Protein AF-0000000068858380 (afdb_homodimer)

Solvent-accessible surface area (backbone atoms only — not comparable to full-atom values): 33864 Å² total; per-residue (Å²): 136,86,78,78,85,78,83,82,79,79,85,83,67,90,80,84,84,84,76,83,76,83,80,75,80,74,82,80,79,76,88,89,84,76,78,79,79,77,82,75,82,77,78,80,70,79,79,72,81,75,64,81,69,71,73,68,74,80,71,73,64,60,72,44,52,69,68,44,71,54,75,64,57,54,38,37,39,35,33,54,60,44,47,64,78,51,38,50,42,53,50,51,31,33,62,63,69,51,78,69,47,75,48,61,31,64,63,49,68,88,54,28,77,82,71,54,55,63,68,31,70,67,45,50,50,38,41,72,72,47,77,20,36,69,35,62,54,35,76,47,38,35,33,42,60,82,70,47,73,41,21,42,59,68,26,44,36,52,42,52,22,48,51,64,49,18,36,53,73,44,71,67,45,27,28,52,30,41,20,48,45,50,51,51,50,53,52,51,50,55,48,49,55,22,67,63,37,60,76,76,50,18,58,52,34,41,51,45,35,62,71,42,52,49,36,55,49,44,55,37,52,37,70,54,36,50,86,69,43,18,50,54,94,63,41,79,28,49,33,26,48,46,53,34,43,44,68,71,66,64,59,93,51,49,66,55,56,51,58,44,40,68,82,23,64,50,53,44,36,14,32,46,52,51,64,66,31,67,47,39,44,53,44,63,73,66,50,82,87,53,97,66,137,86,78,80,87,80,83,85,79,82,86,85,70,94,75,84,86,92,77,87,73,85,86,79,87,72,91,78,86,83,89,79,82,74,80,78,80,76,80,74,80,76,78,79,71,77,79,71,79,78,62,82,73,69,71,69,73,78,73,72,67,58,74,43,51,69,66,46,68,59,73,63,56,53,38,37,38,37,35,53,60,44,46,64,77,51,39,54,41,54,50,52,32,34,62,63,69,50,76,70,47,74,48,62,31,64,62,49,68,89,56,26,72,89,73,54,55,58,69,30,70,67,46,49,50,37,41,72,70,47,76,20,35,67,35,63,54,35,74,46,38,34,33,41,61,82,68,48,74,43,21,41,58,69,25,45,35,51,42,52,20,50,51,64,48,17,35,54,74,46,69,67,45,27,29,51,30,41,20,49,46,52,52,51,49,53,51,51,50,54,50,48,55,21,65,64,36,61,77,75,50,18,58,53,35,41,49,46,34,60,72,42,52,50,35,56,49,42,55,35,51,37,70,53,35,50,86,68,43,18,50,53,93,62,40,78,28,48,33,27,46,46,52,34,44,44,67,72,66,64,59,94,50,51,67,56,55,51,57,43,40,69,85,25,64,49,52,46,36,14,33,46,52,51,63,65,31,66,46,38,44,54,45,64,72,66,49,83,87,51,95,65

Structure (mmCIF, N/CA/C/O backbone):
data_AF-0000000068858380-model_v1
#
loop_
_entity.id
_entity.type
_entity.pdbx_description
1 polymer 'Glutathione S-transferase'
#
loop_
_atom_site.group_PDB
_atom_site.id
_atom_site.type_symbol
_atom_site.label_atom_id
_atom_site.label_alt_id
_atom_site.label_comp_id
_atom_site.label_asym_id
_atom_site.label_entity_id
_atom_site.label_seq_id
_atom_site.pdbx_PDB_ins_code
_atom_site.Cartn_x
_atom_site.Cartn_y
_atom_site.Cartn_z
_atom_site.occupancy
_atom_site.B_iso_or_equiv
_atom_site.auth_seq_id
_atom_site.auth_comp_id
_atom_site.auth_asym_id
_atom_site.auth_atom_id
_atom_site.pdbx_PDB_model_num
ATOM 1 N N . MET A 1 1 ? 25.938 0.514 59.188 1 20.22 1 MET A N 1
ATOM 2 C CA . MET A 1 1 ? 26.281 1.926 59.312 1 20.22 1 MET A CA 1
ATOM 3 C C . MET A 1 1 ? 25.625 2.754 58.219 1 20.22 1 MET A C 1
ATOM 5 O O . MET A 1 1 ? 25.953 2.598 57.031 1 20.22 1 MET A O 1
ATOM 9 N N . ARG A 1 2 ? 24.266 3.008 58.312 1 25.47 2 ARG A N 1
ATOM 10 C CA . ARG A 1 2 ? 23.094 3.369 57.531 1 25.47 2 ARG A CA 1
ATOM 11 C C . ARG A 1 2 ? 23.203 4.805 57 1 25.47 2 ARG A C 1
ATOM 13 O O . ARG A 1 2 ? 22.781 5.738 57.719 1 25.47 2 ARG A O 1
ATOM 20 N N . SER A 1 3 ? 24.453 5.137 56.406 1 20.8 3 SER A N 1
ATOM 21 C CA . SER A 1 3 ? 24.859 6.516 56.156 1 20.8 3 SER A CA 1
ATOM 22 C C . SER A 1 3 ? 23.828 7.258 55.312 1 20.8 3 SER A C 1
ATOM 24 O O . SER A 1 3 ? 23.094 6.641 54.531 1 20.8 3 SER A O 1
ATOM 26 N N . GLY A 1 4 ? 23.297 8.484 55.688 1 22.5 4 GLY A N 1
ATOM 27 C CA . GLY A 1 4 ? 22.422 9.648 55.594 1 22.5 4 GLY A CA 1
ATOM 28 C C . GLY A 1 4 ? 22.562 10.391 54.281 1 22.5 4 GLY A C 1
ATOM 29 O O . GLY A 1 4 ? 23.578 11.047 54.031 1 22.5 4 GLY A O 1
ATOM 30 N N . LEU A 1 5 ? 22.359 9.703 53.062 1 23.19 5 LEU A N 1
ATOM 31 C CA . LEU A 1 5 ? 22.672 10.328 51.781 1 23.19 5 LEU A CA 1
ATOM 32 C C . LEU A 1 5 ? 21.969 11.672 51.656 1 23.19 5 LEU A C 1
ATOM 34 O O . LEU A 1 5 ? 20.75 11.758 51.781 1 23.19 5 LEU A O 1
ATOM 38 N N . ARG A 1 6 ? 22.75 12.781 51.781 1 21.5 6 ARG A N 1
ATOM 39 C CA . ARG A 1 6 ? 22.594 14.234 51.781 1 21.5 6 ARG A CA 1
ATOM 40 C C . ARG A 1 6 ? 21.844 14.703 50.531 1 21.5 6 ARG A C 1
ATOM 42 O O . ARG A 1 6 ? 21.906 14.055 49.5 1 21.5 6 ARG A O 1
ATOM 49 N N . ARG A 1 7 ? 20.906 15.789 50.594 1 22.69 7 ARG A N 1
ATOM 50 C CA . ARG A 1 7 ? 19.859 16.625 50.031 1 22.69 7 ARG A CA 1
ATOM 51 C C . ARG A 1 7 ? 20.406 17.484 48.875 1 22.69 7 ARG A C 1
ATOM 53 O O . ARG A 1 7 ? 21.156 18.438 49.125 1 22.69 7 ARG A O 1
ATOM 60 N N . LEU A 1 8 ? 21.016 16.938 47.781 1 21.95 8 LEU A N 1
ATOM 61 C CA . LEU A 1 8 ? 21.719 17.828 46.875 1 21.95 8 LEU A CA 1
ATOM 62 C C . LEU A 1 8 ? 20.766 18.891 46.312 1 21.95 8 LEU A C 1
ATOM 64 O O . LEU A 1 8 ? 19.734 18.562 45.719 1 21.95 8 LEU A O 1
ATOM 68 N N . ALA A 1 9 ? 20.75 20.219 46.812 1 20.62 9 ALA A N 1
ATOM 69 C CA . ALA A 1 9 ? 20.062 21.484 46.594 1 20.62 9 ALA A CA 1
ATOM 70 C C . ALA A 1 9 ? 20.266 22 45.188 1 20.62 9 ALA A C 1
ATOM 72 O O . ALA A 1 9 ? 21.391 22.219 44.75 1 20.62 9 ALA A O 1
ATOM 73 N N . VAL A 1 10 ? 19.5 21.484 44.125 1 23.64 10 VAL A N 1
ATOM 74 C CA . VAL A 1 10 ? 19.609 21.906 42.75 1 23.64 10 VAL A CA 1
ATOM 75 C C . VAL A 1 10 ? 19.359 23.406 42.625 1 23.64 10 VAL A C 1
ATOM 77 O O . VAL A 1 10 ? 18.297 23.891 43.031 1 23.64 10 VAL A O 1
ATOM 80 N N . PRO A 1 11 ? 20.406 24.312 42.5 1 20.08 11 PRO A N 1
ATOM 81 C CA . PRO A 1 11 ? 20.297 25.781 42.531 1 20.08 11 PRO A CA 1
ATOM 82 C C . PRO A 1 11 ? 19.484 26.328 41.344 1 20.08 11 PRO A C 1
ATOM 84 O O . PRO A 1 11 ? 19.453 25.719 40.281 1 20.08 11 PRO A O 1
ATOM 87 N N . ALA A 1 12 ? 18.328 27.25 41.469 1 21.62 12 ALA A N 1
ATOM 88 C CA . ALA A 1 12 ? 17.203 27.922 40.844 1 21.62 12 ALA A CA 1
ATOM 89 C C . ALA A 1 12 ? 17.688 28.969 39.844 1 21.62 12 ALA A C 1
ATOM 91 O O . ALA A 1 12 ? 16.891 29.531 39.094 1 21.62 12 ALA A O 1
ATOM 92 N N . ALA A 1 13 ? 19.031 29.312 39.594 1 19.47 13 ALA A N 1
ATOM 93 C CA . ALA A 1 13 ? 19.203 30.75 39.406 1 19.47 13 ALA A CA 1
ATOM 94 C C . ALA A 1 13 ? 18.766 31.172 38 1 19.47 13 ALA A C 1
ATOM 96 O O . ALA A 1 13 ? 18.422 32.344 37.781 1 19.47 13 ALA A O 1
ATOM 97 N N . LEU A 1 14 ? 18.828 30.469 36.875 1 21.44 14 LEU A N 1
ATOM 98 C CA . LEU A 1 14 ? 19.328 31.281 35.781 1 21.44 14 LEU A CA 1
ATOM 99 C C . LEU A 1 14 ? 18.266 32.25 35.312 1 21.44 14 LEU A C 1
ATOM 101 O O . LEU A 1 14 ? 17.219 31.844 34.812 1 21.44 14 LEU A O 1
ATOM 105 N N . THR A 1 15 ? 18.312 33.625 35.75 1 18.47 15 THR A N 1
ATOM 106 C CA . THR A 1 15 ? 17.562 34.875 35.656 1 18.47 15 THR A CA 1
ATOM 107 C C . THR A 1 15 ? 17.281 35.219 34.188 1 18.47 15 THR A C 1
ATOM 109 O O . THR A 1 15 ? 17.906 34.656 33.281 1 18.47 15 THR A O 1
ATOM 112 N N . ALA A 1 16 ? 16.812 36.562 33.875 1 20.7 16 ALA A N 1
ATOM 113 C CA . ALA A 1 16 ? 15.891 37.5 33.25 1 20.7 16 ALA A CA 1
ATOM 114 C C . ALA A 1 16 ? 16.453 38.031 31.953 1 20.7 16 ALA A C 1
ATOM 116 O O . ALA A 1 16 ? 17.422 38.812 31.953 1 20.7 16 ALA A O 1
ATOM 117 N N . ALA A 1 17 ? 16.688 37.094 30.938 1 19.77 17 ALA A N 1
ATOM 118 C CA . ALA A 1 17 ? 17.328 37.656 29.75 1 19.77 17 ALA A CA 1
ATOM 119 C C . ALA A 1 17 ? 16.594 38.906 29.266 1 19.77 17 ALA A C 1
ATOM 121 O O . ALA A 1 17 ? 15.398 39.062 29.516 1 19.77 17 ALA A O 1
ATOM 122 N N . ALA A 1 18 ? 17.375 39.75 28.359 1 18.59 18 ALA A N 1
ATOM 123 C CA . ALA A 1 18 ? 17.719 41.062 27.812 1 18.59 18 ALA A CA 1
ATOM 124 C C . ALA A 1 18 ? 16.688 41.5 26.781 1 18.59 18 ALA A C 1
ATOM 126 O O . ALA A 1 18 ? 16.391 40.781 25.828 1 18.59 18 ALA A O 1
ATOM 127 N N . THR A 1 19 ? 15.852 42.594 27.094 1 19.88 19 THR A N 1
ATOM 128 C CA . THR A 1 19 ? 14.766 43.438 26.578 1 19.88 19 THR A CA 1
ATOM 129 C C . THR A 1 19 ? 15.211 44.188 25.328 1 19.88 19 THR A C 1
ATOM 131 O O . THR A 1 19 ? 14.438 44.938 24.734 1 19.88 19 THR A O 1
ATOM 134 N N . THR A 1 20 ? 16.312 43.781 24.562 1 18.23 20 THR A N 1
ATOM 135 C CA . THR A 1 20 ? 16.797 44.969 23.859 1 18.23 20 THR A CA 1
ATOM 136 C C . THR A 1 20 ? 15.734 45.5 22.906 1 18.23 20 THR A C 1
ATOM 138 O O . THR A 1 20 ? 15.062 44.719 22.219 1 18.23 20 THR A O 1
ATOM 141 N N . ALA A 1 21 ? 15.328 46.844 23 1 19.67 21 ALA A N 1
ATOM 142 C CA . ALA A 1 21 ? 14.461 47.938 22.578 1 19.67 21 ALA A CA 1
ATOM 143 C C . ALA A 1 21 ? 14.75 48.344 21.125 1 19.67 21 ALA A C 1
ATOM 145 O O . ALA A 1 21 ? 15.352 49.375 20.875 1 19.67 21 ALA A O 1
ATOM 146 N N . LEU A 1 22 ? 15.141 47.344 20.234 1 18.77 22 LEU A N 1
ATOM 147 C CA . LEU A 1 22 ? 15.703 48.031 19.062 1 18.77 22 LEU A CA 1
ATOM 148 C C . LEU A 1 22 ? 14.703 49.031 18.484 1 18.77 22 LEU A C 1
ATOM 150 O O . LEU A 1 22 ? 13.492 48.781 18.531 1 18.77 22 LEU A O 1
ATOM 154 N N . GLY A 1 23 ? 15.219 50.219 17.984 1 16.98 23 GLY A N 1
ATOM 155 C CA . GLY A 1 23 ? 15.016 51.594 17.562 1 16.98 23 GLY A CA 1
ATOM 156 C C . GLY A 1 23 ? 14.102 51.719 16.359 1 16.98 23 GLY A C 1
ATOM 157 O O . GLY A 1 23 ? 14.086 50.844 15.484 1 16.98 23 GLY A O 1
ATOM 158 N N . ALA A 1 24 ? 12.977 52.531 16.422 1 19.12 24 ALA A N 1
ATOM 159 C CA . ALA A 1 24 ? 11.773 53.062 15.797 1 19.12 24 ALA A CA 1
ATOM 160 C C . ALA A 1 24 ? 12.109 53.812 14.5 1 19.12 24 ALA A C 1
ATOM 162 O O . ALA A 1 24 ? 11.258 54.5 13.93 1 19.12 24 ALA A O 1
ATOM 163 N N . GLY A 1 25 ? 13.281 53.5 13.789 1 18.03 25 GLY A N 1
ATOM 164 C CA . GLY A 1 25 ? 13.562 54.688 13 1 18.03 25 GLY A CA 1
ATOM 165 C C . GLY A 1 25 ? 12.445 55.031 12.023 1 18.03 25 GLY A C 1
ATOM 166 O O . GLY A 1 25 ? 11.883 54.156 11.383 1 18.03 25 GLY A O 1
ATOM 167 N N . ARG A 1 26 ? 11.812 56.25 12.117 1 18.5 26 ARG A N 1
ATOM 168 C CA . ARG A 1 26 ? 10.703 57.031 11.586 1 18.5 26 ARG A CA 1
ATOM 169 C C . ARG A 1 26 ? 10.953 57.406 10.125 1 18.5 26 ARG A C 1
ATOM 171 O O . ARG A 1 26 ? 11.648 58.375 9.844 1 18.5 26 ARG A O 1
ATOM 178 N N . LEU A 1 27 ? 11.57 56.5 9.273 1 18.91 27 LEU A N 1
ATOM 179 C CA . LEU A 1 27 ? 12.008 57.281 8.102 1 18.91 27 LEU A CA 1
ATOM 180 C C . LEU A 1 27 ? 10.828 58 7.465 1 18.91 27 LEU A C 1
ATOM 182 O O . LEU A 1 27 ? 9.734 57.438 7.352 1 18.91 27 LEU A O 1
ATOM 186 N N . VAL A 1 28 ? 11.062 59.25 7.211 1 18.5 28 VAL A N 1
ATOM 187 C CA . VAL A 1 28 ? 10.398 60.5 6.828 1 18.5 28 VAL A CA 1
ATOM 188 C C . VAL A 1 28 ? 9.758 60.344 5.453 1 18.5 28 VAL A C 1
ATOM 190 O O . VAL A 1 28 ? 10.258 59.594 4.609 1 18.5 28 VAL A O 1
ATOM 193 N N . ALA A 1 29 ? 8.547 61 5.117 1 18.98 29 ALA A N 1
ATOM 194 C CA . ALA A 1 29 ? 7.281 61.156 4.402 1 18.98 29 ALA A CA 1
ATOM 195 C C . ALA A 1 29 ? 7.488 61.781 3.023 1 18.98 29 ALA A C 1
ATOM 197 O O . ALA A 1 29 ? 6.531 61.969 2.277 1 18.98 29 ALA A O 1
ATOM 198 N N . SER A 1 30 ? 8.773 61.969 2.555 1 16.83 30 SER A N 1
ATOM 199 C CA . SER A 1 30 ? 8.586 63.25 1.881 1 16.83 30 SER A CA 1
ATOM 200 C C . SER A 1 30 ? 7.621 63.125 0.706 1 16.83 30 SER A C 1
ATOM 202 O O . SER A 1 30 ? 6.496 63.625 0.759 1 16.83 30 SER A O 1
ATOM 204 N N . GLN A 1 31 ? 8.039 63.594 -0.59 1 17.02 31 GLN A N 1
ATOM 205 C CA . GLN A 1 31 ? 7.551 64.75 -1.325 1 17.02 31 GLN A CA 1
ATOM 206 C C . GLN A 1 31 ? 6.508 64.375 -2.361 1 17.02 31 GLN A C 1
ATOM 208 O O . GLN A 1 31 ? 5.352 64.812 -2.281 1 17.02 31 GLN A O 1
ATOM 213 N N . SER A 1 32 ? 6.832 64.438 -3.795 1 19.14 32 SER A N 1
ATOM 214 C CA . SER A 1 32 ? 6.344 65.375 -4.777 1 19.14 32 SER A CA 1
ATOM 215 C C . SER A 1 32 ? 5.215 64.812 -5.617 1 19.14 32 SER A C 1
ATOM 217 O O . SER A 1 32 ? 5.094 63.594 -5.734 1 19.14 32 SER A O 1
ATOM 219 N N . GLY A 1 33 ? 4.406 65.688 -6.477 1 17.8 33 GLY A N 1
ATOM 220 C CA . GLY A 1 33 ? 3.082 66.062 -6.934 1 17.8 33 GLY A CA 1
ATOM 221 C C . GLY A 1 33 ? 2.562 65.188 -8.062 1 17.8 33 GLY A C 1
ATOM 222 O O . GLY A 1 33 ? 1.443 64.688 -8 1 17.8 33 GLY A O 1
ATOM 223 N N . HIS A 1 34 ? 2.953 65.438 -9.359 1 22.06 34 HIS A N 1
ATOM 224 C CA . HIS A 1 34 ? 2.012 65.875 -10.375 1 22.06 34 HIS A CA 1
ATOM 225 C C . HIS A 1 34 ? 1.505 64.688 -11.219 1 22.06 34 HIS A C 1
ATOM 227 O O . HIS A 1 34 ? 0.795 64.938 -12.211 1 22.06 34 HIS A O 1
ATOM 233 N N . VAL A 1 35 ? 1.062 63.656 -10.75 1 20.53 35 VAL A N 1
ATOM 234 C CA . VAL A 1 35 ? 0.897 62.531 -11.68 1 20.53 35 VAL A CA 1
ATOM 235 C C . VAL A 1 35 ? -0.225 62.844 -12.664 1 20.53 35 VAL A C 1
ATOM 237 O O . VAL A 1 35 ? -1.354 63.125 -12.266 1 20.53 35 VAL A O 1
ATOM 240 N N . ALA A 1 36 ? 0.196 63.156 -13.938 1 23.09 36 ALA A N 1
ATOM 241 C CA . ALA A 1 36 ? -0.684 63.5 -15.062 1 23.09 36 ALA A CA 1
ATOM 242 C C . ALA A 1 36 ? -1.684 62.375 -15.32 1 23.09 36 ALA A C 1
ATOM 244 O O . ALA A 1 36 ? -1.345 61.188 -15.211 1 23.09 36 ALA A O 1
ATOM 245 N N . ALA A 1 37 ? -3.012 62.656 -15.523 1 22.06 37 ALA A N 1
ATOM 246 C CA . ALA A 1 37 ? -4.348 62.062 -15.625 1 22.06 37 ALA A CA 1
ATOM 247 C C . ALA A 1 37 ? -4.484 61.219 -16.875 1 22.06 37 ALA A C 1
ATOM 249 O O . ALA A 1 37 ? -4.875 61.719 -17.938 1 22.06 37 ALA A O 1
ATOM 250 N N . ALA A 1 38 ? -3.443 60.438 -17.359 1 22.27 38 ALA A N 1
ATOM 251 C CA . ALA A 1 38 ? -3.77 60.062 -18.719 1 22.27 38 ALA A CA 1
ATOM 252 C C . ALA A 1 38 ? -5.059 59.25 -18.766 1 22.27 38 ALA A C 1
ATOM 254 O O . ALA A 1 38 ? -5.297 58.406 -17.891 1 22.27 38 ALA A O 1
ATOM 255 N N . SER A 1 39 ? -6.117 59.5 -19.641 1 22.38 39 SER A N 1
ATOM 256 C CA . SER A 1 39 ? -7.512 59.25 -20 1 22.38 39 SER A CA 1
ATOM 257 C C . SER A 1 39 ? -7.699 57.812 -20.484 1 22.38 39 SER A C 1
ATOM 259 O O . SER A 1 39 ? -7.301 57.469 -21.594 1 22.38 39 SER A O 1
ATOM 261 N N . ALA A 1 40 ? -7.414 56.781 -19.734 1 21.34 40 ALA A N 1
ATOM 262 C CA . ALA A 1 40 ? -7.484 55.438 -20.281 1 21.34 40 ALA A CA 1
ATOM 263 C C . ALA A 1 40 ? -8.914 55.062 -20.688 1 21.34 40 ALA A C 1
ATOM 265 O O . ALA A 1 40 ? -9.836 55.156 -19.891 1 21.34 40 ALA A O 1
ATOM 266 N N . GLU A 1 41 ? -9.281 55.188 -21.969 1 24.92 41 GLU A N 1
ATOM 267 C CA . GLU A 1 41 ? -10.547 54.812 -22.594 1 24.92 41 GLU A CA 1
ATOM 268 C C . GLU A 1 41 ? -10.883 53.344 -22.344 1 24.92 41 GLU A C 1
ATOM 270 O O . GLU A 1 41 ? -10.094 52.469 -22.688 1 24.92 41 GLU A O 1
ATOM 275 N N . ALA A 1 42 ? -11.648 52.938 -21.25 1 23.28 42 ALA A N 1
ATOM 276 C CA . ALA A 1 42 ? -12.094 51.625 -20.766 1 23.28 42 ALA A CA 1
ATOM 277 C C . ALA A 1 42 ? -12.953 50.938 -21.812 1 23.28 42 ALA A C 1
ATOM 279 O O . ALA A 1 42 ? -14.023 51.406 -22.172 1 23.28 42 ALA A O 1
ATOM 280 N N . ASP A 1 43 ? -12.32 50.25 -22.797 1 24.23 43 ASP A N 1
ATOM 281 C CA . ASP A 1 43 ? -13.102 49.469 -23.766 1 24.23 43 ASP A CA 1
ATOM 282 C C . ASP A 1 43 ? -14.016 48.469 -23.062 1 24.23 43 ASP A C 1
ATOM 284 O O . ASP A 1 43 ? -13.57 47.688 -22.219 1 24.23 43 ASP A O 1
ATOM 288 N N . ALA A 1 44 ? -15.344 48.688 -22.953 1 23.84 44 ALA A N 1
ATOM 289 C CA . ALA A 1 44 ? -16.5 48 -22.359 1 23.84 44 ALA A CA 1
ATOM 290 C C . ALA A 1 44 ? -16.656 46.594 -22.938 1 23.84 44 ALA A C 1
ATOM 292 O O . ALA A 1 44 ? -17.062 46.438 -24.094 1 23.84 44 ALA A O 1
ATOM 293 N N . SER A 1 45 ? -15.695 45.656 -22.719 1 25.02 45 SER A N 1
ATOM 294 C CA . SER A 1 45 ? -15.977 44.344 -23.297 1 25.02 45 SER A CA 1
ATOM 295 C C . SER A 1 45 ? -17.312 43.781 -22.797 1 25.02 45 SER A C 1
ATOM 297 O O . SER A 1 45 ? -17.688 44.031 -21.656 1 25.02 45 SER A O 1
ATOM 299 N N . PRO A 1 46 ? -18.172 43.312 -23.75 1 25.72 46 PRO A N 1
ATOM 300 C CA . PRO A 1 46 ? -19.531 42.844 -23.422 1 25.72 46 PRO A CA 1
ATOM 301 C C . PRO A 1 46 ? -19.547 41.75 -22.359 1 25.72 46 PRO A C 1
ATOM 303 O O . PRO A 1 46 ? -18.578 41 -22.234 1 25.72 46 PRO A O 1
ATOM 306 N N . ALA A 1 47 ? -20.25 41.969 -21.25 1 23.11 47 ALA A N 1
ATOM 307 C CA . ALA A 1 47 ? -20.5 41.062 -20.125 1 23.11 47 ALA A CA 1
ATOM 308 C C . ALA A 1 47 ? -21.047 39.719 -20.609 1 23.11 47 ALA A C 1
ATOM 310 O O . ALA A 1 47 ? -22.109 39.688 -21.234 1 23.11 47 ALA A O 1
ATOM 311 N N . ILE A 1 48 ? -20.188 38.844 -21.062 1 27.25 48 ILE A N 1
ATOM 312 C CA . ILE A 1 48 ? -20.656 37.469 -21.25 1 27.25 48 ILE A CA 1
ATOM 313 C C . ILE A 1 48 ? -21.484 37.031 -20.031 1 27.25 48 ILE A C 1
ATOM 315 O O . ILE A 1 48 ? -21.094 37.281 -18.891 1 27.25 48 ILE A O 1
ATOM 319 N N . ASP A 1 49 ? -22.703 36.906 -20.188 1 24.23 49 ASP A N 1
ATOM 320 C CA . ASP A 1 49 ? -23.672 36.438 -19.188 1 24.23 49 ASP A CA 1
ATOM 321 C C . ASP A 1 49 ? -23.156 35.188 -18.469 1 24.23 49 ASP A C 1
ATOM 323 O O . ASP A 1 49 ? -22.969 34.156 -19.094 1 24.23 49 ASP A O 1
ATOM 327 N N . ALA A 1 50 ? -22.375 35.281 -17.469 1 26.52 50 ALA A N 1
ATOM 328 C CA . ALA A 1 50 ? -21.844 34.25 -16.562 1 26.52 50 ALA A CA 1
ATOM 329 C C . ALA A 1 50 ? -22.969 33.469 -15.914 1 26.52 50 ALA A C 1
ATOM 331 O O . ALA A 1 50 ? -22.797 32.875 -14.844 1 26.52 50 ALA A O 1
ATOM 332 N N . ASP A 1 51 ? -24.219 33.781 -16.359 1 24.42 51 ASP A N 1
ATOM 333 C CA . ASP A 1 51 ? -25.203 33.312 -15.375 1 24.42 51 ASP A CA 1
ATOM 334 C C . ASP A 1 51 ? -24.984 31.828 -15.062 1 24.42 51 ASP A C 1
ATOM 336 O O . ASP A 1 51 ? -24.938 31.438 -13.891 1 24.42 51 ASP A O 1
ATOM 340 N N . SER A 1 52 ? -25.531 30.891 -15.969 1 26.72 52 SER A N 1
ATOM 341 C CA . SER A 1 52 ? -26.219 29.797 -15.305 1 26.72 52 SER A CA 1
ATOM 342 C C . SER A 1 52 ? -25.234 28.719 -14.836 1 26.72 52 SER A C 1
ATOM 344 O O . SER A 1 52 ? -24.891 27.812 -15.594 1 26.72 52 SER A O 1
ATOM 346 N N . ALA A 1 53 ? -24.156 29.031 -14.375 1 28.44 53 ALA A N 1
ATOM 347 C CA . ALA A 1 53 ? -23.453 27.906 -13.766 1 28.44 53 ALA A CA 1
ATOM 348 C C . ALA A 1 53 ? -24.391 27.109 -12.852 1 28.44 53 ALA A C 1
ATOM 350 O O . ALA A 1 53 ? -24.641 27.516 -11.719 1 28.44 53 ALA A O 1
ATOM 351 N N . ALA A 1 54 ? -25.344 26.391 -13.375 1 27.28 54 ALA A N 1
ATOM 352 C CA . ALA A 1 54 ? -26.125 25.453 -12.57 1 27.28 54 ALA A CA 1
ATOM 353 C C . ALA A 1 54 ? -25.219 24.656 -11.641 1 27.28 54 ALA A C 1
ATOM 355 O O . ALA A 1 54 ? -24.234 24.062 -12.078 1 27.28 54 ALA A O 1
ATOM 356 N N . ALA A 1 55 ? -25.234 24.969 -10.328 1 31.16 55 ALA A N 1
ATOM 357 C CA . ALA A 1 55 ? -24.688 24.234 -9.195 1 31.16 55 ALA A CA 1
ATOM 358 C C . ALA A 1 55 ? -24.812 22.719 -9.414 1 31.16 55 ALA A C 1
ATOM 360 O O . ALA A 1 55 ? -25.906 22.234 -9.734 1 31.16 55 ALA A O 1
ATOM 361 N N . SER A 1 56 ? -23.797 22.125 -9.914 1 30.25 56 SER A N 1
ATOM 362 C CA . SER A 1 56 ? -23.797 20.672 -9.992 1 30.25 56 SER A CA 1
ATOM 363 C C . SER A 1 56 ? -24.547 20.062 -8.812 1 30.25 56 SER A C 1
ATOM 365 O O . SER A 1 56 ? -24.5 20.594 -7.695 1 30.25 56 SER A O 1
ATOM 367 N N . PRO A 1 57 ? -25.641 19.297 -8.977 1 29.83 57 PRO A N 1
ATOM 368 C CA . PRO A 1 57 ? -26.344 18.719 -7.832 1 29.83 57 PRO A CA 1
ATOM 369 C C . PRO A 1 57 ? -25.406 18.312 -6.707 1 29.83 57 PRO A C 1
ATOM 371 O O . PRO A 1 57 ? -24.219 18.047 -6.953 1 29.83 57 PRO A O 1
ATOM 374 N N . SER A 1 58 ? -25.547 18.859 -5.539 1 31.56 58 SER A N 1
ATOM 375 C CA . SER A 1 58 ? -24.922 18.438 -4.289 1 31.56 58 SER A CA 1
ATOM 376 C C . SER A 1 58 ? -24.609 16.953 -4.301 1 31.56 58 SER A C 1
ATOM 378 O O . SER A 1 58 ? -25.516 16.109 -4.348 1 31.56 58 SER A O 1
ATOM 380 N N . GLY A 1 59 ? -23.703 16.547 -5.074 1 33.22 59 GLY A N 1
ATOM 381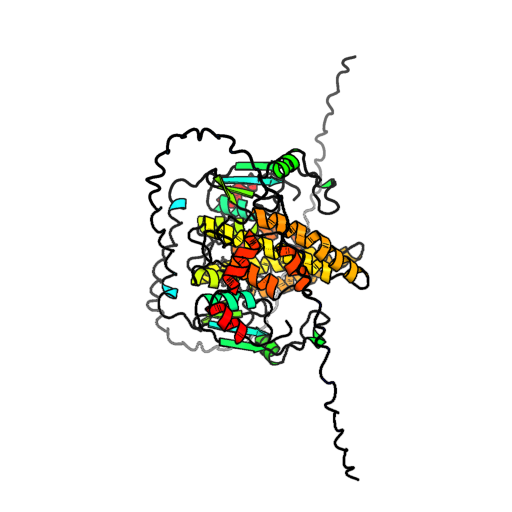 C CA . GLY A 1 59 ? -23.297 15.148 -5.066 1 33.22 59 GLY A CA 1
ATOM 382 C C . GLY A 1 59 ? -23.422 14.5 -3.703 1 33.22 59 GLY A C 1
ATOM 383 O O . GLY A 1 59 ? -22.797 14.945 -2.736 1 33.22 59 GLY A O 1
ATOM 384 N N . GLU A 1 60 ? -24.531 13.969 -3.32 1 34.53 60 GLU A N 1
ATOM 385 C CA . GLU A 1 60 ? -24.797 13.211 -2.096 1 34.53 60 GLU A CA 1
ATOM 386 C C . GLU A 1 60 ? -23.609 12.336 -1.722 1 34.53 60 GLU A C 1
ATOM 388 O O . GLU A 1 60 ? -23.094 11.578 -2.551 1 34.53 60 GLU A O 1
ATOM 393 N N . ARG A 1 61 ? -22.781 12.797 -0.829 1 42.91 61 ARG A N 1
ATOM 394 C CA . ARG A 1 61 ? -21.766 11.945 -0.233 1 42.91 61 ARG A CA 1
ATOM 395 C C . ARG A 1 61 ? -22.25 10.508 -0.104 1 42.91 61 ARG A C 1
ATOM 397 O O . ARG A 1 61 ? -23.422 10.273 0.222 1 42.91 61 ARG A O 1
ATOM 404 N N . ARG A 1 62 ? -21.594 9.594 -0.718 1 45.62 62 ARG A N 1
ATOM 405 C CA . ARG A 1 62 ? -21.969 8.203 -0.481 1 45.62 62 ARG A CA 1
ATOM 406 C C . ARG A 1 62 ? -22.234 7.945 1.001 1 45.62 62 ARG A C 1
ATOM 408 O O . ARG A 1 62 ? -21.422 8.336 1.85 1 45.62 62 ARG A O 1
ATOM 415 N N . PRO A 1 63 ? -23.453 7.582 1.302 1 48.09 63 PRO A N 1
ATOM 416 C CA . PRO A 1 63 ? -23.688 7.273 2.715 1 48.09 63 PRO A CA 1
ATOM 417 C C . PRO A 1 63 ? -22.703 6.238 3.26 1 48.09 63 PRO A C 1
ATOM 419 O O . PRO A 1 63 ? -22.219 5.395 2.508 1 48.09 63 PRO A O 1
ATOM 422 N N . PRO A 1 64 ? -22.141 6.461 4.438 1 49.28 64 PRO A N 1
ATOM 423 C CA . PRO A 1 64 ? -21.359 5.383 5.047 1 49.28 64 PRO A CA 1
ATOM 424 C C . PRO A 1 64 ? -22.062 4.027 4.977 1 49.28 64 PRO A C 1
ATOM 426 O O . PRO A 1 64 ? -23.297 3.973 4.895 1 49.28 64 PRO A O 1
ATOM 429 N N . PRO A 1 65 ? -21.266 3.059 4.699 1 46.59 65 PRO A N 1
ATOM 430 C CA . PRO A 1 65 ? -21.922 1.754 4.719 1 46.59 65 PRO A CA 1
ATOM 431 C C . PRO A 1 65 ? -22.844 1.579 5.926 1 46.59 65 PRO A C 1
ATOM 433 O O . PRO A 1 65 ? -22.609 2.174 6.98 1 46.59 65 PRO A O 1
ATOM 436 N N . ALA A 1 66 ? -23.922 1.013 5.637 1 47.31 66 ALA A N 1
ATOM 437 C CA . ALA A 1 66 ? -25 0.859 6.609 1 47.31 66 ALA A CA 1
ATOM 438 C C . ALA A 1 66 ? -24.453 0.47 7.98 1 47.31 66 ALA A C 1
ATOM 440 O O . ALA A 1 66 ? -25 0.868 9.016 1 47.31 66 ALA A O 1
ATOM 441 N N . TRP A 1 67 ? -23.562 -0.269 7.957 1 42.62 67 TRP A N 1
ATOM 442 C CA . TRP A 1 67 ? -23.047 -0.73 9.242 1 42.62 67 TRP A CA 1
ATOM 443 C C . TRP A 1 67 ? -22.438 0.423 10.031 1 42.62 67 TRP A C 1
ATOM 445 O O . TRP A 1 67 ? -22.25 0.323 11.25 1 42.62 67 TRP A O 1
ATOM 455 N N . VAL A 1 68 ? -21.922 1.443 9.266 1 46.69 68 VAL A N 1
ATOM 456 C CA . VAL A 1 68 ? -21.359 2.604 9.945 1 46.69 68 VAL A CA 1
ATOM 457 C C . VAL A 1 68 ? -22.484 3.48 10.5 1 46.69 68 VAL A C 1
ATOM 459 O O . VAL A 1 68 ? -22.312 4.137 11.531 1 46.69 68 VAL A O 1
ATOM 462 N N . ALA A 1 69 ? -23.484 3.658 9.695 1 45.88 69 ALA A N 1
ATOM 463 C CA . ALA A 1 69 ? -24.547 4.586 10.086 1 45.88 69 ALA A CA 1
ATOM 464 C C . ALA A 1 69 ? -25.141 4.203 11.438 1 45.88 69 ALA A C 1
ATOM 466 O O . ALA A 1 69 ? -25.688 5.051 12.141 1 45.88 69 ALA A O 1
ATOM 467 N N . HIS A 1 70 ? -25.344 2.967 11.781 1 49.31 70 HIS A N 1
ATOM 468 C CA . HIS A 1 70 ? -25.891 2.734 13.117 1 49.31 70 HIS A CA 1
ATOM 469 C C . HIS A 1 70 ? -24.797 2.846 14.172 1 49.31 70 HIS A C 1
ATOM 471 O O . HIS A 1 70 ? -23.828 3.592 14 1 49.31 70 HIS A O 1
ATOM 477 N N . ARG A 1 71 ? -24.688 1.938 15.109 1 57.16 71 ARG A N 1
ATOM 478 C CA . ARG A 1 71 ? -23.766 1.872 16.234 1 57.16 71 ARG A CA 1
ATOM 479 C C . ARG A 1 71 ? -22.375 1.407 15.797 1 57.16 71 ARG A C 1
ATOM 481 O O . ARG A 1 71 ? -22.234 0.315 15.242 1 57.16 71 ARG A O 1
ATOM 488 N N . HIS A 1 72 ? -21.484 2.512 15.586 1 69.12 72 HIS A N 1
ATOM 489 C CA . HIS A 1 72 ? -20.141 2.084 15.242 1 69.12 72 HIS A CA 1
ATOM 490 C C . HIS A 1 72 ? -19.703 0.902 16.094 1 69.12 72 HIS A C 1
ATOM 492 O O . HIS A 1 72 ? -19.922 0.897 17.312 1 69.12 72 HIS A O 1
ATOM 498 N N . PRO A 1 73 ? -19.234 -0.078 15.367 1 80.88 73 PRO A N 1
ATOM 499 C CA . PRO A 1 73 ? -18.719 -1.204 16.156 1 80.88 73 PRO A CA 1
ATOM 500 C C . PRO A 1 73 ? -17.594 -0.796 17.094 1 80.88 73 PRO A C 1
ATOM 502 O O . PRO A 1 73 ? -17 0.274 16.938 1 80.88 73 PRO A O 1
ATOM 505 N N . SER A 1 74 ? -17.516 -1.488 18.141 1 93.38 74 SER A N 1
ATOM 506 C CA . SER A 1 74 ? -16.375 -1.258 19.016 1 93.38 74 SER A CA 1
ATOM 507 C C . SER A 1 74 ? -15.062 -1.436 18.266 1 93.38 74 SER A C 1
ATOM 509 O O . SER A 1 74 ? -14.93 -2.33 17.422 1 93.38 74 SER A O 1
ATOM 511 N N . ILE A 1 75 ? -14.141 -0.527 18.484 1 97.12 75 ILE A N 1
ATOM 512 C CA . ILE A 1 75 ? -12.82 -0.565 17.859 1 97.12 75 ILE A CA 1
ATOM 513 C C . ILE A 1 75 ? -11.742 -0.688 18.938 1 97.12 75 ILE A C 1
ATOM 515 O O . ILE A 1 75 ? -11.641 0.167 19.812 1 97.12 75 ILE A O 1
ATOM 519 N N . LEU A 1 76 ? -10.969 -1.752 18.891 1 98.06 76 LEU A N 1
ATOM 520 C CA . LEU A 1 76 ? -9.828 -1.958 19.766 1 98.06 76 LEU A CA 1
ATOM 521 C C . LEU A 1 76 ? -8.531 -2.027 18.969 1 98.06 76 LEU A C 1
ATOM 523 O O . LEU A 1 76 ? -8.359 -2.912 18.125 1 98.06 76 LEU A O 1
ATOM 527 N N . ILE A 1 77 ? -7.656 -1.122 19.203 1 98.19 77 ILE A N 1
ATOM 528 C CA . ILE A 1 77 ? -6.348 -1.101 18.562 1 98.19 77 ILE A CA 1
ATOM 529 C C . ILE A 1 77 ? -5.312 -1.762 19.469 1 98.19 77 ILE A C 1
ATOM 531 O O . ILE A 1 77 ? -5.195 -1.409 20.641 1 98.19 77 ILE A O 1
ATOM 535 N N . LYS A 1 78 ? -4.625 -2.719 18.953 1 97.25 78 LYS A N 1
ATOM 536 C CA . LYS A 1 78 ? -3.49 -3.32 19.656 1 97.25 78 LYS A CA 1
ATOM 537 C C . LYS A 1 78 ? -2.176 -2.988 18.953 1 97.25 78 LYS A C 1
ATOM 539 O O . LYS A 1 78 ? -1.961 -3.385 17.812 1 97.25 78 LYS A O 1
ATOM 544 N N . TYR A 1 79 ? -1.354 -2.303 19.641 1 95.5 79 TYR A N 1
ATOM 545 C CA . TYR A 1 79 ? -0.089 -1.825 19.094 1 95.5 79 TYR A CA 1
ATOM 546 C C . TYR A 1 79 ? 0.893 -1.486 20.203 1 95.5 79 TYR A C 1
ATOM 548 O O . TYR A 1 79 ? 0.581 -1.651 21.391 1 95.5 79 TYR A O 1
ATOM 556 N N . PHE A 1 80 ? 2.109 -1.103 19.828 1 92.88 80 PHE A N 1
ATOM 557 C CA . PHE A 1 80 ? 3.113 -0.667 20.797 1 92.88 80 PHE A CA 1
ATOM 558 C C . PHE A 1 80 ? 2.779 0.717 21.344 1 92.88 80 PHE A C 1
ATOM 560 O O . PHE A 1 80 ? 1.973 1.441 20.75 1 92.88 80 PHE A O 1
ATOM 567 N N . ASP A 1 81 ? 3.408 0.961 22.406 1 91.31 81 ASP A N 1
ATOM 568 C CA . ASP A 1 81 ? 3.236 2.285 23 1 91.31 81 ASP A CA 1
ATOM 569 C C . ASP A 1 81 ? 3.994 3.346 22.203 1 91.31 81 ASP A C 1
ATOM 571 O O . ASP A 1 81 ? 4.965 3.922 22.703 1 91.31 81 ASP A O 1
ATOM 575 N N . ALA A 1 82 ? 3.49 3.627 21.094 1 91.69 82 ALA A N 1
ATOM 576 C CA . ALA A 1 82 ? 4.07 4.562 20.125 1 91.69 82 ALA A CA 1
ATOM 577 C C . ALA A 1 82 ? 3.016 5.07 19.156 1 91.69 82 ALA A C 1
ATOM 579 O O . ALA A 1 82 ? 1.976 4.434 18.953 1 91.69 82 ALA A O 1
ATOM 580 N N . ARG A 1 83 ? 3.141 6.23 18.594 1 93.31 83 ARG A N 1
ATOM 581 C CA . ARG A 1 83 ? 2.309 6.676 17.469 1 93.31 83 ARG A CA 1
ATOM 582 C C . ARG A 1 83 ? 2.445 5.734 16.281 1 93.31 83 ARG A C 1
ATOM 584 O O . ARG A 1 83 ? 1.484 5.062 15.898 1 93.31 83 ARG A O 1
ATOM 591 N N . GLY A 1 84 ? 3.742 5.648 15.781 1 92.5 84 GLY A N 1
ATOM 592 C CA . GLY A 1 84 ? 4.102 4.664 14.781 1 92.5 84 GLY A CA 1
ATOM 593 C C . GLY A 1 84 ? 3.154 4.645 13.594 1 92.5 84 GLY A C 1
ATOM 594 O O . GLY A 1 84 ? 2.613 5.684 13.211 1 92.5 84 GLY A O 1
ATOM 595 N N . VAL A 1 85 ? 2.934 3.521 13.094 1 95.38 85 VAL A N 1
ATOM 596 C CA . VAL A 1 85 ? 2.203 3.363 11.836 1 95.38 85 VAL A CA 1
ATOM 597 C C . VAL A 1 85 ? 0.704 3.492 12.094 1 95.38 85 VAL A C 1
ATOM 599 O O . VAL A 1 85 ? -0.083 3.619 11.148 1 95.38 85 VAL A O 1
ATOM 602 N N . MET A 1 86 ? 0.239 3.564 13.312 1 97.06 86 MET A N 1
ATOM 603 C CA . MET A 1 86 ? -1.189 3.615 13.609 1 97.06 86 MET A CA 1
ATOM 604 C C . MET A 1 86 ? -1.678 5.059 13.695 1 97.06 86 MET A C 1
ATOM 606 O O . MET A 1 86 ? -2.881 5.305 13.773 1 97.06 86 MET A O 1
ATOM 610 N N . GLU A 1 87 ? -0.767 5.98 13.594 1 97.75 87 GLU A N 1
ATOM 611 C CA . GLU A 1 87 ? -1.149 7.363 13.852 1 97.75 87 GLU A CA 1
ATOM 612 C C . GLU A 1 87 ? -2.096 7.883 12.773 1 97.75 87 GLU A C 1
ATOM 614 O O . GLU A 1 87 ? -2.992 8.68 13.055 1 97.75 87 GLU A O 1
ATOM 619 N N . VAL A 1 88 ? -1.916 7.52 11.547 1 98.62 88 VAL A N 1
ATOM 620 C CA . VAL A 1 88 ? -2.844 7.922 10.5 1 98.62 88 VAL A CA 1
ATOM 621 C C . VAL A 1 88 ? -4.246 7.422 10.828 1 98.62 88 VAL A C 1
ATOM 623 O O . VAL A 1 88 ? -5.223 8.164 10.703 1 98.62 88 VAL A O 1
ATOM 626 N N . SER A 1 89 ? -4.332 6.172 11.266 1 98.62 89 SER A N 1
ATOM 627 C CA . SER A 1 89 ? -5.621 5.582 11.617 1 98.62 89 SER A CA 1
ATOM 628 C C . SER A 1 89 ? -6.25 6.301 12.805 1 98.62 89 SER A C 1
ATOM 630 O O . SER A 1 89 ? -7.449 6.594 12.797 1 98.62 89 SER A O 1
ATOM 632 N N . ARG A 1 90 ? -5.457 6.594 13.82 1 98.06 90 ARG A N 1
ATOM 633 C CA . ARG A 1 90 ? -5.953 7.32 14.984 1 98.06 90 ARG A CA 1
ATOM 634 C C . ARG A 1 90 ? -6.477 8.695 14.594 1 98.06 90 ARG A C 1
ATOM 636 O O . ARG A 1 90 ? -7.535 9.125 15.055 1 98.06 90 ARG A O 1
ATOM 643 N N . LEU A 1 91 ? -5.754 9.359 13.758 1 98.44 91 LEU A N 1
ATOM 644 C CA . LEU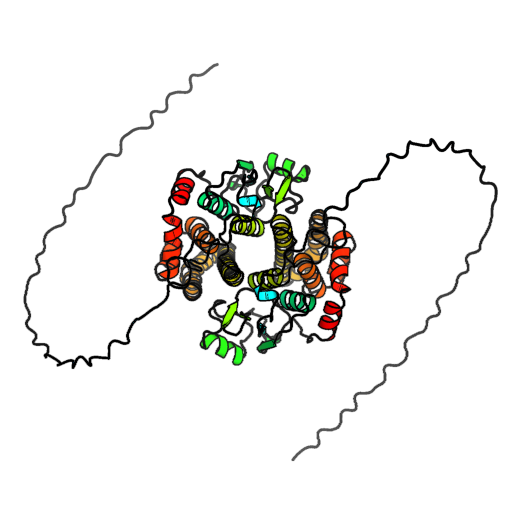 A 1 91 ? -6.16 10.672 13.281 1 98.44 91 LEU A CA 1
ATOM 645 C C . LEU A 1 91 ? -7.449 10.586 12.469 1 98.44 91 LEU A C 1
ATOM 647 O O . LEU A 1 91 ? -8.32 11.445 12.586 1 98.44 91 LEU A O 1
ATOM 651 N N . ALA A 1 92 ? -7.57 9.57 11.586 1 98.31 92 ALA A N 1
ATOM 652 C CA . ALA A 1 92 ? -8.805 9.375 10.82 1 98.31 92 ALA A CA 1
ATOM 653 C C . ALA A 1 92 ? -9.992 9.156 11.75 1 98.31 92 ALA A C 1
ATOM 655 O O . ALA A 1 92 ? -11.062 9.75 11.547 1 98.31 92 ALA A O 1
ATOM 656 N N . LEU A 1 93 ? -9.836 8.328 12.781 1 97.38 93 LEU A N 1
ATOM 657 C CA . LEU A 1 93 ? -10.906 8.07 13.734 1 97.38 93 LEU A CA 1
ATOM 658 C C . LEU A 1 93 ? -11.281 9.344 14.484 1 97.38 93 LEU A C 1
ATOM 660 O O . LEU A 1 93 ? -12.469 9.617 14.695 1 97.38 93 LEU A O 1
ATOM 664 N N . ALA A 1 94 ? -10.289 10.125 14.852 1 96.69 94 ALA A N 1
ATOM 665 C CA . ALA A 1 94 ? -10.547 11.398 15.508 1 96.69 94 ALA A CA 1
ATOM 666 C C . ALA A 1 94 ? -11.344 12.336 14.609 1 96.69 94 ALA A C 1
ATOM 668 O O . ALA A 1 94 ? -12.328 12.938 15.039 1 96.69 94 ALA A O 1
ATOM 669 N N . LEU A 1 95 ? -10.898 12.406 13.398 1 96.69 95 LEU A N 1
ATOM 670 C CA . LEU A 1 95 ? -11.586 13.234 12.414 1 96.69 95 LEU A CA 1
ATOM 671 C C . LEU A 1 95 ? -13.047 12.828 12.281 1 96.69 95 LEU A C 1
ATOM 673 O O . LEU A 1 95 ? -13.93 13.688 12.164 1 96.69 95 LEU A O 1
ATOM 677 N N . GLY A 1 96 ? -13.297 11.539 12.32 1 94.19 96 GLY A N 1
ATOM 678 C CA . GLY A 1 96 ? -14.648 11.008 12.188 1 94.19 96 GLY A CA 1
ATOM 679 C C . GLY A 1 96 ? -15.43 11.039 13.484 1 94.19 96 GLY A C 1
ATOM 680 O O . GLY A 1 96 ? -16.625 10.727 13.508 1 94.19 96 GLY A O 1
ATOM 681 N N . GLY A 1 97 ? -14.781 11.375 14.578 1 94.5 97 GLY A N 1
ATOM 682 C CA . GLY A 1 97 ? -15.43 11.391 15.87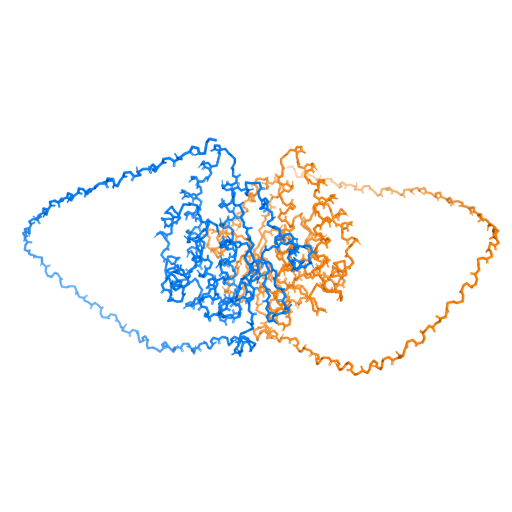5 1 94.5 97 GLY A CA 1
ATOM 683 C C . GLY A 1 97 ? -15.75 10.008 16.406 1 94.5 97 GLY A C 1
ATOM 684 O O . GLY A 1 97 ? -16.781 9.805 17.062 1 94.5 97 GLY A O 1
ATOM 685 N N . VAL A 1 98 ? -14.969 9.062 16.047 1 95.38 98 VAL A N 1
ATOM 686 C CA . VAL A 1 98 ? -15.203 7.68 16.438 1 95.38 98 VAL A CA 1
ATOM 687 C C . VAL A 1 98 ? -14.289 7.309 17.609 1 95.38 98 VAL A C 1
ATOM 689 O O . VAL A 1 98 ? -13.062 7.457 17.5 1 95.38 98 VAL A O 1
ATOM 692 N N . ALA A 1 99 ? -14.883 6.84 18.641 1 94.44 99 ALA A N 1
ATOM 693 C CA . ALA A 1 99 ? -14.133 6.406 19.812 1 94.44 99 ALA A CA 1
ATOM 694 C C . ALA A 1 99 ? -13.477 5.051 19.578 1 94.44 99 ALA A C 1
ATOM 696 O O . ALA A 1 99 ? -13.984 4.234 18.812 1 94.44 99 ALA A O 1
ATOM 697 N N . PHE A 1 100 ? -12.359 4.867 20.25 1 96.38 100 PHE A N 1
ATOM 698 C CA . PHE A 1 100 ? -11.664 3.582 20.203 1 96.38 100 PHE A CA 1
ATOM 699 C C . PHE A 1 100 ? -10.906 3.34 21.5 1 96.38 100 PHE A C 1
ATOM 701 O O . PHE A 1 100 ? -10.633 4.277 22.25 1 96.38 100 PHE A O 1
ATOM 708 N N . THR A 1 101 ? -10.641 2.096 21.766 1 97 101 THR A N 1
ATOM 709 C CA . THR A 1 101 ? -9.789 1.697 22.875 1 97 101 THR A CA 1
ATOM 710 C C . THR A 1 101 ? -8.484 1.089 22.359 1 97 101 THR A C 1
ATOM 712 O O . THR A 1 101 ? -8.367 0.745 21.188 1 97 101 THR A O 1
ATOM 715 N N . GLU A 1 102 ? -7.465 0.998 23.344 1 96.62 102 GLU A N 1
ATOM 716 C CA . GLU A 1 102 ? -6.164 0.528 22.875 1 96.62 102 GLU A CA 1
ATOM 717 C C . GLU A 1 102 ? -5.496 -0.373 23.906 1 96.62 102 GLU A C 1
ATOM 719 O O . GLU A 1 102 ? -5.609 -0.136 25.109 1 96.62 102 GLU A O 1
ATOM 724 N N . THR A 1 103 ? -4.93 -1.361 23.391 1 95.56 103 THR A N 1
ATOM 725 C CA . THR A 1 103 ? -3.855 -2.066 24.094 1 95.56 103 THR A CA 1
ATOM 726 C C . THR A 1 103 ? -2.492 -1.605 23.578 1 95.56 103 THR A C 1
ATOM 728 O O . THR A 1 103 ? -2.197 -1.718 22.391 1 95.56 103 THR A O 1
ATOM 731 N N . ARG A 1 104 ? -1.682 -1.089 24.469 1 94.06 104 ARG A N 1
ATOM 732 C CA . ARG A 1 104 ? -0.356 -0.591 24.109 1 94.06 104 ARG A CA 1
ATOM 733 C C . ARG A 1 104 ? 0.736 -1.423 24.781 1 94.06 104 ARG A C 1
ATOM 735 O O . ARG A 1 104 ? 0.892 -1.389 26 1 94.06 104 ARG A O 1
ATOM 742 N N . TRP A 1 105 ? 1.429 -2.125 23.953 1 92.69 105 TRP A N 1
ATOM 743 C CA . TRP A 1 105 ? 2.543 -2.896 24.5 1 92.69 105 TRP A CA 1
ATOM 744 C C . TRP A 1 105 ? 3.746 -1.999 24.766 1 92.69 105 TRP A C 1
ATOM 746 O O . TRP A 1 105 ? 4.082 -1.137 23.953 1 92.69 105 TRP A O 1
ATOM 756 N N . PRO A 1 106 ? 4.391 -2.207 25.875 1 88.06 106 PRO A N 1
ATOM 757 C CA . PRO A 1 106 ? 5.574 -1.394 26.156 1 88.06 106 PRO A CA 1
ATOM 758 C C . PRO A 1 106 ? 6.664 -1.548 25.094 1 88.06 106 PRO A C 1
ATOM 760 O O . PRO A 1 106 ? 6.863 -2.645 24.562 1 88.06 106 PRO A O 1
ATOM 763 N N . LEU A 1 107 ? 7.195 -0.48 24.719 1 82.69 107 LEU A N 1
ATOM 764 C CA . LEU A 1 107 ? 8.289 -0.43 23.75 1 82.69 107 LEU A CA 1
ATOM 765 C C . LEU A 1 107 ? 9.523 0.225 24.375 1 82.69 107 LEU A C 1
ATOM 767 O O . LEU A 1 107 ? 9.438 1.317 24.938 1 82.69 107 LEU A O 1
ATOM 771 N N . ASP A 1 108 ? 10.578 -0.536 24.422 1 73.75 108 ASP A N 1
ATOM 772 C CA . ASP A 1 108 ? 11.836 0.055 24.875 1 73.75 108 ASP A CA 1
ATOM 773 C C . ASP A 1 108 ? 12.672 0.542 23.688 1 73.75 108 ASP A C 1
ATOM 775 O O . ASP A 1 108 ? 13.391 -0.243 23.062 1 73.75 108 ASP A O 1
ATOM 779 N N . VAL A 1 109 ? 12.57 1.729 23.359 1 66.38 109 VAL A N 1
ATOM 780 C CA . VAL A 1 109 ? 13.18 2.33 22.172 1 66.38 109 VAL A CA 1
ATOM 781 C C . VAL A 1 109 ? 14.703 2.287 22.297 1 66.38 109 VAL A C 1
ATOM 783 O O . VAL A 1 109 ? 15.414 2.307 21.297 1 66.38 109 VAL A O 1
ATOM 786 N N . SER A 1 110 ? 15.195 2.42 23.453 1 63.94 110 SER A N 1
ATOM 787 C CA . SER A 1 110 ? 16.641 2.363 23.641 1 63.94 110 SER A CA 1
ATOM 788 C C . SER A 1 110 ? 17.203 1.021 23.203 1 63.94 110 SER A C 1
ATOM 790 O O . SER A 1 110 ? 18.406 0.907 22.922 1 63.94 110 SER A O 1
ATOM 792 N N . LYS A 1 111 ? 16.375 0.184 23.156 1 59.06 111 LYS A N 1
ATOM 793 C CA . LYS A 1 111 ? 16.828 -1.148 22.75 1 59.06 111 LYS A CA 1
ATOM 794 C C . LYS A 1 111 ? 16.5 -1.429 21.297 1 59.06 111 LYS A C 1
ATOM 796 O O . LYS A 1 111 ? 16.781 -2.518 20.781 1 59.06 111 LYS A O 1
ATOM 801 N N . MET A 1 112 ? 15.805 -0.552 20.594 1 57.69 112 MET A N 1
ATOM 802 C CA . MET A 1 112 ? 15.375 -0.707 19.203 1 57.69 112 MET A CA 1
ATOM 803 C C . MET A 1 112 ? 16.578 -0.681 18.266 1 57.69 112 MET A C 1
ATOM 805 O O . MET A 1 112 ? 16.422 -0.85 17.062 1 57.69 112 MET A O 1
ATOM 809 N N . GLU A 1 113 ? 17.672 -0.427 18.812 1 45.06 113 GLU A N 1
ATOM 810 C CA . GLU A 1 113 ? 18.719 -0.291 17.812 1 45.06 113 GLU A CA 1
ATOM 811 C C . GLU A 1 113 ? 18.531 -1.297 16.688 1 45.06 113 GLU A C 1
ATOM 813 O O . GLU A 1 113 ? 18.828 -0.993 15.523 1 45.06 113 GLU A O 1
ATOM 818 N N . ASP A 1 114 ? 18.547 -2.586 16.953 1 42.12 114 ASP A N 1
ATOM 819 C CA . ASP A 1 114 ? 18.656 -3.504 15.82 1 42.12 114 ASP A CA 1
ATOM 820 C C . ASP A 1 114 ? 17.281 -3.809 15.227 1 42.12 114 ASP A C 1
ATOM 822 O O . ASP A 1 114 ? 17.125 -4.777 14.477 1 42.12 114 ASP A O 1
ATOM 826 N N . GLY A 1 115 ? 16.297 -3.018 15.211 1 44.34 115 GLY A N 1
ATOM 827 C CA . GLY A 1 115 ? 15.016 -3.197 14.547 1 44.34 115 GLY A CA 1
ATOM 828 C C . GLY A 1 115 ? 14 -3.926 15.406 1 44.34 115 GLY A C 1
ATOM 829 O O . GLY A 1 115 ? 12.82 -4 15.055 1 44.34 115 GLY A O 1
ATOM 830 N N . LEU A 1 116 ? 14.594 -4.988 16.125 1 46.94 116 LEU A N 1
ATOM 831 C CA . LEU A 1 116 ? 13.672 -5.84 16.875 1 46.94 116 LEU A CA 1
ATOM 832 C C . LEU A 1 116 ? 13.305 -5.203 18.203 1 46.94 116 LEU A C 1
ATOM 834 O O . LEU A 1 116 ? 14.18 -4.926 19.031 1 46.94 116 LEU A O 1
ATOM 838 N N . ALA A 1 117 ? 12.359 -4.43 18.281 1 50.09 117 ALA A N 1
ATOM 839 C CA . ALA A 1 117 ? 11.836 -4.059 19.594 1 50.09 117 ALA A CA 1
ATOM 840 C C . ALA A 1 117 ? 11.906 -5.23 20.578 1 50.09 117 ALA A C 1
ATOM 842 O O . ALA A 1 117 ? 11.539 -6.355 20.219 1 50.09 117 ALA A O 1
ATOM 843 N N . VAL A 1 118 ? 12.914 -5.328 21.422 1 55.19 118 VAL A N 1
ATOM 844 C CA . VAL A 1 118 ? 12.867 -6.266 22.531 1 55.19 118 VAL A CA 1
ATOM 845 C C . VAL A 1 118 ? 11.438 -6.375 23.062 1 55.19 118 VAL A C 1
ATOM 847 O O . VAL A 1 118 ? 10.828 -5.371 23.438 1 55.19 118 VAL A O 1
ATOM 850 N N . ALA A 1 119 ? 10.68 -7.414 22.594 1 61.25 119 ALA A N 1
ATOM 851 C CA . ALA A 1 119 ? 9.234 -7.574 22.719 1 61.25 119 ALA A CA 1
ATOM 852 C C . ALA A 1 119 ? 8.828 -7.719 24.188 1 61.25 119 ALA A C 1
ATOM 854 O O . ALA A 1 119 ? 9.391 -8.539 24.906 1 61.25 119 ALA A O 1
ATOM 855 N N . ALA A 1 120 ? 8.227 -6.75 24.844 1 77.5 120 ALA A N 1
ATOM 856 C CA . ALA A 1 120 ? 7.477 -6.758 26.094 1 77.5 120 ALA A CA 1
ATOM 857 C C . ALA A 1 120 ? 6.754 -8.086 26.297 1 77.5 120 ALA A C 1
ATOM 859 O O . ALA A 1 120 ? 6.281 -8.695 25.344 1 77.5 120 ALA A O 1
ATOM 860 N N . PRO A 1 121 ? 6.945 -8.648 27.516 1 87.69 121 PRO A N 1
ATOM 861 C CA . PRO A 1 121 ? 6.246 -9.906 27.797 1 87.69 121 PRO A CA 1
ATOM 862 C C . PRO A 1 121 ? 4.816 -9.914 27.266 1 87.69 121 PRO A C 1
ATOM 864 O O . PRO A 1 121 ? 4.336 -10.953 26.797 1 87.69 121 PRO A O 1
ATOM 867 N N . GLU A 1 122 ? 4.195 -8.82 27.359 1 90.75 122 GLU A N 1
ATOM 868 C CA . GLU A 1 122 ? 2.812 -8.734 26.906 1 90.75 122 GLU A CA 1
ATOM 869 C C . GLU A 1 122 ? 2.719 -8.953 25.391 1 90.75 122 GLU A C 1
ATOM 871 O O . GLU A 1 122 ? 1.77 -9.57 24.906 1 90.75 122 GLU A O 1
ATOM 876 N N . TYR A 1 123 ? 3.652 -8.422 24.688 1 91.81 123 TYR A N 1
ATOM 877 C CA . TYR A 1 123 ? 3.689 -8.625 23.234 1 91.81 123 TYR A CA 1
ATOM 878 C C . TYR A 1 123 ? 3.967 -10.086 22.906 1 91.81 123 TYR A C 1
ATOM 880 O O . TYR A 1 123 ? 3.303 -10.664 22.047 1 91.81 123 TYR A O 1
ATOM 888 N N . CYS A 1 124 ? 4.875 -10.656 23.594 1 91.81 124 CYS A N 1
ATOM 889 C CA . CYS A 1 124 ? 5.195 -12.062 23.391 1 91.81 124 CYS A CA 1
ATOM 890 C C . CYS A 1 124 ? 3.98 -12.945 23.672 1 91.81 124 CYS A C 1
ATOM 892 O O . CYS A 1 124 ? 3.727 -13.898 22.922 1 91.81 124 CYS A O 1
ATOM 894 N N . ALA A 1 125 ? 3.293 -12.625 24.703 1 94.25 125 ALA A N 1
ATOM 895 C CA . ALA A 1 125 ? 2.078 -13.367 25.016 1 94.25 125 ALA A CA 1
ATOM 896 C C . ALA A 1 125 ? 1.049 -13.25 23.906 1 94.25 125 ALA A C 1
ATOM 898 O O . ALA A 1 125 ? 0.362 -14.219 23.578 1 94.25 125 ALA A O 1
ATOM 899 N N . ALA A 1 126 ? 0.976 -12.055 23.328 1 93.81 126 ALA A N 1
ATOM 900 C CA . ALA A 1 126 ? 0.053 -11.828 22.219 1 93.81 126 ALA A CA 1
ATOM 901 C C . ALA A 1 126 ? 0.449 -12.656 21 1 93.81 126 ALA A C 1
ATOM 903 O O . ALA A 1 126 ? -0.411 -13.219 20.312 1 93.81 126 ALA A O 1
ATOM 904 N N . VAL A 1 127 ? 1.675 -12.742 20.719 1 93.62 127 VAL A N 1
ATOM 905 C CA . VAL A 1 127 ? 2.178 -13.547 19.609 1 93.62 127 VAL A CA 1
ATOM 906 C C . VAL A 1 127 ? 1.875 -15.023 19.859 1 93.62 127 VAL A C 1
ATOM 908 O O . VAL A 1 127 ? 1.328 -15.703 18.984 1 93.62 127 VAL A O 1
ATOM 911 N N . ASP A 1 128 ? 2.148 -15.5 21.047 1 94.88 128 ASP A N 1
ATOM 912 C CA . ASP A 1 128 ? 2.027 -16.922 21.406 1 94.88 128 ASP A CA 1
ATOM 913 C C . ASP A 1 128 ? 0.566 -17.359 21.406 1 94.88 128 ASP A C 1
ATOM 915 O O . ASP A 1 128 ? 0.26 -18.516 21.078 1 94.88 128 ASP A O 1
ATOM 919 N N . SER A 1 129 ? -0.324 -16.5 21.734 1 95.94 129 SER A N 1
ATOM 920 C CA . SER A 1 129 ? -1.741 -16.828 21.828 1 95.94 129 SER A CA 1
ATOM 921 C C . SER A 1 129 ? -2.359 -16.969 20.438 1 95.94 129 SER A C 1
ATOM 923 O O . SER A 1 129 ? -3.465 -17.5 20.297 1 95.94 129 SER A O 1
ATOM 925 N N . GLY A 1 130 ? -1.697 -16.375 19.453 1 95.44 130 GLY A N 1
ATOM 926 C CA . GLY A 1 130 ? -2.225 -16.406 18.094 1 95.44 130 GLY A CA 1
ATOM 927 C C . GLY A 1 130 ? -3.07 -15.195 17.75 1 95.44 130 GLY A C 1
ATOM 928 O O . GLY A 1 130 ? -3.576 -15.078 16.641 1 95.44 130 GLY A O 1
ATOM 929 N N . GLU A 1 131 ? -3.137 -14.258 18.703 1 94.81 131 GLU A N 1
ATOM 930 C CA . GLU A 1 131 ? -3.986 -13.086 18.484 1 94.81 131 GLU A CA 1
ATOM 931 C C . GLU A 1 131 ? -3.439 -12.211 17.344 1 94.81 131 GLU A C 1
ATOM 933 O O . GLU A 1 131 ? -4.184 -11.445 16.734 1 94.81 131 GLU A O 1
ATOM 938 N N . LEU A 1 132 ? -2.162 -12.398 17.047 1 96.44 132 LEU A N 1
ATOM 939 C CA . LEU A 1 132 ? -1.534 -11.562 16.031 1 96.44 132 LEU A CA 1
ATOM 940 C C . LEU A 1 132 ? -1.34 -12.344 14.734 1 96.44 132 LEU A C 1
ATOM 942 O O . LEU A 1 132 ? -0.693 -11.859 13.805 1 96.44 132 LEU A O 1
ATOM 946 N N . ASP A 1 133 ? -1.934 -13.484 14.578 1 96.31 133 ASP A N 1
ATOM 947 C CA . ASP A 1 133 ? -1.734 -14.344 13.414 1 96.31 133 ASP A CA 1
ATOM 948 C C . ASP A 1 133 ? -2.229 -13.656 12.141 1 96.31 133 ASP A C 1
ATOM 950 O O . ASP A 1 133 ? -1.64 -13.828 11.07 1 96.31 133 ASP A O 1
ATOM 954 N N . ALA A 1 134 ? -3.268 -12.859 12.312 1 97 134 ALA A N 1
ATOM 955 C CA . ALA A 1 134 ? -3.812 -12.164 11.141 1 97 134 ALA A CA 1
ATOM 956 C C . ALA A 1 134 ? -2.773 -11.242 10.516 1 97 134 ALA A C 1
ATOM 958 O O . ALA A 1 134 ? -2.838 -10.945 9.32 1 97 134 ALA A O 1
ATOM 959 N N . ASN A 1 135 ? -1.857 -10.805 11.383 1 98.19 135 ASN A N 1
ATOM 960 C CA . ASN A 1 135 ? -0.8 -9.922 10.914 1 98.19 135 ASN A CA 1
ATOM 961 C C . ASN A 1 135 ? 0.572 -10.578 11.016 1 98.19 135 ASN A C 1
ATOM 963 O O . ASN A 1 135 ? 1.556 -9.93 11.367 1 98.19 135 ASN A O 1
ATOM 967 N N . LEU A 1 136 ? 0.546 -11.867 10.867 1 97.5 136 LEU A N 1
ATOM 968 C CA . LEU A 1 136 ? 1.766 -12.664 10.758 1 97.5 136 LEU A CA 1
ATOM 969 C C . LEU A 1 136 ? 2.609 -12.531 12.023 1 97.5 136 LEU A C 1
ATOM 971 O O . LEU A 1 136 ? 3.836 -12.43 11.953 1 97.5 136 LEU A O 1
ATOM 975 N N . GLY A 1 137 ? 1.972 -12.391 13.109 1 94.75 137 GLY A N 1
ATOM 976 C CA . GLY A 1 137 ? 2.646 -12.352 14.398 1 94.75 137 GLY A CA 1
ATOM 977 C C . GLY A 1 137 ? 3.168 -10.977 14.758 1 94.75 137 GLY A C 1
ATOM 978 O O . GLY A 1 137 ? 3.975 -10.836 15.68 1 94.75 137 GLY A O 1
ATOM 979 N N . ARG A 1 138 ? 2.674 -9.992 14.031 1 94.12 138 ARG A N 1
ATOM 980 C CA . ARG A 1 138 ? 3.137 -8.625 14.258 1 94.12 138 ARG A CA 1
ATOM 981 C C . ARG A 1 138 ? 1.974 -7.703 14.617 1 94.12 138 ARG A C 1
ATOM 983 O O . ARG A 1 138 ? 0.811 -8.047 14.406 1 94.12 138 ARG A O 1
ATOM 990 N N . GLY A 1 139 ? 2.266 -6.613 15.328 1 93.69 139 GLY A N 1
ATOM 991 C CA . GLY A 1 139 ? 1.328 -5.508 15.422 1 93.69 139 GLY A CA 1
ATOM 992 C C . GLY A 1 139 ? 1.449 -4.523 14.273 1 93.69 139 GLY A C 1
ATOM 993 O O . GLY A 1 139 ? 2.434 -4.543 13.531 1 93.69 139 GLY A O 1
ATOM 994 N N . PRO A 1 140 ? 0.523 -3.732 14.047 1 96.94 140 PRO A N 1
ATOM 995 C CA . PRO A 1 140 ? -0.74 -3.586 14.773 1 96.94 140 PRO A CA 1
ATOM 996 C C . PRO A 1 140 ? -1.805 -4.578 14.312 1 96.94 140 PRO A C 1
ATOM 998 O O . PRO A 1 140 ? -1.729 -5.098 13.195 1 96.94 140 PRO A O 1
ATOM 1001 N N . VAL A 1 141 ? -2.771 -4.887 15.188 1 98.19 141 VAL A N 1
ATOM 1002 C CA . VAL A 1 141 ? -4.055 -5.449 14.781 1 98.19 141 VAL A CA 1
ATOM 1003 C C . VAL A 1 141 ? -5.191 -4.613 15.367 1 98.19 141 VAL A C 1
ATOM 1005 O O . VAL A 1 141 ? -5.027 -3.979 16.422 1 98.19 141 VAL A O 1
ATOM 1008 N N . VAL A 1 142 ? -6.293 -4.555 14.664 1 98.56 142 VAL A N 1
ATOM 1009 C CA . VAL A 1 142 ? -7.492 -3.869 15.133 1 98.56 142 VAL A CA 1
ATOM 1010 C C . VAL A 1 142 ? -8.656 -4.855 15.211 1 98.56 142 VAL A C 1
ATOM 1012 O O . VAL A 1 142 ? -8.93 -5.574 14.242 1 98.56 142 VAL A O 1
ATOM 1015 N N . VAL A 1 143 ? -9.242 -4.898 16.344 1 97.56 143 VAL A N 1
ATOM 1016 C CA . VAL A 1 143 ? -10.43 -5.73 16.531 1 97.56 143 VAL A CA 1
ATOM 1017 C C . VAL A 1 143 ? -11.688 -4.887 16.344 1 97.56 143 VAL A C 1
ATOM 1019 O O . VAL A 1 143 ? -11.883 -3.898 17.062 1 97.56 143 VAL A O 1
ATOM 1022 N N . VAL A 1 144 ? -12.461 -5.266 15.391 1 95.81 144 VAL A N 1
ATOM 1023 C CA . VAL A 1 144 ? -13.703 -4.559 15.078 1 95.81 144 VAL A CA 1
ATOM 1024 C C . VAL A 1 144 ? -14.898 -5.395 15.523 1 95.81 144 VAL A C 1
ATOM 1026 O O . VAL A 1 144 ? -15 -6.574 15.188 1 95.81 144 VAL A O 1
ATOM 1029 N N . GLY A 1 145 ? -15.82 -4.805 16.219 1 92.31 145 GLY A N 1
ATOM 1030 C CA . GLY A 1 145 ? -17.016 -5.484 16.672 1 92.31 145 GLY A CA 1
ATOM 1031 C C . GLY A 1 145 ? -16.734 -6.637 17.609 1 92.31 145 GLY A C 1
ATOM 1032 O O . GLY A 1 145 ? -17.484 -7.617 17.656 1 92.31 145 GLY A O 1
ATOM 1033 N N . GLY A 1 146 ? -15.633 -6.66 18.141 1 90.75 146 GLY A N 1
ATOM 1034 C CA . GLY A 1 146 ? -15.273 -7.66 19.125 1 90.75 146 GLY A CA 1
ATOM 1035 C C . GLY A 1 146 ? -14.828 -8.977 18.516 1 90.75 146 GLY A C 1
ATOM 1036 O O . GLY A 1 146 ? -14.328 -9.852 19.219 1 90.75 146 GLY A O 1
ATOM 1037 N N . GLU A 1 147 ? -14.898 -9.078 17.266 1 90.31 147 GLU A N 1
ATOM 1038 C CA . GLU A 1 147 ? -14.68 -10.406 16.688 1 90.31 147 GLU A CA 1
ATOM 1039 C C . GLU A 1 147 ? -13.711 -10.344 15.508 1 90.31 147 GLU A C 1
ATOM 1041 O O . GLU A 1 147 ? -12.781 -11.148 15.422 1 90.31 147 GLU A O 1
ATOM 1046 N N . THR A 1 148 ? -13.898 -9.414 14.656 1 94.25 148 THR A N 1
ATOM 1047 C CA . THR A 1 148 ? -13.133 -9.383 13.422 1 94.25 148 THR A CA 1
ATOM 1048 C C . THR A 1 148 ? -11.789 -8.688 13.633 1 94.25 148 THR A C 1
ATOM 1050 O O . THR A 1 148 ? -11.734 -7.59 14.188 1 94.25 148 THR A O 1
ATOM 1053 N N . VAL A 1 149 ? -10.672 -9.328 13.18 1 97.19 149 VAL A N 1
ATOM 1054 C CA . VAL A 1 149 ? -9.328 -8.781 13.352 1 97.19 149 VAL A CA 1
ATOM 1055 C C . VAL A 1 149 ? -8.805 -8.258 12.016 1 97.19 149 VAL A C 1
ATOM 1057 O O . VAL A 1 149 ? -8.773 -8.992 11.023 1 97.19 149 VAL A O 1
ATOM 1060 N N . LEU A 1 150 ? -8.469 -7.031 12.016 1 98.19 150 LEU A N 1
ATOM 1061 C CA . LEU A 1 150 ? -7.84 -6.402 10.859 1 98.19 150 LEU A CA 1
ATOM 1062 C C . LEU A 1 150 ? -6.324 -6.371 11.008 1 98.19 150 LEU A C 1
ATOM 1064 O O . LEU A 1 150 ? -5.809 -6.145 12.109 1 98.19 150 LEU A O 1
ATOM 1068 N N . ALA A 1 151 ? -5.684 -6.586 9.891 1 98.31 151 ALA A N 1
ATOM 1069 C CA . ALA A 1 151 ? -4.223 -6.586 9.859 1 98.31 151 ALA A CA 1
ATOM 1070 C C . ALA A 1 151 ? -3.695 -5.59 8.836 1 98.31 151 ALA A C 1
ATOM 1072 O O . ALA A 1 151 ? -4.453 -5.082 8.008 1 98.31 151 ALA A O 1
ATOM 1073 N N . GLN A 1 152 ? -2.355 -5.293 8.945 1 98.5 152 GLN A N 1
ATOM 1074 C CA . GLN A 1 152 ? -1.646 -4.414 8.023 1 98.5 152 GLN A CA 1
ATOM 1075 C C . GLN A 1 152 ? -2.102 -2.967 8.18 1 98.5 152 GLN A C 1
ATOM 1077 O O . GLN A 1 152 ? -3.26 -2.643 7.906 1 98.5 152 GLN A O 1
ATOM 1082 N N . SER A 1 153 ? -1.201 -2.137 8.523 1 98.44 153 SER A N 1
ATOM 1083 C CA . SER A 1 153 ? -1.507 -0.755 8.883 1 98.44 153 SER A CA 1
ATOM 1084 C C . SER A 1 153 ? -2.164 -0.015 7.723 1 98.44 153 SER A C 1
ATOM 1086 O O . SER A 1 153 ? -3.109 0.752 7.922 1 98.44 153 SER A O 1
ATOM 1088 N N . LYS A 1 154 ? -1.689 -0.259 6.484 1 98.62 154 LYS A N 1
ATOM 1089 C CA . LYS A 1 154 ? -2.252 0.45 5.34 1 98.62 154 LYS A CA 1
ATOM 1090 C C . LYS A 1 154 ? -3.66 -0.045 5.023 1 98.62 154 LYS A C 1
ATOM 1092 O O . LYS A 1 154 ? -4.531 0.741 4.641 1 98.62 154 LYS A O 1
ATOM 1097 N N . ALA A 1 155 ? -3.881 -1.36 5.145 1 98.75 155 ALA A N 1
ATOM 1098 C CA . ALA A 1 155 ? -5.23 -1.898 4.98 1 98.75 155 ALA A CA 1
ATOM 1099 C C . ALA A 1 155 ? -6.176 -1.34 6.039 1 98.75 155 ALA A C 1
ATOM 1101 O O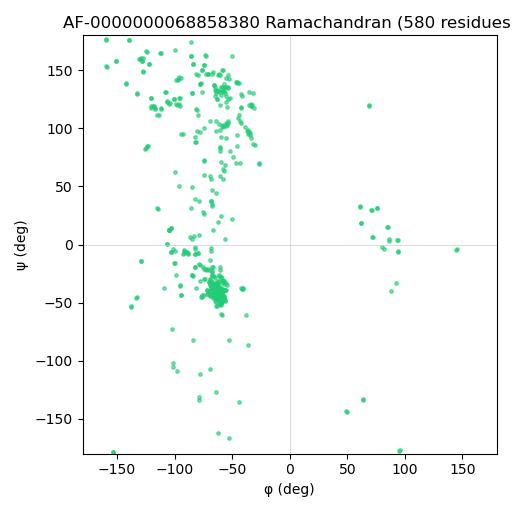 . ALA A 1 155 ? -7.328 -1.01 5.738 1 98.75 155 ALA A O 1
ATOM 1102 N N . ILE A 1 156 ? -5.688 -1.238 7.258 1 98.75 156 ILE A N 1
ATOM 1103 C CA . ILE A 1 156 ? -6.465 -0.689 8.359 1 98.75 156 ILE A CA 1
ATOM 1104 C C . ILE A 1 156 ? -6.812 0.771 8.078 1 98.75 156 ILE A C 1
ATOM 1106 O O . ILE A 1 156 ? -7.957 1.192 8.258 1 98.75 156 ILE A O 1
ATOM 1110 N N . GLU A 1 157 ? -5.828 1.547 7.582 1 98.75 157 GLU A N 1
ATOM 1111 C CA . GLU A 1 157 ? -6.062 2.938 7.207 1 98.75 157 GLU A CA 1
ATOM 1112 C C . GLU A 1 157 ? -7.188 3.051 6.184 1 98.75 157 GLU A C 1
ATOM 1114 O O . GLU A 1 157 ? -8.102 3.859 6.344 1 98.75 157 GLU A O 1
ATOM 1119 N N . ARG A 1 158 ? -7.098 2.238 5.18 1 98.5 158 ARG A N 1
ATOM 1120 C CA . ARG A 1 158 ? -8.086 2.307 4.105 1 98.5 158 ARG A CA 1
ATOM 1121 C C . ARG A 1 158 ? -9.453 1.835 4.586 1 98.5 158 ARG A C 1
ATOM 1123 O O . ARG A 1 158 ? -10.484 2.357 4.156 1 98.5 158 ARG A O 1
ATOM 1130 N N . PHE A 1 159 ? -9.508 0.853 5.492 1 98.19 159 PHE A N 1
ATOM 1131 C CA . PHE A 1 159 ? -10.766 0.409 6.078 1 98.19 159 PHE A CA 1
ATOM 1132 C C . PHE A 1 159 ? -11.453 1.557 6.805 1 98.19 159 PHE A C 1
ATOM 1134 O O . PHE A 1 159 ? -12.625 1.849 6.547 1 98.19 159 PHE A O 1
ATOM 1141 N N . PHE A 1 160 ? -10.734 2.248 7.66 1 97.62 160 PHE A N 1
ATOM 1142 C CA . PHE A 1 160 ? -11.32 3.359 8.406 1 97.62 160 PHE A CA 1
ATOM 1143 C C . PHE A 1 160 ? -11.727 4.484 7.461 1 97.62 160 PHE A C 1
ATOM 1145 O O . PHE A 1 160 ? -12.766 5.117 7.652 1 97.62 160 PHE A O 1
ATOM 1152 N N . ALA A 1 161 ? -10.883 4.738 6.484 1 97.81 161 ALA A N 1
ATOM 1153 C CA . ALA A 1 161 ? -11.203 5.793 5.531 1 97.81 161 ALA A CA 1
ATOM 1154 C C . ALA A 1 161 ? -12.531 5.508 4.828 1 97.81 161 ALA A C 1
ATOM 1156 O O . ALA A 1 161 ? -13.352 6.41 4.648 1 97.81 161 ALA A O 1
ATOM 1157 N N . ARG A 1 162 ? -12.719 4.27 4.461 1 95.19 162 ARG A N 1
ATOM 1158 C CA . ARG A 1 162 ? -13.984 3.895 3.83 1 95.19 162 ARG A CA 1
ATOM 1159 C C . ARG A 1 162 ? -15.148 4.027 4.812 1 95.19 162 ARG A C 1
ATOM 1161 O O . ARG A 1 162 ? -16.188 4.594 4.477 1 95.19 162 ARG A O 1
ATOM 1168 N N . MET A 1 163 ? -14.93 3.566 5.969 1 93.31 163 MET A N 1
ATOM 1169 C CA . MET A 1 163 ? -15.945 3.621 7.02 1 93.31 163 MET A CA 1
ATOM 1170 C C . MET A 1 163 ? -16.375 5.059 7.289 1 93.31 163 MET A C 1
ATOM 1172 O O . MET A 1 163 ? -17.547 5.32 7.562 1 93.31 163 MET A O 1
ATOM 1176 N N . LEU A 1 164 ? -15.477 5.957 7.105 1 94.94 164 LEU A N 1
ATOM 1177 C CA . LEU A 1 164 ? -15.703 7.324 7.559 1 94.94 164 LEU A CA 1
ATOM 1178 C C . LEU A 1 164 ? -15.977 8.25 6.375 1 94.94 164 LEU A C 1
ATOM 1180 O O . LEU A 1 164 ? -16.078 9.469 6.547 1 94.94 164 LEU A O 1
ATOM 1184 N N . GLY A 1 165 ? -15.969 7.652 5.172 1 93.75 165 GLY A N 1
ATOM 1185 C CA . GLY A 1 165 ? -16.219 8.461 3.992 1 93.75 165 GLY A CA 1
ATOM 1186 C C . GLY A 1 165 ? -15.039 9.32 3.592 1 93.75 165 GLY A C 1
ATOM 1187 O O . GLY A 1 165 ? -15.211 10.414 3.053 1 93.75 165 GLY A O 1
ATOM 1188 N N . LEU A 1 166 ? -13.867 8.883 3.826 1 97.38 166 LEU A N 1
ATOM 1189 C CA . LEU A 1 166 ? -12.648 9.648 3.58 1 97.38 166 LEU A CA 1
ATOM 1190 C C . LEU A 1 166 ? -11.945 9.164 2.316 1 97.38 166 LEU A C 1
ATOM 1192 O O . LEU A 1 166 ? -10.766 9.461 2.104 1 97.38 166 LEU A O 1
ATOM 1196 N N . MET A 1 167 ? -12.609 8.383 1.474 1 96.69 167 MET A N 1
ATOM 1197 C CA . MET A 1 167 ? -11.977 7.859 0.268 1 96.69 167 MET A CA 1
ATOM 1198 C C . MET A 1 167 ? -12.469 8.602 -0.972 1 96.69 167 MET A C 1
ATOM 1200 O O . MET A 1 167 ? -12.141 8.219 -2.098 1 96.69 167 MET A O 1
ATOM 1204 N N . GLY A 1 168 ? -13.125 9.672 -0.795 1 92.62 168 GLY A N 1
ATOM 1205 C CA . GLY A 1 168 ? -13.688 10.383 -1.934 1 92.62 168 GLY A CA 1
ATOM 1206 C C . GLY A 1 168 ? -15.141 10.031 -2.205 1 92.62 168 GLY A C 1
ATOM 1207 O O . GLY A 1 168 ? -15.727 9.219 -1.489 1 92.62 168 GLY A O 1
ATOM 1208 N N . GLU A 1 169 ? -15.711 10.594 -3.291 1 91.38 169 GLU A N 1
ATOM 1209 C CA . GLU A 1 169 ? -17.156 10.531 -3.514 1 91.38 169 GLU A CA 1
ATOM 1210 C C . GLU A 1 169 ? -17.516 9.438 -4.523 1 91.38 169 GLU A C 1
ATOM 1212 O O . GLU A 1 169 ? -18.672 9.047 -4.641 1 91.38 169 GLU A O 1
ATOM 1217 N N . ASP A 1 170 ? -16.562 9.008 -5.215 1 91.5 170 ASP A N 1
ATOM 1218 C CA . ASP A 1 170 ? -16.75 7.957 -6.211 1 91.5 170 ASP A CA 1
ATOM 1219 C C . ASP A 1 170 ? -15.469 7.164 -6.434 1 91.5 170 ASP A C 1
ATOM 1221 O O . ASP A 1 170 ? -14.461 7.406 -5.77 1 91.5 170 ASP A O 1
ATOM 1225 N N . GLU A 1 171 ? -15.508 6.219 -7.316 1 91.88 171 GLU A N 1
ATOM 1226 C CA . GLU A 1 171 ? -14.391 5.297 -7.5 1 91.88 171 GLU A CA 1
ATOM 1227 C C . GLU A 1 171 ? -13.164 6.02 -8.055 1 91.88 171 GLU A C 1
ATOM 1229 O O . GLU A 1 171 ? -12.031 5.66 -7.73 1 91.88 171 GLU A O 1
ATOM 1234 N N . LEU A 1 172 ? -13.414 7.012 -8.898 1 93.75 172 LEU A N 1
ATOM 1235 C CA . LEU A 1 172 ? -12.281 7.738 -9.469 1 93.75 172 LEU A CA 1
ATOM 1236 C C . LEU A 1 172 ? -11.609 8.609 -8.414 1 93.75 172 LEU A C 1
ATOM 1238 O O . LEU A 1 172 ? -10.383 8.68 -8.344 1 93.75 172 LEU A O 1
ATOM 1242 N N . SER A 1 173 ? -12.406 9.281 -7.586 1 94.94 173 SER A N 1
ATOM 1243 C CA . SER A 1 173 ? -11.82 10.055 -6.492 1 94.94 173 SER A CA 1
ATOM 1244 C C . SER A 1 173 ? -11.148 9.141 -5.473 1 94.94 173 SER A C 1
ATOM 1246 O O . SER A 1 173 ? -10.133 9.508 -4.875 1 94.94 173 SER A O 1
ATOM 1248 N N . ALA A 1 174 ? -11.703 7.973 -5.273 1 96.88 174 ALA A N 1
ATOM 1249 C CA . ALA A 1 174 ? -11.062 7.008 -4.387 1 96.88 174 ALA A CA 1
ATOM 1250 C C . ALA A 1 174 ? -9.695 6.598 -4.914 1 96.88 174 ALA A C 1
ATOM 1252 O O . ALA A 1 174 ? -8.734 6.473 -4.148 1 96.88 174 ALA A O 1
ATOM 1253 N N . ALA A 1 175 ? -9.625 6.418 -6.164 1 97.44 175 ALA A N 1
ATOM 1254 C CA . ALA A 1 175 ? -8.352 6.066 -6.785 1 97.44 175 ALA A CA 1
ATOM 1255 C C . ALA A 1 175 ? -7.336 7.195 -6.629 1 97.44 175 ALA A C 1
ATOM 1257 O O . ALA A 1 175 ? -6.148 6.945 -6.402 1 97.44 175 ALA A O 1
ATOM 1258 N N . ALA A 1 176 ? -7.812 8.383 -6.75 1 97.56 176 ALA A N 1
ATOM 1259 C CA . ALA A 1 176 ? -6.934 9.539 -6.594 1 97.56 176 ALA A CA 1
ATOM 1260 C C . ALA A 1 176 ? -6.418 9.648 -5.16 1 97.56 176 ALA A C 1
ATOM 1262 O O . ALA A 1 176 ? -5.238 9.922 -4.938 1 97.56 176 ALA A O 1
ATOM 1263 N N . VAL A 1 177 ? -7.301 9.406 -4.23 1 98.38 177 VAL A N 1
ATOM 1264 C CA . VAL A 1 177 ? -6.91 9.398 -2.826 1 98.38 177 VAL A CA 1
ATOM 1265 C C . VAL A 1 177 ? -5.852 8.32 -2.592 1 98.38 177 VAL A C 1
ATOM 1267 O O . VAL A 1 177 ? -4.812 8.586 -1.982 1 98.38 177 VAL A O 1
ATOM 1270 N N . ASP A 1 178 ? -6.113 7.195 -3.115 1 98.75 178 ASP A N 1
ATOM 1271 C CA . ASP A 1 178 ? -5.207 6.059 -2.961 1 98.75 178 ASP A CA 1
ATOM 1272 C C . ASP A 1 178 ? -3.852 6.348 -3.605 1 98.75 178 ASP A C 1
ATOM 1274 O O . ASP A 1 178 ? -2.807 6.082 -3.008 1 98.75 178 ASP A O 1
ATOM 1278 N N . ALA A 1 179 ? -3.871 6.918 -4.785 1 98.69 179 ALA A N 1
ATOM 1279 C CA . ALA A 1 179 ? -2.631 7.238 -5.488 1 98.69 179 ALA A CA 1
ATOM 1280 C C . ALA A 1 179 ? -1.78 8.219 -4.68 1 98.69 179 ALA A C 1
ATOM 1282 O O . ALA A 1 179 ? -0.563 8.047 -4.578 1 98.69 179 ALA A O 1
ATOM 1283 N N . PHE A 1 180 ? -2.396 9.18 -4.137 1 98.75 180 PHE A N 1
ATOM 1284 C CA . PHE A 1 180 ? -1.66 10.164 -3.355 1 98.75 180 PHE A CA 1
ATOM 1285 C C . PHE A 1 180 ? -1.002 9.516 -2.145 1 98.75 180 PHE A C 1
ATOM 1287 O O . PHE A 1 180 ? 0.159 9.789 -1.838 1 98.75 180 PHE A O 1
ATOM 1294 N N . THR A 1 181 ? -1.762 8.656 -1.437 1 98.81 181 THR A N 1
ATOM 1295 C CA . THR A 1 181 ? -1.204 7.977 -0.269 1 98.81 181 THR A CA 1
ATOM 1296 C C . THR A 1 181 ? -0.015 7.109 -0.665 1 98.81 181 THR A C 1
ATOM 1298 O O . THR A 1 181 ? 0.957 7 0.086 1 98.81 181 THR A O 1
ATOM 1301 N N . GLU A 1 182 ? -0.096 6.5 -1.839 1 98.75 182 GLU A N 1
ATOM 1302 C CA . GLU A 1 182 ? 1.031 5.727 -2.354 1 98.75 182 GLU A CA 1
ATOM 1303 C C . GLU A 1 182 ? 2.213 6.637 -2.689 1 98.75 182 GLU A C 1
ATOM 1305 O O . GLU A 1 182 ? 3.369 6.25 -2.51 1 98.75 182 GLU A O 1
ATOM 1310 N N . HIS A 1 183 ? 1.96 7.832 -3.234 1 98.75 183 HIS A N 1
ATOM 1311 C CA . HIS A 1 183 ? 3.035 8.789 -3.455 1 98.75 183 HIS A CA 1
ATOM 1312 C C . HIS A 1 183 ? 3.758 9.117 -2.152 1 98.75 183 HIS A C 1
ATOM 1314 O O . HIS A 1 183 ? 4.992 9.125 -2.107 1 98.75 183 HIS A O 1
ATOM 1320 N N . VAL A 1 184 ? 2.99 9.32 -1.142 1 98.69 184 VAL A N 1
ATOM 1321 C CA . VAL A 1 184 ? 3.586 9.664 0.146 1 98.69 184 VAL A CA 1
ATOM 1322 C C . VAL A 1 184 ? 4.391 8.477 0.671 1 98.69 184 VAL A C 1
ATOM 1324 O O . VAL A 1 184 ? 5.449 8.656 1.277 1 98.69 184 VAL A O 1
ATOM 1327 N N . ARG A 1 185 ? 3.857 7.301 0.44 1 98.31 185 ARG A N 1
ATOM 1328 C CA . ARG A 1 185 ? 4.613 6.109 0.816 1 98.31 185 ARG A CA 1
ATOM 1329 C C . ARG A 1 185 ? 5.961 6.074 0.108 1 98.31 185 ARG A C 1
ATOM 1331 O O . ARG A 1 185 ? 6.98 5.738 0.719 1 98.31 185 ARG A O 1
ATOM 1338 N N . ASP A 1 186 ? 5.992 6.426 -1.18 1 97.94 186 ASP A N 1
ATOM 1339 C CA . ASP A 1 186 ? 7.242 6.496 -1.928 1 97.94 186 ASP A CA 1
ATOM 1340 C C . ASP A 1 186 ? 8.195 7.512 -1.304 1 97.94 186 ASP A C 1
ATOM 1342 O O . ASP A 1 186 ? 9.406 7.273 -1.23 1 97.94 186 ASP A O 1
ATOM 1346 N N . LEU A 1 187 ? 7.676 8.602 -0.879 1 98.44 187 LEU A N 1
ATOM 1347 C CA . LEU A 1 187 ? 8.477 9.633 -0.234 1 98.44 187 LEU A CA 1
ATOM 1348 C C . LEU A 1 187 ? 9.102 9.117 1.057 1 98.44 187 LEU A C 1
ATOM 1350 O O . LEU A 1 187 ? 10.289 9.32 1.304 1 98.44 187 LEU A O 1
ATOM 1354 N N . LYS A 1 188 ? 8.297 8.438 1.839 1 97.81 188 LYS A N 1
ATOM 1355 C CA . LYS A 1 188 ? 8.781 7.887 3.104 1 97.81 188 LYS A CA 1
ATOM 1356 C C . LYS A 1 188 ? 9.875 6.848 2.871 1 97.81 188 LYS A C 1
ATOM 1358 O O . LYS A 1 188 ? 10.82 6.746 3.656 1 97.81 188 LYS A O 1
ATOM 1363 N N . GLU A 1 189 ? 9.711 6.094 1.826 1 96.38 189 GLU A N 1
ATOM 1364 C CA . GLU A 1 189 ? 10.742 5.121 1.488 1 96.38 189 GLU A CA 1
ATOM 1365 C C . GLU A 1 189 ? 12.062 5.809 1.161 1 96.38 189 GLU A C 1
ATOM 1367 O O . GLU A 1 189 ? 13.133 5.336 1.556 1 96.38 189 GLU A O 1
ATOM 1372 N N . LYS A 1 190 ? 12.016 6.895 0.396 1 97.12 190 LYS A N 1
ATOM 1373 C CA . LYS A 1 190 ? 13.227 7.656 0.096 1 97.12 190 LYS A CA 1
ATOM 1374 C C . LYS A 1 190 ? 13.883 8.18 1.372 1 97.12 190 LYS A C 1
ATOM 1376 O O . LYS A 1 190 ? 15.102 8.133 1.512 1 97.12 190 LYS A O 1
ATOM 1381 N N . TYR A 1 191 ? 13.133 8.633 2.277 1 97.44 191 TYR A N 1
ATOM 1382 C CA . TYR A 1 191 ? 13.633 9.109 3.561 1 97.44 191 TYR A CA 1
ATOM 1383 C C . TYR A 1 191 ? 14.312 7.988 4.332 1 97.44 191 TYR A C 1
ATOM 1385 O O . TYR A 1 191 ? 15.406 8.172 4.875 1 97.44 191 TYR A O 1
ATOM 1393 N N . GLN A 1 192 ? 13.641 6.809 4.391 1 95.12 192 GLN A N 1
ATOM 1394 C CA . GLN A 1 192 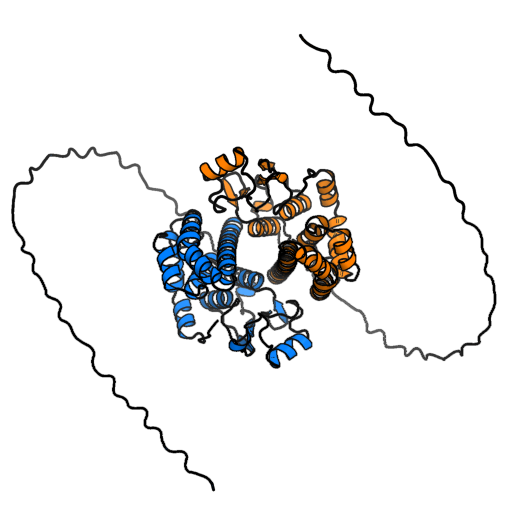? 14.188 5.676 5.133 1 95.12 192 GLN A CA 1
ATOM 1395 C C . GLN A 1 192 ? 15.508 5.211 4.535 1 95.12 192 GLN A C 1
ATOM 1397 O O . GLN A 1 192 ? 16.406 4.773 5.266 1 95.12 192 GLN A O 1
ATOM 1402 N N . ARG A 1 193 ? 15.578 5.297 3.238 1 93.19 193 ARG A N 1
ATOM 1403 C CA . ARG A 1 193 ? 16.844 4.949 2.596 1 93.19 193 ARG A CA 1
ATOM 1404 C C . ARG A 1 193 ? 17.953 5.895 3.031 1 93.19 193 ARG A C 1
ATOM 1406 O O . ARG A 1 193 ? 19.078 5.453 3.32 1 93.19 193 ARG A O 1
ATOM 1413 N N . ALA A 1 194 ? 17.672 7.141 3.074 1 95.12 194 ALA A N 1
ATOM 1414 C CA . ALA A 1 194 ? 18.656 8.125 3.516 1 95.12 194 ALA A CA 1
ATOM 1415 C C . ALA A 1 194 ? 19.031 7.902 4.977 1 95.12 194 ALA A C 1
ATOM 1417 O O . ALA A 1 194 ? 20.219 7.914 5.328 1 95.12 194 ALA A O 1
ATOM 1418 N N . ARG A 1 195 ? 18.078 7.621 5.801 1 93.38 195 ARG A N 1
ATOM 1419 C CA . ARG A 1 195 ? 18.266 7.422 7.234 1 93.38 195 ARG A CA 1
ATOM 1420 C C . ARG A 1 195 ? 19.031 6.133 7.508 1 93.38 195 ARG A C 1
ATOM 1422 O O . ARG A 1 195 ? 19.734 6.02 8.516 1 93.38 195 ARG A O 1
ATOM 1429 N N . GLY A 1 196 ? 18.844 5.219 6.633 1 89.19 196 GLY A N 1
ATOM 1430 C CA . GLY A 1 196 ? 19.422 3.9 6.828 1 89.19 196 GLY A CA 1
ATOM 1431 C C . GLY A 1 196 ? 20.875 3.818 6.395 1 89.19 196 GLY A C 1
ATOM 1432 O O . GLY A 1 196 ? 21.531 2.799 6.605 1 89.19 196 GLY A O 1
ATOM 1433 N N . ALA A 1 197 ? 21.266 4.883 5.891 1 85.75 197 ALA A N 1
ATOM 1434 C CA . ALA A 1 197 ? 22.672 4.887 5.508 1 85.75 197 ALA A CA 1
ATOM 1435 C C . ALA A 1 197 ? 23.578 4.805 6.738 1 85.75 197 ALA A C 1
ATOM 1437 O O . ALA A 1 197 ? 23.141 5.078 7.855 1 85.75 197 ALA A O 1
ATOM 1438 N N . GLY A 1 198 ? 24.719 4.211 6.676 1 80.94 198 GLY A N 1
ATOM 1439 C CA . GLY A 1 198 ? 25.594 4.004 7.816 1 80.94 198 GLY A CA 1
ATOM 1440 C C . GLY A 1 198 ? 26.672 5.059 7.941 1 80.94 198 GLY A C 1
ATOM 1441 O O . GLY A 1 198 ? 27.109 5.629 6.941 1 8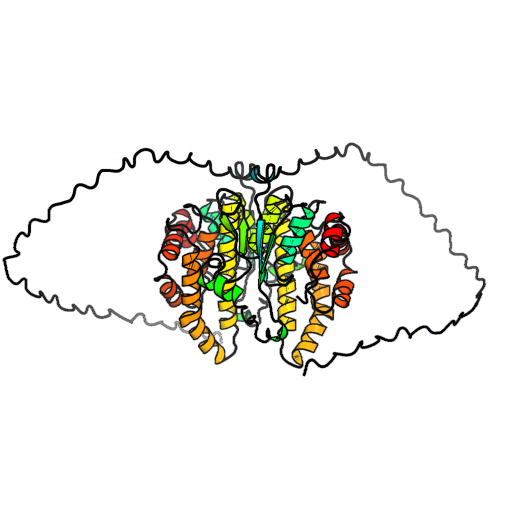0.94 198 GLY A O 1
ATOM 1442 N N . GLY A 1 199 ? 26.969 5.387 9.227 1 81.62 199 GLY A N 1
ATOM 1443 C CA . GLY A 1 199 ? 28.141 6.188 9.555 1 81.62 199 GLY A CA 1
ATOM 1444 C C . GLY A 1 199 ? 28.078 7.594 8.984 1 81.62 199 GLY A C 1
ATOM 1445 O O . GLY A 1 199 ? 27.078 8.289 9.133 1 81.62 199 GLY A O 1
ATOM 1446 N N . ALA A 1 200 ? 29.156 8.008 8.398 1 86.69 200 ALA A N 1
ATOM 1447 C CA . ALA A 1 200 ? 29.328 9.336 7.809 1 86.69 200 ALA A CA 1
ATOM 1448 C C . ALA A 1 200 ? 28.438 9.508 6.586 1 86.69 200 ALA A C 1
ATOM 1450 O O . ALA A 1 200 ? 28 10.617 6.281 1 86.69 200 ALA A O 1
ATOM 1451 N N . GLU A 1 201 ? 28.062 8.422 6.012 1 92.44 201 GLU A N 1
ATOM 1452 C CA . GLU A 1 201 ? 27.219 8.484 4.816 1 92.44 201 GLU A CA 1
ATOM 1453 C C . GLU A 1 201 ? 25.797 8.898 5.16 1 92.44 201 GLU A C 1
ATOM 1455 O O . GLU A 1 201 ? 25.094 9.477 4.332 1 92.44 201 GLU A O 1
ATOM 1460 N N . ARG A 1 202 ? 25.422 8.703 6.418 1 93.25 202 ARG A N 1
ATOM 1461 C CA . ARG A 1 202 ? 24.062 9.039 6.848 1 93.25 202 ARG A CA 1
ATOM 1462 C C . ARG A 1 202 ? 23.844 10.547 6.848 1 93.25 202 ARG A C 1
ATOM 1464 O O . ARG A 1 202 ? 22.812 11.031 6.367 1 93.25 202 ARG A O 1
ATOM 1471 N N . GLU A 1 203 ? 24.781 11.211 7.344 1 93.94 203 GLU A N 1
ATOM 1472 C CA . GLU A 1 203 ? 24.656 12.664 7.395 1 93.94 203 GLU A CA 1
ATOM 1473 C C . GLU A 1 203 ? 24.562 13.258 5.996 1 93.94 203 GLU A C 1
ATOM 1475 O O . GLU A 1 203 ? 23.719 14.125 5.742 1 93.94 203 GLU A O 1
ATOM 1480 N N . ARG A 1 204 ? 25.375 12.773 5.168 1 96 204 ARG A N 1
ATOM 1481 C CA . ARG A 1 204 ? 25.359 13.258 3.791 1 96 204 ARG A CA 1
ATOM 1482 C C . ARG A 1 204 ? 24.047 12.898 3.098 1 96 204 ARG A C 1
ATOM 1484 O O . ARG A 1 204 ? 23.453 13.734 2.414 1 96 204 ARG A O 1
ATOM 1491 N N . ALA A 1 205 ? 23.594 11.711 3.279 1 97.12 205 ALA A N 1
ATOM 1492 C CA . ALA A 1 205 ? 22.359 11.234 2.652 1 97.12 205 ALA A CA 1
ATOM 1493 C C . ALA A 1 205 ? 21.156 12.031 3.141 1 97.12 205 ALA A C 1
ATOM 1495 O O . ALA A 1 205 ? 20.281 12.383 2.352 1 97.12 205 ALA A O 1
ATOM 1496 N N . LEU A 1 206 ? 21.172 12.305 4.398 1 96.81 206 LEU A N 1
ATOM 1497 C CA . LEU A 1 206 ? 20.062 13.078 4.961 1 96.81 206 LEU A CA 1
ATOM 1498 C C . LEU A 1 206 ? 20.109 14.523 4.48 1 96.81 206 LEU A C 1
ATOM 1500 O O . LEU A 1 206 ? 19.078 15.133 4.223 1 96.81 206 LEU A O 1
ATOM 1504 N N . ALA A 1 207 ? 21.297 15.062 4.41 1 96.56 207 ALA A N 1
ATOM 1505 C CA . ALA A 1 207 ? 21.453 16.406 3.865 1 96.56 207 ALA A CA 1
ATOM 1506 C C . ALA A 1 207 ? 20.938 16.484 2.43 1 96.56 207 ALA A C 1
ATOM 1508 O O . ALA A 1 207 ? 20.219 17.422 2.064 1 96.56 207 ALA A O 1
ATOM 1509 N N . ASP A 1 208 ? 21.25 15.492 1.639 1 97.56 208 ASP A N 1
ATOM 1510 C CA . ASP A 1 208 ? 20.781 15.414 0.261 1 97.56 208 ASP A CA 1
ATOM 1511 C C . ASP A 1 208 ? 19.25 15.258 0.212 1 97.56 208 ASP A C 1
ATOM 1513 O O . ASP A 1 208 ? 18.594 15.836 -0.649 1 97.56 208 ASP A O 1
ATOM 1517 N N . PHE A 1 209 ? 18.766 14.5 1.147 1 98.19 209 PHE A N 1
ATOM 1518 C CA . PHE A 1 209 ? 17.328 14.281 1.189 1 98.19 209 PHE A CA 1
ATOM 1519 C C . PHE A 1 209 ? 16.594 15.586 1.447 1 98.19 209 PHE A C 1
ATOM 1521 O O . PHE A 1 209 ? 15.703 15.969 0.675 1 98.19 209 PHE A O 1
ATOM 1528 N N . TYR A 1 210 ? 16.938 16.297 2.451 1 97.88 210 TYR A N 1
ATOM 1529 C CA . TYR A 1 210 ? 16.219 17.516 2.834 1 97.88 210 TYR A CA 1
ATOM 1530 C C . TYR A 1 210 ? 16.531 18.656 1.879 1 97.88 210 TYR A C 1
ATOM 1532 O O . TYR A 1 210 ? 15.688 19.531 1.645 1 97.88 210 TYR A O 1
ATOM 1540 N N . GLY A 1 211 ? 17.703 18.625 1.334 1 97.69 211 GLY A N 1
ATOM 1541 C CA . GLY A 1 211 ? 18.141 19.734 0.502 1 97.69 211 GLY A CA 1
ATOM 1542 C C . GLY A 1 211 ? 17.672 19.625 -0.936 1 97.69 211 GLY A C 1
ATOM 1543 O O . GLY A 1 211 ? 17.516 20.641 -1.627 1 97.69 211 GLY A O 1
ATOM 1544 N N . GLN A 1 212 ? 17.422 18.406 -1.406 1 97.81 212 GLN A N 1
ATOM 1545 C CA . GLN A 1 212 ? 17.109 18.25 -2.824 1 97.81 212 GLN A CA 1
ATOM 1546 C C . GLN A 1 212 ? 15.969 17.266 -3.029 1 97.81 212 GLN A C 1
ATOM 1548 O O . GLN A 1 212 ? 14.961 17.594 -3.658 1 97.81 212 GLN A O 1
ATOM 1553 N N . THR A 1 213 ? 16.062 16.094 -2.492 1 98.25 213 THR A N 1
ATOM 1554 C CA . THR A 1 213 ? 15.109 15.016 -2.77 1 98.25 213 THR A CA 1
ATOM 1555 C C . THR A 1 213 ? 13.695 15.422 -2.34 1 98.25 213 THR A C 1
ATOM 1557 O O . THR A 1 213 ? 12.75 15.32 -3.123 1 98.25 213 THR A O 1
ATOM 1560 N N . LEU A 1 214 ? 13.57 15.875 -1.11 1 98.5 214 LEU A N 1
ATOM 1561 C CA . LEU A 1 214 ? 12.266 16.219 -0.557 1 98.5 214 LEU A CA 1
ATOM 1562 C C . LEU A 1 214 ? 11.648 17.406 -1.306 1 98.5 214 LEU A C 1
ATOM 1564 O O . LEU A 1 214 ? 10.523 17.312 -1.793 1 98.5 214 LEU A O 1
ATOM 1568 N N . PRO A 1 215 ? 12.367 18.484 -1.521 1 98.25 215 PRO A N 1
ATOM 1569 C CA . PRO A 1 215 ? 11.781 19.609 -2.26 1 98.25 215 PRO A CA 1
ATOM 1570 C C . PRO A 1 215 ? 11.375 19.219 -3.682 1 98.25 215 PRO A C 1
ATOM 1572 O O . PRO A 1 215 ? 10.289 19.594 -4.137 1 98.25 215 PRO A O 1
ATOM 1575 N N . ASP A 1 216 ? 12.219 18.484 -4.402 1 97.75 216 ASP A N 1
ATOM 1576 C CA . ASP A 1 216 ? 11.906 18.062 -5.762 1 97.75 216 ASP A CA 1
ATOM 1577 C C . ASP A 1 216 ? 10.656 17.188 -5.789 1 97.75 216 ASP A C 1
ATOM 1579 O O . ASP A 1 216 ? 9.789 17.344 -6.652 1 97.75 216 ASP A O 1
ATOM 1583 N N . PHE A 1 217 ? 10.625 16.297 -4.867 1 98.5 217 PHE A N 1
ATOM 1584 C CA . PHE A 1 217 ? 9.484 15.391 -4.777 1 98.5 217 PHE A CA 1
ATOM 1585 C C . PHE A 1 217 ? 8.195 16.156 -4.523 1 98.5 217 PHE A C 1
ATOM 1587 O O . PHE A 1 217 ? 7.172 15.906 -5.156 1 98.5 217 PHE A O 1
ATOM 1594 N N . LEU A 1 218 ? 8.227 17.094 -3.621 1 98.56 218 LEU A N 1
ATOM 1595 C CA . LEU A 1 218 ? 7.047 17.875 -3.256 1 98.56 218 LEU A CA 1
ATOM 1596 C C . LEU A 1 218 ? 6.574 18.734 -4.426 1 98.56 218 LEU A C 1
ATOM 1598 O O . LEU A 1 218 ? 5.375 18.938 -4.602 1 98.56 218 LEU A O 1
ATOM 1602 N N . GLN A 1 219 ? 7.473 19.203 -5.184 1 97.81 219 GLN A N 1
ATOM 1603 C CA . GLN A 1 219 ? 7.086 19.969 -6.367 1 97.81 219 GLN A CA 1
ATOM 1604 C C . GLN A 1 219 ? 6.301 19.094 -7.348 1 97.81 219 GLN A C 1
ATOM 1606 O O . GLN A 1 219 ? 5.316 19.547 -7.938 1 97.81 219 GLN A O 1
ATOM 1611 N N . GLN A 1 220 ? 6.77 17.906 -7.527 1 97.56 220 GLN A N 1
ATOM 1612 C CA . GLN A 1 220 ? 6.027 16.984 -8.375 1 97.56 220 GLN A CA 1
ATOM 1613 C C . GLN A 1 220 ? 4.676 16.641 -7.758 1 97.56 220 GLN A C 1
ATOM 1615 O O . GLN A 1 220 ? 3.662 16.594 -8.461 1 97.56 220 GLN A O 1
ATOM 1620 N N . LEU A 1 221 ? 4.695 16.422 -6.461 1 98.44 221 LEU A N 1
ATOM 1621 C CA . LEU A 1 221 ? 3.469 16.078 -5.746 1 98.44 221 LEU A CA 1
ATOM 1622 C C . LEU A 1 221 ? 2.461 17.234 -5.84 1 98.44 221 LEU A C 1
ATOM 1624 O O . LEU A 1 221 ? 1.258 16.984 -5.973 1 98.44 221 LEU A O 1
ATOM 1628 N N . GLU A 1 222 ? 2.9 18.422 -5.773 1 98 222 GLU A N 1
ATOM 1629 C CA . GLU A 1 222 ? 2.086 19.641 -5.887 1 98 222 GLU A CA 1
ATOM 1630 C C . GLU A 1 222 ? 1.274 19.625 -7.18 1 98 222 GLU A C 1
ATOM 1632 O O . GLU A 1 222 ? 0.122 20.062 -7.199 1 98 222 GLU A O 1
ATOM 1637 N N . LYS A 1 223 ? 1.847 19.062 -8.211 1 95.75 223 LYS A N 1
ATOM 1638 C CA . LYS A 1 223 ? 1.196 19.047 -9.516 1 95.75 223 LYS A CA 1
ATOM 1639 C C . LYS A 1 223 ? -0.006 18.109 -9.516 1 95.75 223 LYS A C 1
ATOM 1641 O O . LYS A 1 223 ? -0.884 18.203 -10.375 1 95.75 223 LYS A O 1
ATOM 1646 N N . THR A 1 224 ? -0.005 17.188 -8.578 1 96.81 224 THR A N 1
ATOM 1647 C CA . THR A 1 224 ? -1.076 16.203 -8.562 1 96.81 224 THR A CA 1
ATOM 1648 C C . THR A 1 224 ? -2.262 16.703 -7.742 1 96.81 224 THR A C 1
ATOM 1650 O O . THR A 1 224 ? -3.309 16.062 -7.691 1 96.81 224 THR A O 1
ATOM 1653 N N . VAL A 1 225 ? -2.123 17.812 -7.062 1 97 225 VAL A N 1
ATOM 1654 C CA . VAL A 1 225 ? -3.148 18.344 -6.172 1 97 225 VAL A CA 1
ATOM 1655 C C . VAL A 1 225 ? -3.852 19.531 -6.844 1 97 225 VAL A C 1
ATOM 1657 O O . VAL A 1 225 ? -3.203 20.484 -7.262 1 97 225 VAL A O 1
ATOM 1660 N N . ALA A 1 226 ? -5.191 19.344 -6.969 1 87.94 226 ALA A N 1
ATOM 1661 C CA . ALA A 1 226 ? -5.965 20.453 -7.535 1 87.94 226 ALA A CA 1
ATOM 1662 C C . ALA A 1 226 ? -6.129 21.578 -6.523 1 87.94 226 ALA A C 1
ATOM 1664 O O . ALA A 1 226 ? -6.055 21.344 -5.312 1 87.94 226 ALA A O 1
ATOM 1665 N N . PRO A 1 227 ? -6.32 22.75 -7.062 1 87.44 227 PRO A N 1
ATOM 1666 C CA . PRO A 1 227 ? -6.617 23.828 -6.129 1 87.44 227 PRO A CA 1
ATOM 1667 C C . PRO A 1 227 ? -7.898 23.594 -5.332 1 87.44 227 PRO A C 1
ATOM 1669 O O . PRO A 1 227 ? -8.812 22.922 -5.812 1 87.44 227 PRO A O 1
ATOM 1672 N N . GLY A 1 228 ? -8.016 24.047 -4.031 1 88.12 228 GLY A N 1
ATOM 1673 C CA . GLY A 1 228 ? -9.258 23.891 -3.295 1 88.12 228 GLY A CA 1
ATOM 1674 C C . GLY A 1 228 ? -9.055 23.609 -1.821 1 88.12 228 GLY A C 1
ATOM 1675 O O . GLY A 1 228 ? -10.023 23.469 -1.068 1 88.12 228 GLY A O 1
ATOM 1676 N N . GLY A 1 229 ? -7.879 23.453 -1.439 1 95.25 229 GLY A N 1
ATOM 1677 C CA . GLY A 1 229 ? -7.602 23.375 -0.015 1 95.25 229 GLY A CA 1
ATOM 1678 C C . GLY A 1 229 ? -7.559 21.938 0.495 1 95.25 229 GLY A C 1
ATOM 1679 O O . GLY A 1 229 ? -7.297 21.703 1.677 1 95.25 229 GLY A O 1
ATOM 1680 N N . HIS A 1 230 ? -7.898 21.016 -0.426 1 97.94 230 HIS A N 1
ATOM 1681 C CA . HIS A 1 230 ? -7.801 19.578 -0.138 1 97.94 230 HIS A CA 1
ATOM 1682 C C . HIS A 1 230 ? -7.059 18.844 -1.247 1 97.94 230 HIS A C 1
ATOM 1684 O O . HIS A 1 230 ? -6.938 19.359 -2.363 1 97.94 230 HIS A O 1
ATOM 1690 N N . VAL A 1 231 ? -6.562 17.688 -0.921 1 98.06 231 VAL A N 1
ATOM 1691 C CA . VAL A 1 231 ? -5.773 16.953 -1.897 1 98.06 231 VAL A CA 1
ATOM 1692 C C . VAL A 1 231 ? -6.672 16.484 -3.041 1 98.06 231 VAL A C 1
ATOM 1694 O O . VAL A 1 231 ? -6.289 16.562 -4.211 1 98.06 231 VAL A O 1
ATOM 1697 N N . VAL A 1 232 ? -7.906 15.953 -2.615 1 96.19 232 VAL A N 1
ATOM 1698 C CA . VAL A 1 232 ? -8.812 15.414 -3.621 1 96.19 232 VAL A CA 1
ATOM 1699 C C . VAL A 1 232 ? -10.227 15.953 -3.387 1 96.19 232 VAL A C 1
ATOM 1701 O O . VAL A 1 232 ? -10.758 15.844 -2.281 1 96.19 232 VAL A O 1
ATOM 1704 N N . GLY A 1 233 ? -10.953 16.5 -4.336 1 89.5 233 GLY A N 1
ATOM 1705 C CA . GLY A 1 233 ? -12.391 16.688 -4.445 1 89.5 233 GLY A CA 1
ATOM 1706 C C . GLY A 1 233 ? -12.93 17.766 -3.518 1 89.5 233 GLY A C 1
ATOM 1707 O O . GLY A 1 233 ? -14.117 17.781 -3.199 1 89.5 233 GLY A O 1
ATOM 1708 N N . GLY A 1 234 ? -12.148 18.484 -2.836 1 90.94 234 GLY A N 1
ATOM 1709 C CA . GLY A 1 234 ? -12.641 19.594 -2.043 1 90.94 234 GLY A CA 1
ATOM 1710 C C . GLY A 1 234 ? -13.094 19.188 -0.654 1 90.94 234 GLY A C 1
ATOM 1711 O O . GLY A 1 234 ? -13.789 19.938 0.027 1 90.94 234 GLY A O 1
ATOM 1712 N N . HIS A 1 235 ? -12.914 18 -0.296 1 93.06 235 HIS A N 1
ATOM 1713 C CA . HIS A 1 235 ? -13.219 17.516 1.043 1 93.06 235 HIS A CA 1
ATOM 1714 C C . HIS A 1 235 ? -12.031 16.766 1.641 1 93.06 235 HIS A C 1
ATOM 1716 O O . HIS A 1 235 ? -11.156 16.281 0.909 1 93.06 235 HIS A O 1
ATOM 1722 N N . LEU A 1 236 ? -12.117 16.688 2.951 1 97.56 236 LEU A N 1
ATOM 1723 C CA . LEU A 1 236 ? -11.055 15.953 3.635 1 97.56 236 LEU A CA 1
ATOM 1724 C C . LEU A 1 236 ? -11.094 14.477 3.268 1 97.56 236 LEU A C 1
ATOM 1726 O O . LEU A 1 236 ? -12.164 13.875 3.189 1 97.56 236 LEU A O 1
ATOM 1730 N N . SER A 1 237 ? -9.984 13.938 3.045 1 98.19 237 SER A N 1
ATOM 1731 C CA . SER A 1 237 ? -9.836 12.531 2.701 1 98.19 237 SER A CA 1
ATOM 1732 C C . SER A 1 237 ? -8.633 11.906 3.396 1 98.19 237 SER A C 1
ATOM 1734 O O . SER A 1 237 ? -7.898 12.602 4.113 1 98.19 237 SER A O 1
ATOM 1736 N N . LEU A 1 238 ? -8.469 10.625 3.205 1 98.75 238 LEU A N 1
ATOM 1737 C CA . LEU A 1 238 ? -7.312 9.914 3.734 1 98.75 238 LEU A CA 1
ATOM 1738 C C . LEU A 1 238 ? -6.016 10.523 3.217 1 98.75 238 LEU A C 1
ATOM 1740 O O . LEU A 1 238 ? -5 10.516 3.914 1 98.75 238 LEU A O 1
ATOM 1744 N N . ALA A 1 239 ? -6.066 11.062 1.991 1 98.81 239 ALA A N 1
ATOM 1745 C CA . ALA A 1 239 ? -4.887 11.711 1.416 1 98.81 239 ALA A CA 1
ATOM 1746 C C . ALA A 1 239 ? -4.445 12.898 2.266 1 98.81 239 ALA A C 1
ATOM 1748 O O . ALA A 1 239 ? -3.256 13.047 2.559 1 98.81 239 ALA A O 1
ATOM 1749 N N . ASP A 1 240 ? -5.379 13.68 2.699 1 98.81 240 ASP A N 1
ATOM 1750 C CA . ASP A 1 240 ? -5.07 14.836 3.531 1 98.81 240 ASP A CA 1
ATOM 1751 C C . ASP A 1 240 ? -4.5 14.406 4.883 1 98.81 240 ASP A C 1
ATOM 1753 O O . ASP A 1 240 ? -3.523 14.984 5.363 1 98.81 240 ASP A O 1
ATOM 1757 N N . VAL A 1 241 ? -5.105 13.43 5.477 1 98.88 241 VAL A N 1
ATOM 1758 C CA . VAL A 1 241 ? -4.695 12.938 6.785 1 98.88 241 VAL A CA 1
ATOM 1759 C C . VAL A 1 241 ? -3.271 12.391 6.703 1 98.88 241 VAL A C 1
ATOM 1761 O O . VAL A 1 241 ? -2.447 12.648 7.582 1 98.88 241 VAL A O 1
ATOM 1764 N N . THR A 1 242 ? -3.012 11.625 5.645 1 98.81 242 THR A N 1
ATOM 1765 C CA . THR A 1 242 ? -1.692 11.039 5.438 1 98.81 242 THR A CA 1
ATOM 1766 C C . THR A 1 242 ? -0.632 12.125 5.293 1 98.81 242 THR A C 1
ATOM 1768 O O . THR A 1 242 ? 0.445 12.031 5.883 1 98.81 242 THR A O 1
ATOM 1771 N N . LEU A 1 243 ? -0.955 13.141 4.5 1 98.69 243 LEU A N 1
ATOM 1772 C CA . LEU A 1 243 ? -0.049 14.266 4.332 1 98.69 243 LEU A CA 1
ATOM 1773 C C . LEU A 1 243 ? 0.243 14.938 5.668 1 98.69 243 LEU A C 1
ATOM 1775 O O . LEU A 1 243 ? 1.405 15.148 6.02 1 98.69 243 LEU A O 1
ATOM 1779 N N . TYR A 1 244 ? -0.775 15.203 6.391 1 98.5 244 TYR A N 1
ATOM 1780 C CA . TYR A 1 244 ? -0.657 15.891 7.672 1 98.5 244 TYR A CA 1
ATOM 1781 C C . TYR A 1 244 ? 0.199 15.086 8.648 1 98.5 244 TYR A C 1
ATOM 1783 O O . TYR A 1 244 ? 1.147 15.617 9.234 1 98.5 244 TYR A O 1
ATOM 1791 N N . GLN A 1 245 ? -0.153 13.867 8.781 1 98.19 245 GLN A N 1
ATOM 1792 C CA . GLN A 1 245 ? 0.563 13.008 9.719 1 98.19 245 GLN A CA 1
ATOM 1793 C C . GLN A 1 245 ? 2.045 12.922 9.359 1 98.19 245 GLN A C 1
ATOM 1795 O O . GLN A 1 245 ? 2.906 12.984 10.242 1 98.19 245 GLN A O 1
ATOM 1800 N N . THR A 1 246 ? 2.373 12.742 8.094 1 97.94 246 THR A N 1
ATOM 1801 C CA . THR A 1 246 ? 3.748 12.586 7.637 1 97.94 246 THR A CA 1
ATOM 1802 C C . THR A 1 246 ? 4.578 13.82 7.984 1 97.94 246 THR A C 1
ATOM 1804 O O . THR A 1 246 ? 5.672 13.695 8.539 1 97.94 246 THR A O 1
ATOM 1807 N N . PHE A 1 247 ? 4.047 14.953 7.824 1 97.56 247 PHE A N 1
ATOM 1808 C CA . PHE A 1 247 ? 4.82 16.172 8.008 1 97.56 247 PHE A CA 1
ATOM 1809 C C . PHE A 1 247 ? 4.754 16.656 9.453 1 97.56 247 PHE A C 1
ATOM 1811 O O . PHE A 1 247 ? 5.492 17.562 9.852 1 97.56 247 PHE A O 1
ATOM 1818 N N . THR A 1 248 ? 3.939 16.016 10.258 1 95.81 248 THR A N 1
ATOM 1819 C CA . THR A 1 248 ? 3.857 16.344 11.68 1 95.81 248 THR A CA 1
ATOM 1820 C C . THR A 1 248 ? 4.758 15.43 12.5 1 95.81 248 THR A C 1
ATOM 1822 O O . THR A 1 248 ? 5.402 15.875 13.453 1 95.81 248 THR A O 1
ATOM 1825 N N . ASP A 1 249 ? 4.824 14.141 12.023 1 93.62 249 ASP A N 1
ATOM 1826 C CA . ASP A 1 249 ? 5.363 13.18 12.977 1 93.62 249 ASP A CA 1
ATOM 1827 C C . ASP A 1 249 ? 6.484 12.352 12.352 1 93.62 249 ASP A C 1
ATOM 1829 O O . ASP A 1 249 ? 7.254 11.703 13.062 1 93.62 249 ASP A O 1
ATOM 1833 N N . TYR A 1 250 ? 6.688 12.328 11.102 1 94.94 250 TYR A N 1
ATOM 1834 C CA . TYR A 1 250 ? 7.453 11.242 10.5 1 94.94 250 TYR A CA 1
ATOM 1835 C C . TYR A 1 250 ? 8.922 11.625 10.352 1 94.94 250 TYR A C 1
ATOM 1837 O O . TYR A 1 250 ? 9.812 10.82 10.656 1 94.94 250 TYR A O 1
ATOM 1845 N N . PHE A 1 251 ? 9.211 12.812 9.906 1 95.19 251 PHE A N 1
ATOM 1846 C CA . PHE A 1 251 ? 10.57 13.219 9.594 1 95.19 251 PHE A CA 1
ATOM 1847 C C . PHE A 1 251 ? 11.328 13.602 10.859 1 95.19 251 PHE A C 1
ATOM 1849 O O . PHE A 1 251 ? 10.75 14.18 11.781 1 95.19 251 PHE A O 1
ATOM 1856 N N . ASP A 1 252 ? 12.602 13.352 10.93 1 92.31 252 ASP A N 1
ATOM 1857 C CA . ASP A 1 252 ? 13.406 13.609 12.117 1 92.31 252 ASP A CA 1
ATOM 1858 C C . ASP A 1 252 ? 13.758 15.094 12.234 1 92.31 252 ASP A C 1
ATOM 1860 O O . ASP A 1 252 ? 14.18 15.555 13.297 1 92.31 252 ASP A O 1
ATOM 1864 N N . ASP A 1 253 ? 13.633 15.867 11.203 1 94.56 253 ASP A N 1
ATOM 1865 C CA . ASP A 1 253 ? 13.844 17.312 11.188 1 94.56 253 ASP A CA 1
ATOM 1866 C C . ASP A 1 253 ? 12.602 18.031 10.672 1 94.56 253 ASP A C 1
ATOM 1868 O O . ASP A 1 253 ? 12.531 18.406 9.5 1 94.56 253 ASP A O 1
ATOM 1872 N N . PRO A 1 254 ? 11.719 18.266 11.539 1 92.31 254 PRO A N 1
ATOM 1873 C CA . PRO A 1 254 ? 10.438 18.859 11.141 1 92.31 254 PRO A CA 1
ATOM 1874 C C . PRO A 1 254 ? 10.602 20.25 10.523 1 92.31 254 PRO A C 1
ATOM 1876 O O . PRO A 1 254 ? 9.812 20.625 9.656 1 92.31 254 PRO A O 1
ATOM 1879 N N . ALA A 1 255 ? 11.555 20.984 10.93 1 95.19 255 ALA A N 1
ATOM 1880 C CA . ALA A 1 255 ? 11.766 22.328 10.398 1 95.19 255 ALA A CA 1
ATOM 1881 C C . ALA A 1 255 ? 12.156 22.281 8.922 1 95.19 255 ALA A C 1
ATOM 1883 O O . ALA A 1 255 ? 11.625 23.031 8.102 1 95.19 255 ALA A O 1
ATOM 1884 N N . LYS A 1 256 ? 13.055 21.375 8.609 1 96.5 256 LYS A N 1
ATOM 1885 C CA . LYS A 1 256 ? 13.469 21.234 7.219 1 96.5 256 LYS A CA 1
ATOM 1886 C C . LYS A 1 256 ? 12.328 20.703 6.355 1 96.5 256 LYS A C 1
ATOM 1888 O O . LYS A 1 256 ? 12.172 21.109 5.203 1 96.5 256 LYS A O 1
ATOM 1893 N N . ALA A 1 257 ? 11.586 19.797 6.949 1 96.75 257 ALA A N 1
ATOM 1894 C CA . ALA A 1 257 ? 10.438 19.266 6.227 1 96.75 257 ALA A CA 1
ATOM 1895 C C . ALA A 1 257 ? 9.414 20.359 5.941 1 96.75 257 ALA A C 1
ATOM 1897 O O . ALA A 1 257 ? 8.898 20.469 4.824 1 96.75 257 ALA A O 1
ATOM 1898 N N . ALA A 1 258 ? 9.164 21.172 6.906 1 95.5 258 ALA A N 1
ATOM 1899 C CA . ALA A 1 258 ? 8.219 22.266 6.762 1 95.5 258 ALA A CA 1
ATOM 1900 C C . ALA A 1 258 ? 8.711 23.281 5.734 1 95.5 258 ALA A C 1
ATOM 1902 O O . ALA A 1 258 ? 7.926 23.812 4.938 1 95.5 258 ALA A O 1
ATOM 1903 N N . ALA A 1 259 ? 9.93 23.562 5.762 1 96.81 259 ALA A N 1
ATOM 1904 C CA . ALA A 1 259 ? 10.516 24.516 4.816 1 96.81 259 ALA A CA 1
ATOM 1905 C C . ALA A 1 259 ? 10.32 24.047 3.377 1 96.81 259 ALA A C 1
ATOM 1907 O O . ALA A 1 259 ? 10.055 24.859 2.486 1 96.81 259 ALA A O 1
ATOM 1908 N N . ALA A 1 260 ? 10.43 22.766 3.186 1 96.88 260 ALA A N 1
ATOM 1909 C CA . ALA A 1 260 ? 10.289 22.219 1.843 1 96.88 260 ALA A CA 1
ATOM 1910 C C . ALA A 1 260 ? 8.859 22.375 1.335 1 96.88 260 ALA A C 1
ATOM 1912 O O . ALA A 1 260 ? 8.625 22.406 0.125 1 96.88 260 ALA A O 1
ATOM 1913 N N . MET A 1 261 ? 7.945 22.438 2.213 1 96.31 261 MET A N 1
ATOM 1914 C CA . MET A 1 261 ? 6.535 22.516 1.844 1 96.31 261 MET A CA 1
ATOM 1915 C C . MET A 1 261 ? 6.133 23.938 1.507 1 96.31 261 MET A C 1
ATOM 1917 O O . MET A 1 261 ? 5.082 24.172 0.909 1 96.31 261 MET A O 1
ATOM 1921 N N . LEU A 1 262 ? 6.875 24.984 1.927 1 95.56 262 LEU A N 1
ATOM 1922 C CA . LEU A 1 262 ? 6.535 26.391 1.753 1 95.56 262 LEU A CA 1
ATOM 1923 C C . LEU A 1 262 ? 6.402 26.734 0.274 1 95.56 262 LEU A C 1
ATOM 1925 O O . LEU A 1 262 ? 5.609 27.609 -0.095 1 95.56 262 LEU A O 1
ATOM 1929 N N . GLY A 1 263 ? 7.078 26.062 -0.609 1 94.5 263 GLY A N 1
ATOM 1930 C CA . GLY A 1 263 ? 7 26.297 -2.041 1 94.5 263 GLY A CA 1
ATOM 1931 C C . GLY A 1 263 ? 5.859 25.562 -2.709 1 94.5 263 GLY A C 1
ATOM 1932 O O . GLY A 1 263 ? 5.734 25.578 -3.936 1 94.5 263 GLY A O 1
ATOM 1933 N N . CYS A 1 264 ? 5.047 24.906 -1.929 1 98.06 264 CYS A N 1
ATOM 1934 C CA . CYS A 1 264 ? 3.947 24.094 -2.428 1 98.06 264 CYS A CA 1
ATOM 1935 C C . CYS A 1 264 ? 2.621 24.531 -1.813 1 98.06 264 CYS A C 1
ATOM 1937 O O . CYS A 1 264 ? 2.094 23.844 -0.927 1 98.06 264 CYS A O 1
ATOM 1939 N N . PRO A 1 265 ? 2.004 25.562 -2.371 1 97.44 265 PRO A N 1
ATOM 1940 C CA . PRO A 1 265 ? 0.842 26.172 -1.723 1 97.44 265 PRO A CA 1
ATOM 1941 C C . PRO A 1 265 ? -0.358 25.234 -1.652 1 97.44 265 PRO A C 1
ATOM 1943 O O . PRO A 1 265 ? -1.154 25.312 -0.713 1 97.44 265 PRO A O 1
ATOM 1946 N N . ARG A 1 266 ? -0.571 24.422 -2.627 1 97.94 266 ARG A N 1
ATOM 1947 C CA . ARG A 1 266 ? -1.715 23.516 -2.596 1 97.94 266 ARG A CA 1
ATOM 1948 C C . ARG A 1 266 ? -1.539 22.438 -1.521 1 97.94 266 ARG A C 1
ATOM 1950 O O . ARG A 1 266 ? -2.48 22.125 -0.788 1 97.94 266 ARG A O 1
ATOM 1957 N N . LEU A 1 267 ? -0.345 21.891 -1.414 1 98.44 267 LEU A N 1
ATOM 1958 C CA . LEU A 1 267 ? -0.051 20.922 -0.357 1 98.44 267 LEU A CA 1
ATOM 1959 C C . LEU A 1 267 ? -0.18 21.578 1.018 1 98.44 267 LEU A C 1
ATOM 1961 O O . LEU A 1 267 ? -0.711 20.969 1.948 1 98.44 267 LEU A O 1
ATOM 1965 N N . LEU A 1 268 ? 0.331 22.781 1.105 1 97.81 268 LEU A N 1
ATOM 1966 C CA . LEU A 1 268 ? 0.265 23.5 2.375 1 97.81 268 LEU A CA 1
ATOM 1967 C C . LEU A 1 268 ? -1.183 23.75 2.787 1 97.81 268 LEU A C 1
ATOM 1969 O O . LEU A 1 268 ? -1.535 23.578 3.957 1 97.81 268 LEU A O 1
ATOM 1973 N N . ALA A 1 269 ? -2.02 24.109 1.843 1 97.75 269 ALA A N 1
ATOM 1974 C CA . ALA A 1 269 ? -3.434 24.328 2.129 1 97.75 269 ALA A CA 1
ATOM 1975 C C . ALA A 1 269 ? -4.102 23.047 2.617 1 97.75 269 ALA A C 1
ATOM 1977 O O . ALA A 1 269 ? -4.922 23.078 3.539 1 97.75 269 ALA A O 1
ATOM 1978 N N . ALA A 1 270 ? -3.783 21.969 1.992 1 98.25 270 ALA A N 1
ATOM 1979 C CA . ALA A 1 270 ? -4.328 20.672 2.398 1 98.25 270 ALA A CA 1
ATOM 1980 C C . ALA A 1 270 ? -3.863 20.297 3.801 1 98.25 270 ALA A C 1
ATOM 1982 O O . ALA A 1 270 ? -4.648 19.797 4.609 1 98.25 270 ALA A O 1
ATOM 1983 N N . PHE A 1 271 ? -2.596 20.531 4.051 1 98.12 271 PHE A N 1
ATOM 1984 C CA . PHE A 1 271 ? -2.047 20.312 5.383 1 98.12 271 PHE A CA 1
ATOM 1985 C C . PHE A 1 271 ? -2.799 21.125 6.422 1 98.12 271 PHE A C 1
ATOM 1987 O O . PHE A 1 271 ? -3.227 20.594 7.449 1 98.12 271 PHE A O 1
ATOM 1994 N N . ASP A 1 272 ? -3.045 22.344 6.148 1 97.62 272 ASP A N 1
ATOM 1995 C CA . ASP A 1 272 ? -3.686 23.281 7.07 1 97.62 272 ASP A CA 1
ATOM 1996 C C . ASP A 1 272 ? -5.141 22.891 7.324 1 97.62 272 ASP A C 1
ATOM 1998 O O . ASP A 1 272 ? -5.66 23.094 8.422 1 97.62 272 ASP A O 1
ATOM 2002 N N . ALA A 1 273 ? -5.746 22.375 6.32 1 98 273 ALA A N 1
ATOM 2003 C CA . ALA A 1 273 ? -7.141 21.953 6.453 1 98 273 ALA A CA 1
ATOM 2004 C C . ALA A 1 273 ? -7.293 20.891 7.543 1 98 273 ALA A C 1
ATOM 2006 O O . ALA A 1 273 ? -8.266 20.922 8.305 1 98 273 ALA A O 1
ATOM 2007 N N . VAL A 1 274 ? -6.359 20 7.637 1 98.38 274 VAL A N 1
ATOM 2008 C CA . VAL A 1 274 ? -6.402 18.984 8.672 1 98.38 274 VAL A CA 1
ATOM 2009 C C . VAL A 1 274 ? -5.988 19.578 10.016 1 98.38 274 VAL A C 1
ATOM 2011 O O . VAL A 1 274 ? -6.641 19.344 11.031 1 98.38 274 VAL A O 1
ATOM 2014 N N . GLU A 1 275 ? -4.941 20.328 9.992 1 97.69 275 GLU A N 1
ATOM 2015 C CA . GLU A 1 275 ? -4.371 20.922 11.195 1 97.69 275 GLU A CA 1
ATOM 2016 C C . GLU A 1 275 ? -5.395 21.781 11.922 1 97.69 275 GLU A C 1
ATOM 2018 O O . GLU A 1 275 ? -5.422 21.828 13.156 1 97.69 275 GLU A O 1
ATOM 2023 N N . SER A 1 276 ? -6.227 22.406 11.203 1 97.5 276 SER A N 1
ATOM 2024 C CA . SER A 1 276 ? -7.152 23.375 11.773 1 97.5 276 SER A CA 1
ATOM 2025 C C . SER A 1 276 ? -8.477 22.734 12.156 1 97.5 276 SER A C 1
ATOM 2027 O O . SER A 1 276 ? -9.328 23.359 12.773 1 97.5 276 SER A O 1
ATOM 2029 N N . HIS A 1 277 ? -8.625 21.516 11.789 1 97.94 277 HIS A N 1
ATOM 2030 C CA . HIS A 1 277 ? -9.883 20.844 12.102 1 97.94 277 HIS A CA 1
ATOM 2031 C C . HIS A 1 277 ? -10.062 20.688 13.609 1 97.94 277 HIS A C 1
ATOM 2033 O O . HIS A 1 277 ? -9.164 20.188 14.297 1 97.94 277 HIS A O 1
ATOM 2039 N N . PRO A 1 278 ? -11.188 21 14.164 1 98 278 PRO A N 1
ATOM 2040 C CA . PRO A 1 278 ? -11.375 21.016 15.617 1 98 278 PRO A CA 1
ATOM 2041 C C . PRO A 1 278 ? -11.156 19.656 16.266 1 98 278 PRO A C 1
ATOM 2043 O O . PRO A 1 278 ? -10.539 19.562 17.328 1 98 278 PRO A O 1
ATOM 2046 N N . ARG A 1 279 ? -11.617 18.625 15.648 1 97.5 279 ARG A N 1
ATOM 2047 C CA . ARG A 1 279 ? -11.477 17.297 16.219 1 97.5 279 ARG A CA 1
ATOM 2048 C C . ARG A 1 279 ? -10.016 16.844 16.219 1 97.5 279 ARG A C 1
ATOM 2050 O O . ARG A 1 279 ? -9.578 16.125 17.109 1 97.5 279 ARG A O 1
ATOM 2057 N N . VAL A 1 280 ? -9.336 17.219 15.172 1 97.75 280 VAL A N 1
ATOM 2058 C CA . VAL A 1 280 ? -7.914 16.891 15.094 1 97.75 280 VAL A CA 1
ATOM 2059 C C . VAL A 1 280 ? -7.145 17.656 16.172 1 97.75 280 VAL A C 1
ATOM 2061 O O . VAL A 1 280 ? -6.289 17.094 16.844 1 97.75 280 VAL A O 1
ATOM 2064 N N . LYS A 1 281 ? -7.473 18.906 16.312 1 97.88 281 LYS A N 1
ATOM 2065 C CA . LYS A 1 281 ? -6.84 19.719 17.359 1 97.88 281 LYS A CA 1
ATOM 2066 C C . LYS A 1 281 ? -7.059 19.094 18.734 1 97.88 281 LYS A C 1
ATOM 2068 O O . LYS A 1 281 ? -6.125 19 19.547 1 97.88 281 LYS A O 1
ATOM 2073 N N . GLN A 1 282 ? -8.258 18.703 18.984 1 97.38 282 GLN A N 1
ATOM 2074 C CA . GLN A 1 282 ? -8.586 18.078 20.25 1 97.38 282 GLN A CA 1
ATOM 2075 C C . GLN A 1 282 ? -7.785 16.797 20.453 1 97.38 282 GLN A C 1
ATOM 2077 O O . GLN A 1 282 ? -7.23 16.562 21.531 1 97.38 282 GLN A O 1
ATOM 2082 N N . TYR A 1 283 ? -7.758 15.969 19.453 1 97.25 283 TYR A N 1
ATOM 2083 C CA . TYR A 1 283 ? -7.016 14.719 19.531 1 97.25 283 TYR A CA 1
ATOM 2084 C C . TYR A 1 283 ? -5.535 14.977 19.797 1 97.25 283 TYR A C 1
ATOM 2086 O O . TYR A 1 283 ? -4.938 14.344 20.672 1 97.25 283 TYR A O 1
ATOM 2094 N N . MET A 1 284 ? -4.969 15.891 19.031 1 96.81 284 MET A N 1
ATOM 2095 C CA . MET A 1 284 ? -3.541 16.188 19.141 1 96.81 284 MET A CA 1
ATOM 2096 C C . MET A 1 284 ? -3.193 16.734 20.516 1 96.81 284 MET A C 1
ATOM 2098 O O . MET A 1 284 ? -2.127 16.438 21.062 1 96.81 284 MET A O 1
ATOM 2102 N N . ALA A 1 285 ? -4.047 17.453 21.094 1 95.75 285 ALA A N 1
ATOM 2103 C CA . ALA A 1 285 ? -3.83 18.031 22.422 1 95.75 285 ALA A CA 1
ATOM 2104 C C . ALA A 1 285 ? -3.842 16.953 23.5 1 95.75 285 ALA A C 1
ATOM 2106 O O . ALA A 1 285 ? -3.15 17.078 24.516 1 95.75 285 ALA A O 1
ATOM 2107 N N . GLY A 1 286 ? -4.609 15.938 23.281 1 93.88 286 GLY A N 1
ATOM 2108 C CA . GLY A 1 286 ? -4.789 14.922 24.312 1 93.88 286 GLY A CA 1
ATOM 2109 C C . GLY A 1 286 ? -3.996 13.656 24.031 1 93.88 286 GLY A C 1
ATOM 2110 O O . GLY A 1 286 ? -3.939 12.758 24.875 1 93.88 286 GLY A O 1
ATOM 2111 N N . ARG A 1 287 ? -3.375 13.57 22.875 1 91 287 ARG A N 1
ATOM 2112 C CA . ARG A 1 287 ? -2.74 12.305 22.531 1 91 287 ARG A CA 1
ATOM 2113 C C . ARG A 1 287 ? -1.497 12.062 23.375 1 91 287 ARG A C 1
ATOM 2115 O O . ARG A 1 287 ? -0.809 13.008 23.766 1 91 287 ARG A O 1
ATOM 2122 N N . LYS A 1 288 ? -1.266 10.898 23.656 1 85.5 288 LYS A N 1
ATOM 2123 C CA . LYS A 1 288 ? -0.115 10.5 24.469 1 85.5 288 LYS A CA 1
ATOM 2124 C C . LYS A 1 288 ? 1.194 10.883 23.781 1 85.5 288 LYS A C 1
ATOM 2126 O O . LYS A 1 288 ? 1.368 10.648 22.578 1 85.5 288 LYS A O 1
ATOM 2131 N N . GLN A 1 289 ? 2.045 11.461 24.5 1 84.19 289 GLN A N 1
ATOM 2132 C CA . GLN A 1 289 ? 3.348 11.836 23.953 1 84.19 289 GLN A CA 1
ATOM 2133 C C . GLN A 1 289 ? 4.301 10.641 23.953 1 84.19 289 GLN A C 1
ATOM 2135 O O . GLN A 1 289 ? 4.512 10.008 24.984 1 84.19 289 GLN A O 1
ATOM 2140 N N . THR A 1 290 ? 4.676 10.273 22.766 1 83.62 290 THR A N 1
ATOM 2141 C CA . THR A 1 290 ? 5.633 9.188 22.609 1 83.62 290 THR A CA 1
ATOM 2142 C C . THR A 1 290 ? 6.781 9.609 21.703 1 83.62 290 THR A C 1
ATOM 2144 O O . THR A 1 290 ? 6.668 10.594 20.953 1 83.62 290 THR A O 1
ATOM 2147 N N . ARG A 1 291 ? 7.91 8.938 21.812 1 74.25 291 ARG A N 1
ATOM 2148 C CA . ARG A 1 291 ? 9.078 9.273 21.016 1 74.25 291 ARG A CA 1
ATOM 2149 C C . ARG A 1 291 ? 8.828 9 19.531 1 74.25 291 ARG A C 1
ATOM 2151 O O . ARG A 1 291 ? 9.328 9.719 18.672 1 74.25 291 ARG A O 1
ATOM 2158 N N . LEU A 1 292 ? 8.172 7.844 19.406 1 78.88 292 LEU A N 1
ATOM 2159 C CA . LEU A 1 292 ? 7.891 7.438 18.031 1 78.88 292 LEU A CA 1
ATOM 2160 C C . LEU A 1 292 ? 6.395 7.242 17.812 1 78.88 292 LEU A C 1
ATOM 2162 O O . LEU A 1 292 ? 5.676 6.859 18.75 1 78.88 292 LEU A O 1
ATOM 2166 N N . MET B 1 1 ? 27.594 -2.504 -55.906 1 19.38 1 MET B N 1
ATOM 2167 C CA . MET B 1 1 ? 27.859 -3.938 -56 1 19.38 1 MET B CA 1
ATOM 2168 C C . MET B 1 1 ? 27 -4.711 -55 1 19.38 1 MET B C 1
ATOM 2170 O O . MET B 1 1 ? 27.094 -4.496 -53.812 1 19.38 1 MET B O 1
ATOM 2174 N N . ARG B 1 2 ? 25.734 -5.105 -55.406 1 23.83 2 ARG B N 1
ATOM 2175 C CA . ARG B 1 2 ? 24.438 -5.59 -54.969 1 23.83 2 ARG B CA 1
ATOM 2176 C C . ARG B 1 2 ? 24.531 -7.004 -54.406 1 23.83 2 ARG B C 1
ATOM 2178 O O . ARG B 1 2 ? 24.125 -7.969 -55.062 1 23.83 2 ARG B O 1
ATOM 2185 N N . SER B 1 3 ? 25.703 -7.352 -53.688 1 20.66 3 SER B N 1
ATOM 2186 C CA . SER B 1 3 ? 26.047 -8.75 -53.469 1 20.66 3 SER B CA 1
ATOM 2187 C C . SER B 1 3 ? 24.953 -9.469 -52.688 1 20.66 3 SER B C 1
ATOM 2189 O O . SER B 1 3 ? 24.25 -8.844 -51.875 1 20.66 3 SER B O 1
ATOM 2191 N N . GLY B 1 4 ? 24.375 -10.656 -53.094 1 22.39 4 GLY B N 1
ATOM 2192 C CA . GLY B 1 4 ? 23.453 -11.773 -53.031 1 22.39 4 GLY B CA 1
ATOM 2193 C C . GLY B 1 4 ? 23.531 -12.523 -51.719 1 22.39 4 GLY B C 1
ATOM 2194 O O . GLY B 1 4 ? 24.531 -13.18 -51.438 1 22.39 4 GLY B O 1
ATOM 2195 N N . LEU B 1 5 ? 23.109 -11.938 -50.531 1 22.8 5 LEU B N 1
ATOM 2196 C CA . LEU B 1 5 ? 23.219 -12.539 -49.188 1 22.8 5 LEU B CA 1
ATOM 2197 C C . LEU B 1 5 ? 22.562 -13.914 -49.156 1 22.8 5 LEU B C 1
ATOM 2199 O O . LEU B 1 5 ? 21.375 -14.047 -49.469 1 22.8 5 LEU B O 1
ATOM 2203 N N . ARG B 1 6 ? 23.359 -15.016 -49.188 1 20.73 6 ARG B N 1
ATOM 2204 C CA . ARG B 1 6 ? 23.266 -16.469 -49.219 1 20.73 6 ARG B CA 1
ATOM 2205 C C . ARG B 1 6 ? 22.391 -16.984 -48.062 1 20.73 6 ARG B C 1
ATOM 2207 O O . ARG B 1 6 ? 22.297 -16.344 -47.031 1 20.73 6 ARG B O 1
ATOM 2214 N N . ARG B 1 7 ? 21.531 -18.156 -48.188 1 22.44 7 ARG B N 1
ATOM 2215 C CA . ARG B 1 7 ? 20.453 -19.016 -47.75 1 22.44 7 ARG B CA 1
ATOM 2216 C C . ARG B 1 7 ? 20.875 -19.844 -46.531 1 22.44 7 ARG B C 1
ATOM 2218 O O . ARG B 1 7 ? 21.656 -20.781 -46.656 1 22.44 7 ARG B O 1
ATOM 2225 N N . LEU B 1 8 ? 21.281 -19.297 -45.344 1 21.64 8 LEU B N 1
ATOM 2226 C CA . LEU B 1 8 ? 21.922 -20.172 -44.344 1 21.64 8 LEU B CA 1
ATOM 2227 C C . LEU B 1 8 ? 20.969 -21.281 -43.906 1 21.64 8 LEU B C 1
ATOM 2229 O O . LEU B 1 8 ? 19.875 -21 -43.406 1 21.64 8 LEU B O 1
ATOM 2233 N N . ALA B 1 9 ? 21.078 -22.609 -44.344 1 20.16 9 ALA B N 1
ATOM 2234 C CA . ALA B 1 9 ? 20.453 -23.922 -44.219 1 20.16 9 ALA B CA 1
ATOM 2235 C C . ALA B 1 9 ? 20.469 -24.438 -42.781 1 20.16 9 ALA B C 1
ATOM 2237 O O . ALA B 1 9 ? 21.531 -24.578 -42.188 1 20.16 9 ALA B O 1
ATOM 2238 N N . VAL B 1 10 ? 19.5 -24.031 -41.875 1 22.98 10 VAL B N 1
ATOM 2239 C CA . VAL B 1 10 ? 19.438 -24.469 -40.469 1 22.98 10 VAL B CA 1
ATOM 2240 C C . VAL B 1 10 ? 19.281 -25.984 -40.406 1 22.98 10 VAL B C 1
ATOM 2242 O O . VAL B 1 10 ? 18.297 -26.531 -40.938 1 22.98 10 VAL B O 1
ATOM 2245 N N . PRO B 1 11 ? 20.328 -26.844 -40.188 1 18.91 11 PRO B N 1
ATOM 2246 C CA . PRO B 1 11 ? 20.312 -28.312 -40.281 1 18.91 11 PRO B CA 1
ATOM 2247 C C . PRO B 1 11 ? 19.406 -28.938 -39.219 1 18.91 11 PRO B C 1
ATOM 2249 O O . PRO B 1 11 ? 19.188 -28.359 -38.156 1 18.91 11 PRO B O 1
ATOM 2252 N N . ALA B 1 12 ? 18.438 -30.031 -39.438 1 20.98 12 ALA B N 1
ATOM 2253 C CA . ALA B 1 12 ? 17.344 -30.875 -39.031 1 20.98 12 ALA B CA 1
ATOM 2254 C C . ALA B 1 12 ? 17.781 -31.828 -37.906 1 20.98 12 ALA B C 1
ATOM 2256 O O . ALA B 1 12 ? 16.953 -32.406 -37.219 1 20.98 12 ALA B O 1
ATOM 2257 N N . ALA B 1 13 ? 19.109 -32.125 -37.469 1 18.08 13 ALA B N 1
ATOM 2258 C CA . ALA B 1 13 ? 19.375 -33.562 -37.344 1 18.08 13 ALA B CA 1
ATOM 2259 C C . ALA B 1 13 ? 18.844 -34.094 -36.031 1 18.08 13 ALA B C 1
ATOM 2261 O O . ALA B 1 13 ? 18.547 -35.281 -35.906 1 18.08 13 ALA B O 1
ATOM 2262 N N . LEU B 1 14 ? 18.812 -33.5 -34.75 1 19.89 14 LEU B N 1
ATOM 2263 C CA . LEU B 1 14 ? 19.375 -34.438 -33.781 1 19.89 14 LEU B CA 1
ATOM 2264 C C . LEU B 1 14 ? 18.328 -35.469 -33.344 1 19.89 14 LEU B C 1
ATOM 2266 O O . LEU B 1 14 ? 17.359 -35.094 -32.688 1 19.89 14 LEU B O 1
ATOM 2270 N N . THR B 1 15 ? 18.078 -36.656 -33.969 1 18.05 15 THR B N 1
ATOM 2271 C CA . THR B 1 15 ? 17.125 -37.75 -33.906 1 18.05 15 THR B CA 1
ATOM 2272 C C . THR B 1 15 ? 17.266 -38.5 -32.594 1 18.05 15 THR B C 1
ATOM 2274 O O . THR B 1 15 ? 16.266 -38.938 -32 1 18.05 15 THR B O 1
ATOM 2277 N N . ALA B 1 16 ? 18.484 -38.906 -32.031 1 17.14 16 ALA B N 1
ATOM 2278 C CA . ALA B 1 16 ? 18.594 -40.375 -31.844 1 17.14 16 ALA B CA 1
ATOM 2279 C C . ALA B 1 16 ? 17.812 -40.844 -30.609 1 17.14 16 ALA B C 1
ATOM 2281 O O . ALA B 1 16 ? 16.969 -41.719 -30.703 1 17.14 16 ALA B O 1
ATOM 2282 N N . ALA B 1 17 ? 18.531 -41.344 -29.422 1 16.98 17 ALA B N 1
ATOM 2283 C CA . ALA B 1 17 ? 18.797 -42.75 -29.109 1 16.98 17 ALA B CA 1
ATOM 2284 C C . ALA B 1 17 ? 17.828 -43.25 -28.062 1 16.98 17 ALA B C 1
ATOM 2286 O O . ALA B 1 17 ? 17.156 -44.281 -28.266 1 16.98 17 ALA B O 1
ATOM 2287 N N . ALA B 1 18 ? 18.234 -43.469 -26.625 1 17.69 18 ALA B N 1
ATOM 2288 C CA . ALA B 1 18 ? 18.5 -44.75 -25.984 1 17.69 18 ALA B CA 1
ATOM 2289 C C . ALA B 1 18 ? 17.297 -45.219 -25.188 1 17.69 18 ALA B C 1
ATOM 2291 O O . ALA B 1 18 ? 16.625 -44.406 -24.531 1 17.69 18 ALA B O 1
ATOM 2292 N N . THR B 1 19 ? 16.922 -46.625 -25.156 1 17.7 19 THR B N 1
ATOM 2293 C CA . THR B 1 19 ? 15.961 -47.719 -25 1 17.7 19 THR B CA 1
ATOM 2294 C C . THR B 1 19 ? 15.781 -48.062 -23.531 1 17.7 19 THR B C 1
ATOM 2296 O O . THR B 1 19 ? 14.727 -48.562 -23.125 1 17.7 19 THR B O 1
ATOM 2299 N N . THR B 1 20 ? 16.719 -47.875 -22.5 1 17.95 20 THR B N 1
ATOM 2300 C CA . THR B 1 20 ? 16.922 -49.125 -21.766 1 17.95 20 THR B CA 1
ATOM 2301 C C . THR B 1 20 ? 15.734 -49.406 -20.828 1 17.95 20 THR B C 1
ATOM 2303 O O . THR B 1 20 ? 15.219 -48.469 -20.203 1 17.95 20 THR B O 1
ATOM 2306 N N . ALA B 1 21 ? 15.094 -50.688 -20.797 1 19.14 21 ALA B N 1
ATOM 2307 C CA . ALA B 1 21 ? 13.984 -51.562 -20.375 1 19.14 21 ALA B CA 1
ATOM 2308 C C . ALA B 1 21 ? 14.078 -51.906 -18.891 1 19.14 21 ALA B C 1
ATOM 2310 O O . ALA B 1 21 ? 13.438 -52.844 -18.422 1 19.14 21 ALA B O 1
ATOM 2311 N N . LEU B 1 22 ? 14.719 -51.062 -18.016 1 17.66 22 LEU B N 1
ATOM 2312 C CA . LEU B 1 22 ? 15.156 -51.844 -16.891 1 17.66 22 LEU B CA 1
ATOM 2313 C C . LEU B 1 22 ? 13.969 -52.562 -16.234 1 17.66 22 LEU B C 1
ATOM 2315 O O . LEU B 1 22 ? 12.883 -52 -16.125 1 17.66 22 LEU B O 1
ATOM 2319 N N . GLY B 1 23 ? 14.148 -53.906 -15.828 1 16.02 23 GLY B N 1
ATOM 2320 C CA . GLY B 1 23 ? 13.609 -55.188 -15.484 1 16.02 23 GLY B CA 1
ATOM 2321 C C . GLY B 1 23 ? 12.719 -55.156 -14.258 1 16.02 23 GLY B C 1
ATOM 2322 O O . GLY B 1 23 ? 12.703 -54.188 -13.516 1 16.02 23 GLY B O 1
ATOM 2323 N N . ALA B 1 24 ? 12.438 -56.406 -13.586 1 16.8 24 ALA B N 1
ATOM 2324 C CA . ALA B 1 24 ? 11.438 -57.438 -13.242 1 16.8 24 ALA B CA 1
ATOM 2325 C C . ALA B 1 24 ? 11.102 -57.375 -11.75 1 16.8 24 ALA B C 1
ATOM 2327 O O . ALA B 1 24 ? 10.008 -57.781 -11.344 1 16.8 24 ALA B O 1
ATOM 2328 N N . GLY B 1 25 ? 12.031 -57.094 -10.734 1 17.05 25 GLY B N 1
ATOM 2329 C CA . GLY B 1 25 ? 12.062 -58.219 -9.781 1 17.05 25 GLY B CA 1
ATOM 2330 C C . GLY B 1 25 ? 10.883 -58.219 -8.828 1 17.05 25 GLY B C 1
ATOM 2331 O O . GLY B 1 25 ? 10.383 -57.156 -8.461 1 17.05 25 GLY B O 1
ATOM 2332 N N . ARG B 1 26 ? 10.195 -59.406 -8.453 1 17.67 26 ARG B N 1
ATOM 2333 C CA . ARG B 1 26 ? 9.016 -60.094 -7.934 1 17.67 26 ARG B CA 1
ATOM 2334 C C . ARG B 1 26 ? 8.945 -60 -6.414 1 17.67 26 ARG B C 1
ATOM 2336 O O . ARG B 1 26 ? 8.047 -60.562 -5.789 1 17.67 26 ARG B O 1
ATOM 2343 N N . LEU B 1 27 ? 9.766 -59.219 -5.645 1 17.59 27 LEU B N 1
ATOM 2344 C CA . LEU B 1 27 ? 9.992 -59.969 -4.41 1 17.59 27 LEU B CA 1
ATOM 2345 C C . LEU B 1 27 ? 8.688 -60.156 -3.637 1 17.59 27 LEU B C 1
ATOM 2347 O O . LEU B 1 27 ? 7.957 -59.188 -3.422 1 17.59 27 LEU B O 1
ATOM 2351 N N . VAL B 1 28 ? 8.383 -61.344 -3.223 1 17.16 28 VAL B N 1
ATOM 2352 C CA . VAL B 1 28 ? 7.305 -62.25 -2.795 1 17.16 28 VAL B CA 1
ATOM 2353 C C . VAL B 1 28 ? 6.762 -61.781 -1.444 1 17.16 28 VAL B C 1
ATOM 2355 O O . VAL B 1 28 ? 5.562 -61.531 -1.305 1 17.16 28 VAL B O 1
ATOM 2358 N N . ALA B 1 29 ? 7.066 -62.531 -0.218 1 16.48 29 ALA B N 1
ATOM 2359 C CA . ALA B 1 29 ? 6.188 -63.531 0.421 1 16.48 29 ALA B CA 1
ATOM 2360 C C . ALA B 1 29 ? 5.473 -62.906 1.623 1 16.48 29 ALA B C 1
ATOM 2362 O O . ALA B 1 29 ? 4.242 -62.938 1.707 1 16.48 29 ALA B O 1
ATOM 2363 N N . SER B 1 30 ? 5.969 -63.219 2.918 1 16.23 30 SER B N 1
ATOM 2364 C CA . SER B 1 30 ? 5.281 -64.188 3.793 1 16.23 30 SER B CA 1
ATOM 2365 C C . SER B 1 30 ? 4.477 -63.438 4.867 1 16.23 30 SER B C 1
ATOM 2367 O O . SER B 1 30 ? 3.305 -63.75 5.086 1 16.23 30 SER B O 1
ATOM 2369 N N . GLN B 1 31 ? 5.156 -62.781 5.969 1 17.72 31 GLN B N 1
ATOM 2370 C CA . GLN B 1 31 ? 4.914 -63.406 7.262 1 17.72 31 GLN B CA 1
ATOM 2371 C C . GLN B 1 31 ? 3.633 -62.875 7.898 1 17.72 31 GLN B C 1
ATOM 2373 O O . GLN B 1 31 ? 3.162 -61.812 7.551 1 17.72 31 GLN B O 1
ATOM 2378 N N . SER B 1 32 ? 3.162 -63.469 9.133 1 18.19 32 SER B N 1
ATOM 2379 C CA . SER B 1 32 ? 2.025 -64.062 9.836 1 18.19 32 SER B CA 1
ATOM 2380 C C . SER B 1 32 ? 1.356 -63.031 10.742 1 18.19 32 SER B C 1
ATOM 2382 O O . SER B 1 32 ? 0.223 -63.219 11.188 1 18.19 32 SER B O 1
ATOM 2384 N N . GLY B 1 33 ? 2.08 -61.938 11.266 1 19.44 33 GLY B N 1
ATOM 2385 C CA . GLY B 1 33 ? 1.849 -61.875 12.695 1 19.44 33 GLY B CA 1
ATOM 2386 C C . GLY B 1 33 ? 0.449 -61.438 13.062 1 19.44 33 GLY B C 1
ATOM 2387 O O . GLY B 1 33 ? -0.217 -60.75 12.273 1 19.44 33 GLY B O 1
ATOM 2388 N N . HIS B 1 34 ? -0.142 -61.938 14.172 1 21.77 34 HIS B N 1
ATOM 2389 C CA . HIS B 1 34 ? -1.419 -62.188 14.828 1 21.77 34 HIS B CA 1
ATOM 2390 C C . HIS B 1 34 ? -2.02 -60.906 15.391 1 21.77 34 HIS B C 1
ATOM 2392 O O . HIS B 1 34 ? -3.094 -60.938 15.992 1 21.77 34 HIS B O 1
ATOM 2398 N N . VAL B 1 35 ? -1.747 -59.75 14.828 1 19.64 35 VAL B N 1
ATOM 2399 C CA . VAL B 1 35 ? -2.033 -58.688 15.805 1 19.64 35 VAL B CA 1
ATOM 2400 C C . VAL B 1 35 ? -3.496 -58.781 16.234 1 19.64 35 VAL B C 1
ATOM 2402 O O . VAL B 1 35 ? -4.383 -59 15.406 1 19.64 35 VAL B O 1
ATOM 2405 N N . ALA B 1 36 ? -3.635 -58.719 17.609 1 22.2 36 ALA B N 1
ATOM 2406 C CA . ALA B 1 36 ? -4.734 -58.875 18.562 1 22.2 36 ALA B CA 1
ATOM 2407 C C . ALA B 1 36 ? -5.84 -57.875 18.281 1 22.2 36 ALA B C 1
ATOM 2409 O O . ALA B 1 36 ? -5.562 -56.719 17.891 1 22.2 36 ALA B O 1
ATOM 2410 N N . ALA B 1 37 ? -7.098 -58.312 18.234 1 20.62 37 ALA B N 1
ATOM 2411 C CA . ALA B 1 37 ? -8.461 -57.875 17.906 1 20.62 37 ALA B CA 1
ATOM 2412 C C . ALA B 1 37 ? -8.93 -56.781 18.844 1 20.62 37 ALA B C 1
ATOM 2414 O O . ALA B 1 37 ? -9.281 -57.031 20 1 20.62 37 ALA B O 1
ATOM 2415 N N . ALA B 1 38 ? -8.031 -55.719 19.156 1 21.34 38 ALA B N 1
ATOM 2416 C CA . ALA B 1 38 ? -8.586 -54.906 20.234 1 21.34 38 ALA B CA 1
ATOM 2417 C C . ALA B 1 38 ? -9.984 -54.406 19.891 1 21.34 38 ALA B C 1
ATOM 2419 O O . ALA B 1 38 ? -10.219 -53.938 18.781 1 21.34 38 ALA B O 1
ATOM 2420 N N . SER B 1 39 ? -11.016 -54.781 20.656 1 21.59 39 SER B N 1
ATOM 2421 C CA . SER B 1 39 ? -12.469 -54.656 20.672 1 21.59 39 SER B CA 1
ATOM 2422 C C . SER B 1 39 ? -12.891 -53.188 20.734 1 21.59 39 SER B C 1
ATOM 2424 O O . SER B 1 39 ? -12.742 -52.531 21.766 1 21.59 39 SER B O 1
ATOM 2426 N N . ALA B 1 40 ? -12.562 -52.344 19.844 1 21.25 40 ALA B N 1
ATOM 2427 C CA . ALA B 1 40 ? -12.875 -50.906 19.984 1 21.25 40 ALA B CA 1
ATOM 2428 C C . ALA B 1 40 ? -14.383 -50.688 20.094 1 21.25 40 ALA B C 1
ATOM 2430 O O . ALA B 1 40 ? -15.141 -51.062 19.203 1 21.25 40 ALA B O 1
ATOM 2431 N N . GLU B 1 41 ? -14.898 -50.656 21.344 1 24.44 41 GLU B N 1
ATOM 2432 C CA . GLU B 1 41 ? -16.297 -50.375 21.625 1 24.44 41 GLU B CA 1
ATOM 2433 C C . GLU B 1 41 ? -16.703 -49.031 21 1 24.44 41 GLU B C 1
ATOM 2435 O O . GLU B 1 41 ? -16.047 -48 21.219 1 24.44 41 GLU B O 1
ATOM 2440 N N . ALA B 1 42 ? -17.406 -48.969 19.844 1 23.39 42 ALA B N 1
ATOM 2441 C CA . ALA B 1 42 ? -17.953 -47.906 19.031 1 23.39 42 ALA B CA 1
ATOM 2442 C C . ALA B 1 42 ? -18.969 -47.062 19.812 1 23.39 42 ALA B C 1
ATOM 2444 O O . ALA B 1 42 ? -20.031 -47.594 20.172 1 23.39 42 ALA B O 1
ATOM 2445 N N . ASP B 1 43 ? -18.484 -46.25 20.781 1 24.06 43 ASP B N 1
ATOM 2446 C CA . ASP B 1 43 ? -19.453 -45.438 21.484 1 24.06 43 ASP B CA 1
ATOM 2447 C C . ASP B 1 43 ? -20.297 -44.625 20.5 1 24.06 43 ASP B C 1
ATOM 2449 O O . ASP B 1 43 ? -19.766 -43.938 19.625 1 24.06 43 ASP B O 1
ATOM 2453 N N . ALA B 1 44 ? -21.562 -45.031 20.266 1 23.86 44 ALA B N 1
ATOM 2454 C CA . ALA B 1 44 ? -22.641 -44.5 19.422 1 23.86 44 ALA B CA 1
ATOM 2455 C C . ALA B 1 44 ? -22.969 -43.062 19.781 1 23.86 44 ALA B C 1
ATOM 2457 O O . ALA B 1 44 ? -23.562 -42.812 20.828 1 23.86 44 ALA B O 1
ATOM 2458 N N . SER B 1 45 ? -22.016 -42.094 19.609 1 25.14 45 SER B N 1
ATOM 2459 C CA . SER B 1 45 ? -22.422 -40.75 19.938 1 25.14 45 SER B CA 1
ATOM 2460 C C . SER B 1 45 ? -23.703 -40.344 19.203 1 25.14 45 SER B C 1
ATOM 2462 O O . SER B 1 45 ? -23.906 -40.75 18.062 1 25.14 45 SER B O 1
ATOM 2464 N N . PRO B 1 46 ? -24.734 -39.906 19.969 1 25.77 46 PRO B N 1
ATOM 2465 C CA . PRO B 1 46 ? -26.047 -39.562 19.391 1 25.77 46 PRO B CA 1
ATOM 2466 C C . PRO B 1 46 ? -25.953 -38.594 18.234 1 25.77 46 PRO B C 1
ATOM 2468 O O . PRO B 1 46 ? -25 -37.812 18.156 1 25.77 46 PRO B O 1
ATOM 2471 N N . ALA B 1 47 ? -26.531 -38.938 17.094 1 23.88 47 ALA B N 1
ATOM 2472 C CA . ALA B 1 47 ? -26.688 -38.156 15.867 1 23.88 47 ALA B CA 1
ATOM 2473 C C . ALA B 1 47 ? -27.25 -36.781 16.172 1 23.88 47 ALA B C 1
ATOM 2475 O O . ALA B 1 47 ? -28.375 -36.656 16.656 1 23.88 47 ALA B O 1
ATOM 2476 N N . ILE B 1 48 ? -26.453 -35.875 16.703 1 26.95 48 ILE B N 1
ATOM 2477 C CA . ILE B 1 48 ? -26.953 -34.5 16.719 1 26.95 48 ILE B CA 1
ATOM 2478 C C . ILE B 1 48 ? -27.578 -34.188 15.367 1 26.95 48 ILE B C 1
ATOM 2480 O O . ILE B 1 48 ? -27 -34.469 14.312 1 26.95 48 ILE B O 1
ATOM 2484 N N . ASP B 1 49 ? -28.859 -34.031 15.352 1 24.39 49 ASP B N 1
ATOM 2485 C CA . ASP B 1 49 ? -29.641 -33.625 14.188 1 24.39 49 ASP B CA 1
ATOM 2486 C C . ASP B 1 49 ? -29 -32.438 13.469 1 24.39 49 ASP B C 1
ATOM 2488 O O . ASP B 1 49 ? -28.781 -31.406 14.078 1 24.39 49 ASP B O 1
ATOM 2492 N N . ALA B 1 50 ? -28.219 -32.656 12.477 1 26.42 50 ALA B N 1
ATOM 2493 C CA . ALA B 1 50 ? -27.625 -31.734 11.523 1 26.42 50 ALA B CA 1
ATOM 2494 C C . ALA B 1 50 ? -28.672 -30.812 10.914 1 26.42 50 ALA B C 1
ATOM 2496 O O . ALA B 1 50 ? -28.969 -30.906 9.719 1 26.42 50 ALA B O 1
ATOM 2497 N N . ASP B 1 51 ? -29.812 -30.672 11.664 1 25.44 51 ASP B N 1
ATOM 2498 C CA . ASP B 1 51 ? -30.828 -30 10.875 1 25.44 51 ASP B CA 1
ATOM 2499 C C . ASP B 1 51 ? -30.234 -28.812 10.117 1 25.44 51 ASP B C 1
ATOM 2501 O O . ASP B 1 51 ? -29.109 -28.391 10.375 1 25.44 51 ASP B O 1
ATOM 2505 N N . SER B 1 52 ? -31.047 -27.531 10.141 1 26 52 SER B N 1
ATOM 2506 C CA . SER B 1 52 ? -31.344 -26.609 9.047 1 26 52 SER B CA 1
ATOM 2507 C C . SER B 1 52 ? -30.203 -25.609 8.867 1 26 52 SER B C 1
ATOM 2509 O O . SER B 1 52 ? -30.109 -24.625 9.609 1 26 52 SER B O 1
ATOM 2511 N N . ALA B 1 53 ? -29.062 -26.016 8.797 1 28 53 ALA B N 1
ATOM 2512 C CA . ALA B 1 53 ? -28.172 -24.969 8.312 1 28 53 ALA B CA 1
ATOM 2513 C C . ALA B 1 53 ? -28.797 -24.203 7.137 1 28 53 ALA B C 1
ATOM 2515 O O . ALA B 1 53 ? -28.781 -24.688 6.004 1 28 53 ALA B O 1
ATOM 2516 N N . ALA B 1 54 ? -29.797 -23.438 7.379 1 28.25 54 ALA B N 1
ATOM 2517 C CA . ALA B 1 54 ? -30.297 -22.516 6.359 1 28.25 54 ALA B CA 1
ATOM 2518 C C . ALA B 1 54 ? -29.141 -21.828 5.633 1 28.25 54 ALA B C 1
ATOM 2520 O O . ALA B 1 54 ? -28.25 -21.25 6.266 1 28.25 54 ALA B O 1
ATOM 2521 N N . ALA B 1 55 ? -28.875 -22.266 4.395 1 31.55 55 ALA B N 1
ATOM 2522 C CA . ALA B 1 55 ? -28.031 -21.625 3.398 1 31.55 55 ALA B CA 1
ATOM 2523 C C . ALA B 1 55 ? -28.109 -20.094 3.514 1 31.55 55 ALA B C 1
ATOM 2525 O O . ALA B 1 55 ? -29.203 -19.531 3.512 1 31.55 55 ALA B O 1
ATOM 2526 N N . SER B 1 56 ? -27.219 -19.531 4.281 1 30.06 56 SER B N 1
ATOM 2527 C CA . SER B 1 56 ? -27.156 -18.078 4.281 1 30.06 56 SER B CA 1
ATOM 2528 C C . SER B 1 56 ? -27.547 -17.5 2.922 1 30.06 56 SER B C 1
ATOM 2530 O O . SER B 1 56 ? -27.234 -18.094 1.885 1 30.06 56 SER B O 1
ATOM 2532 N N . PRO B 1 57 ? -28.625 -16.703 2.797 1 30 57 PRO B N 1
ATOM 2533 C CA . PRO B 1 57 ? -28.984 -16.141 1.489 1 30 57 PRO B CA 1
ATOM 2534 C C . PRO B 1 57 ? -27.766 -15.836 0.625 1 30 57 PRO B C 1
ATOM 2536 O O . PRO B 1 57 ? -26.672 -15.633 1.149 1 30 57 PRO B O 1
ATOM 2539 N N . SER B 1 58 ? -27.688 -16.422 -0.524 1 31.75 58 SER B N 1
ATOM 2540 C CA . SER B 1 58 ? -26.75 -16.078 -1.59 1 31.75 58 SER B CA 1
ATOM 2541 C C . SER B 1 58 ? -26.328 -14.617 -1.516 1 31.75 58 SER B C 1
ATOM 2543 O O . SER B 1 58 ? -27.156 -13.719 -1.7 1 31.75 58 SER B O 1
ATOM 2545 N N . GLY B 1 59 ? -25.578 -14.266 -0.551 1 33.25 59 GLY B N 1
ATOM 2546 C CA . GLY B 1 59 ? -25.062 -12.914 -0.469 1 33.25 59 GLY B CA 1
ATOM 2547 C C . GLY B 1 59 ? -24.859 -12.266 -1.826 1 33.25 59 GLY B C 1
ATOM 2548 O O . GLY B 1 59 ? -24.094 -12.758 -2.652 1 33.25 59 GLY B O 1
ATOM 2549 N N . GLU B 1 60 ? -25.859 -11.664 -2.412 1 34.91 60 GLU B N 1
ATOM 2550 C CA . GLU B 1 60 ? -25.828 -10.891 -3.648 1 34.91 60 GLU B CA 1
ATOM 2551 C C . GLU B 1 60 ? -24.516 -10.102 -3.76 1 34.91 60 GLU B C 1
ATOM 2553 O O . GLU B 1 60 ? -24.141 -9.391 -2.83 1 34.91 60 GLU B O 1
ATOM 2558 N N . ARG B 1 61 ? -23.578 -10.602 -4.484 1 43.09 61 ARG B N 1
ATOM 2559 C CA . ARG B 1 61 ? -22.391 -9.828 -4.848 1 43.09 61 ARG B CA 1
ATOM 2560 C C . ARG B 1 61 ? -22.734 -8.352 -5.039 1 43.09 61 ARG B C 1
ATOM 2562 O O . ARG B 1 61 ? -23.797 -8.023 -5.586 1 43.09 61 ARG B O 1
ATOM 2569 N N . ARG B 1 62 ? -22.156 -7.5 -4.281 1 45.84 62 ARG B N 1
ATOM 2570 C CA . ARG B 1 62 ? -22.359 -6.082 -4.547 1 45.84 62 ARG B CA 1
ATOM 2571 C C . ARG B 1 62 ? -22.297 -5.785 -6.039 1 45.84 62 ARG B C 1
ATOM 2573 O O . ARG B 1 62 ? -21.375 -6.234 -6.723 1 45.84 62 ARG B O 1
ATOM 2580 N N . PRO B 1 63 ? -23.406 -5.293 -6.566 1 48.09 63 PRO B N 1
ATOM 2581 C CA . PRO B 1 63 ? -23.328 -4.953 -7.992 1 48.09 63 PRO B CA 1
ATOM 2582 C C . PRO B 1 63 ? -22.156 -4.02 -8.312 1 48.09 63 PRO B C 1
ATOM 2584 O O . PRO B 1 63 ? -21.734 -3.234 -7.461 1 48.09 63 PRO B O 1
ATOM 2587 N N . PRO B 1 64 ? -21.422 -4.277 -9.367 1 49.34 64 PRO B N 1
ATOM 2588 C CA . PRO B 1 64 ? -20.422 -3.285 -9.797 1 49.34 64 PRO B CA 1
ATOM 2589 C C . PRO B 1 64 ? -21 -1.868 -9.836 1 49.34 64 PRO B C 1
ATOM 2591 O O . PRO B 1 64 ? -22.203 -1.688 -9.992 1 49.34 64 PRO B O 1
ATOM 2594 N N . PRO B 1 65 ? -20.156 -0.982 -9.391 1 47.38 65 PRO B N 1
ATOM 2595 C CA . PRO B 1 65 ? -20.672 0.383 -9.523 1 47.38 65 PRO B CA 1
ATOM 2596 C C . PRO B 1 65 ? -21.297 0.647 -10.883 1 47.38 65 PRO B C 1
ATOM 2598 O O . PRO B 1 65 ? -20.922 0.025 -11.883 1 47.38 65 PRO B O 1
ATOM 2601 N N . ALA B 1 66 ? -22.344 1.341 -10.805 1 47.44 66 ALA B N 1
ATOM 2602 C CA . ALA B 1 66 ? -23.188 1.597 -11.977 1 47.44 66 ALA B CA 1
ATOM 2603 C C . ALA B 1 66 ? -22.328 1.909 -13.203 1 47.44 66 ALA B C 1
ATOM 2605 O O . ALA B 1 66 ? -22.703 1.556 -14.32 1 47.44 66 ALA B O 1
ATOM 2606 N N . TRP B 1 67 ? -21.359 2.555 -13 1 43.09 67 TRP B N 1
ATOM 2607 C CA . TRP B 1 67 ? -20.562 2.943 -14.156 1 43.09 67 TRP B CA 1
ATOM 2608 C C . TRP B 1 67 ? -19.938 1.723 -14.82 1 43.09 67 TRP B C 1
ATOM 2610 O O . TRP B 1 67 ? -19.516 1.788 -15.977 1 43.09 67 TRP B O 1
ATOM 2620 N N . VAL B 1 68 ? -19.719 0.661 -13.984 1 46.59 68 VAL B N 1
ATOM 2621 C CA . VAL B 1 68 ? -19.156 -0.562 -14.555 1 46.59 68 VAL B CA 1
ATOM 2622 C C . VAL B 1 68 ? -20.25 -1.307 -15.328 1 46.59 68 VAL B C 1
ATOM 2624 O O . VAL B 1 68 ? -19.953 -1.977 -16.328 1 46.59 68 VAL B O 1
ATOM 2627 N N . ALA B 1 69 ? -21.391 -1.366 -14.75 1 46 69 ALA B N 1
ATOM 2628 C CA . ALA B 1 69 ? -22.453 -2.17 -15.352 1 46 69 ALA B CA 1
ATOM 2629 C C . ALA B 1 69 ? -22.719 -1.738 -16.797 1 46 69 ALA B C 1
ATOM 2631 O O . ALA B 1 69 ? -23.234 -2.518 -17.594 1 46 69 ALA B O 1
ATOM 2632 N N . HIS B 1 70 ? -22.703 -0.479 -17.141 1 49.91 70 HIS B N 1
ATOM 2633 C CA . HIS B 1 70 ? -22.938 -0.205 -18.562 1 49.91 70 HIS B CA 1
ATOM 2634 C C . HIS B 1 70 ? -21.688 -0.456 -19.391 1 49.91 70 HIS B C 1
ATOM 2636 O O . HIS B 1 70 ? -21.141 -1.565 -19.391 1 49.91 70 HIS B O 1
ATOM 2642 N N . ARG B 1 71 ? -21.266 0.435 -20.25 1 57 71 ARG B N 1
ATOM 2643 C CA . ARG B 1 71 ? -20.141 0.39 -21.188 1 57 71 ARG B CA 1
ATOM 2644 C C . ARG B 1 71 ? -18.828 0.708 -20.469 1 57 71 ARG B C 1
ATOM 2646 O O . ARG B 1 71 ? -18.672 1.782 -19.875 1 57 71 ARG B O 1
ATOM 2653 N N . HIS B 1 72 ? -18.094 -0.483 -20.109 1 69.06 72 HIS B N 1
ATOM 2654 C CA . HIS B 1 72 ? -16.797 -0.194 -19.516 1 69.06 72 HIS B CA 1
ATOM 2655 C C . HIS B 1 72 ? -16.094 0.929 -20.25 1 69.06 72 HIS B C 1
ATOM 2657 O O . HIS B 1 72 ? -16.062 0.941 -21.484 1 69.06 72 HIS B O 1
ATOM 2663 N N . PRO B 1 73 ? -15.695 1.872 -19.438 1 80.75 73 PRO B N 1
ATOM 2664 C CA . PRO B 1 73 ? -14.922 2.932 -20.094 1 80.75 73 PRO B CA 1
ATOM 2665 C C . PRO B 1 73 ? -13.68 2.402 -20.812 1 80.75 73 PRO B C 1
ATOM 2667 O O . PRO B 1 73 ? -13.242 1.283 -20.531 1 80.75 73 PRO B O 1
ATOM 2670 N N . SER B 1 74 ? -13.344 3.07 -21.812 1 93.31 74 SER B N 1
ATOM 2671 C CA . SER B 1 74 ? -12.086 2.717 -22.453 1 93.31 74 SER B CA 1
ATOM 2672 C C . SER B 1 74 ? -10.93 2.758 -21.469 1 93.31 74 SER B C 1
ATOM 2674 O O . SER B 1 74 ? -10.867 3.641 -20.609 1 93.31 74 SER B O 1
ATOM 2676 N N . ILE B 1 75 ? -10.078 1.756 -21.516 1 97.12 75 ILE B N 1
ATOM 2677 C CA . ILE B 1 75 ? -8.914 1.658 -20.641 1 97.12 75 ILE B CA 1
ATOM 2678 C C . ILE B 1 75 ? -7.641 1.652 -21.484 1 97.12 75 ILE B C 1
ATOM 2680 O O . ILE B 1 75 ? -7.461 0.782 -22.344 1 97.12 75 ILE B O 1
ATOM 2684 N N . LEU B 1 76 ? -6.777 2.635 -21.281 1 98.06 76 LEU B N 1
ATOM 2685 C CA . LEU B 1 76 ? -5.469 2.707 -21.922 1 98.06 76 LEU B CA 1
ATOM 2686 C C . LEU B 1 76 ? -4.352 2.643 -20.891 1 98.06 76 LEU B C 1
ATOM 2688 O O . LEU B 1 76 ? -4.25 3.518 -20.031 1 98.06 76 LEU B O 1
ATOM 2692 N N . ILE B 1 77 ? -3.559 1.639 -20.953 1 98.19 77 ILE B N 1
ATOM 2693 C CA . ILE B 1 77 ? -2.41 1.482 -20.062 1 98.19 77 ILE B CA 1
ATOM 2694 C C . ILE B 1 77 ? -1.155 2.02 -20.75 1 98.19 77 ILE B C 1
ATOM 2696 O O . ILE B 1 77 ? -0.851 1.643 -21.891 1 98.19 77 ILE B O 1
ATOM 2700 N N . LYS B 1 78 ? -0.473 2.912 -20.109 1 97.25 78 LYS B N 1
ATOM 2701 C CA . LYS B 1 78 ? 0.831 3.381 -20.578 1 97.25 78 LYS B CA 1
ATOM 2702 C C . LYS B 1 78 ? 1.943 2.918 -19.641 1 97.25 78 LYS B C 1
ATOM 2704 O O . LYS B 1 78 ? 1.979 3.309 -18.469 1 97.25 78 LYS B O 1
ATOM 2709 N N . TYR B 1 79 ? 2.807 2.127 -20.141 1 95.56 79 TYR B N 1
ATOM 2710 C CA . TYR B 1 79 ? 3.883 1.523 -19.359 1 95.56 79 TYR B CA 1
ATOM 2711 C C . TYR B 1 79 ? 5.02 1.065 -20.266 1 95.56 79 TYR B C 1
ATOM 2713 O O . TYR B 1 79 ? 4.957 1.235 -21.484 1 95.56 79 TYR B O 1
ATOM 2721 N N . PHE B 1 80 ? 6.07 0.58 -19.688 1 92.81 80 PHE B N 1
ATOM 2722 C CA . PHE B 1 80 ? 7.188 0.03 -20.438 1 92.81 80 PHE B CA 1
ATOM 2723 C C . PHE B 1 80 ? 6.816 -1.316 -21.047 1 92.81 80 PHE B C 1
ATOM 2725 O O . PHE B 1 80 ? 5.844 -1.948 -20.625 1 92.81 80 PHE B O 1
ATOM 2732 N N . ASP B 1 81 ? 7.613 -1.657 -21.984 1 91.19 81 ASP B N 1
ATOM 2733 C CA . ASP B 1 81 ? 7.414 -2.959 -22.609 1 91.19 81 ASP B CA 1
ATOM 2734 C C . ASP B 1 81 ? 7.883 -4.09 -21.688 1 91.19 81 ASP B C 1
ATOM 2736 O O . ASP B 1 81 ? 8.867 -4.766 -21.984 1 91.19 81 ASP B O 1
ATOM 2740 N N . ALA B 1 82 ? 7.137 -4.297 -20.703 1 91.69 82 ALA B N 1
ATOM 2741 C CA . ALA B 1 82 ? 7.418 -5.277 -19.656 1 91.69 82 ALA B CA 1
ATOM 2742 C C . ALA B 1 82 ? 6.145 -5.66 -18.906 1 91.69 82 ALA B C 1
ATOM 2744 O O . ALA B 1 82 ? 5.16 -4.918 -18.922 1 91.69 82 ALA B O 1
ATOM 2745 N N . ARG B 1 83 ? 6.043 -6.82 -18.328 1 93.44 83 ARG B N 1
ATOM 2746 C CA . ARG B 1 83 ? 4.969 -7.16 -17.406 1 93.44 83 ARG B CA 1
ATOM 2747 C C . ARG B 1 83 ? 4.969 -6.227 -16.203 1 93.44 83 ARG B C 1
ATOM 2749 O O . ARG B 1 83 ? 4.02 -5.465 -16 1 93.44 83 ARG B O 1
ATOM 2756 N N . GLY B 1 84 ? 6.152 -6.27 -15.469 1 92.5 84 GLY B N 1
ATOM 2757 C CA . GLY B 1 84 ? 6.414 -5.32 -14.398 1 92.5 84 GLY B CA 1
ATOM 2758 C C . GLY B 1 84 ? 5.258 -5.184 -13.422 1 92.5 84 GLY B C 1
ATOM 2759 O O . GLY B 1 84 ? 4.547 -6.156 -13.156 1 92.5 84 GLY B O 1
ATOM 2760 N N . VAL B 1 85 ? 5.062 -4.031 -12.969 1 95.44 85 VAL B N 1
ATOM 2761 C CA . VAL B 1 85 ? 4.125 -3.781 -11.875 1 95.44 85 VAL B CA 1
ATOM 2762 C C . VAL B 1 85 ? 2.697 -3.752 -12.422 1 95.44 85 VAL B C 1
ATOM 2764 O O . VAL B 1 85 ? 1.734 -3.775 -11.648 1 95.44 85 VAL B O 1
ATOM 2767 N N . MET B 1 86 ? 2.475 -3.795 -13.695 1 97.12 86 MET B N 1
ATOM 2768 C CA . MET B 1 86 ? 1.135 -3.697 -14.266 1 97.12 86 MET B CA 1
ATOM 2769 C C . MET B 1 86 ? 0.521 -5.078 -14.453 1 97.12 86 MET B C 1
ATOM 2771 O O . MET B 1 86 ? -0.667 -5.199 -14.758 1 97.12 86 MET B O 1
ATOM 2775 N N . GLU B 1 87 ? 1.296 -6.09 -14.195 1 97.75 87 GLU B N 1
ATOM 2776 C CA . GLU B 1 87 ? 0.825 -7.43 -14.531 1 97.75 87 GLU B CA 1
ATOM 2777 C C . GLU B 1 87 ? -0.361 -7.836 -13.664 1 97.75 87 GLU B C 1
ATOM 2779 O O . GLU B 1 87 ? -1.265 -8.539 -14.117 1 97.75 87 GLU B O 1
ATOM 2784 N N . VAL B 1 88 ? -0.383 -7.484 -12.414 1 98.62 88 VAL B N 1
ATOM 2785 C CA . VAL B 1 88 ? -1.535 -7.77 -11.562 1 98.62 88 VAL B CA 1
ATOM 2786 C C . VAL B 1 88 ? -2.787 -7.129 -12.156 1 98.62 88 VAL B C 1
ATOM 2788 O O . VAL B 1 88 ? -3.842 -7.762 -12.234 1 98.62 88 VAL B O 1
ATOM 2791 N N . SER B 1 89 ? -2.652 -5.887 -12.594 1 98.62 89 SER B N 1
ATOM 2792 C CA . SER B 1 89 ? -3.775 -5.164 -13.18 1 98.62 89 SER B CA 1
ATOM 2793 C C . SER B 1 89 ? -4.238 -5.824 -14.477 1 98.62 89 SER B C 1
ATOM 2795 O O . SER B 1 89 ? -5.441 -5.98 -14.703 1 98.62 89 SER B O 1
ATOM 2797 N N . ARG B 1 90 ? -3.295 -6.215 -15.328 1 98.06 90 ARG B N 1
ATOM 2798 C CA . ARG B 1 90 ? -3.635 -6.891 -16.578 1 98.06 90 ARG B CA 1
ATOM 2799 C C . ARG B 1 90 ? -4.371 -8.195 -16.312 1 98.06 90 ARG B C 1
ATOM 2801 O O . ARG B 1 90 ? -5.359 -8.508 -16.969 1 98.06 90 ARG B O 1
ATOM 2808 N N . LEU B 1 91 ? -3.9 -8.922 -15.352 1 98.44 91 LEU B N 1
ATOM 2809 C CA . LEU B 1 91 ? -4.531 -10.18 -14.984 1 98.44 91 LEU B CA 1
ATOM 2810 C C . LEU B 1 91 ? -5.934 -9.945 -14.438 1 98.44 91 LEU B C 1
ATOM 2812 O O . LEU B 1 91 ? -6.855 -10.711 -14.734 1 98.44 91 LEU B O 1
ATOM 2816 N N . ALA B 1 92 ? -6.121 -8.922 -13.578 1 98.31 92 ALA B N 1
ATOM 2817 C CA . ALA B 1 92 ? -7.445 -8.594 -13.062 1 98.31 92 ALA B CA 1
ATOM 2818 C C . ALA B 1 92 ? -8.406 -8.258 -14.203 1 98.31 92 ALA B C 1
ATOM 2820 O O . ALA B 1 92 ? -9.547 -8.727 -14.219 1 98.31 92 ALA B O 1
ATOM 2821 N N . LEU B 1 93 ? -7.961 -7.449 -15.172 1 97.38 93 LEU B N 1
ATOM 2822 C CA . LEU B 1 93 ? -8.789 -7.086 -16.312 1 97.38 93 LEU B CA 1
ATOM 2823 C C . LEU B 1 93 ? -9.156 -8.32 -17.141 1 97.38 93 LEU B C 1
ATOM 2825 O O . LEU B 1 93 ? -10.297 -8.461 -17.578 1 97.38 93 LEU B O 1
ATOM 2829 N N . ALA B 1 94 ? -8.195 -9.203 -17.312 1 96.69 94 ALA B N 1
ATOM 2830 C CA . ALA B 1 94 ? -8.453 -10.453 -18.031 1 96.69 94 ALA B CA 1
ATOM 2831 C C . ALA B 1 94 ? -9.508 -11.289 -17.297 1 96.69 94 ALA B C 1
ATOM 2833 O O . ALA B 1 94 ? -10.445 -11.781 -17.922 1 96.69 94 ALA B O 1
ATOM 2834 N N . LEU B 1 95 ? -9.32 -11.398 -16.031 1 96.69 95 LEU B N 1
ATOM 2835 C CA . LEU B 1 95 ? -10.273 -12.141 -15.211 1 96.69 95 LEU B CA 1
ATOM 2836 C C . LEU B 1 95 ? -11.68 -11.578 -15.359 1 96.69 95 LEU B C 1
ATOM 2838 O O . LEU B 1 95 ? -12.648 -12.336 -15.422 1 96.69 95 LEU B O 1
ATOM 2842 N N . GLY B 1 96 ? -11.766 -10.258 -15.43 1 94.19 96 GLY B N 1
ATOM 2843 C CA . GLY B 1 96 ? -13.047 -9.586 -15.555 1 94.19 96 GLY B CA 1
ATOM 2844 C C . GLY B 1 96 ? -13.562 -9.547 -16.984 1 94.19 96 GLY B C 1
ATOM 2845 O O . GLY B 1 96 ? -14.688 -9.102 -17.219 1 94.19 96 GLY B O 1
ATOM 2846 N N . GLY B 1 97 ? -12.758 -9.961 -17.938 1 94.44 97 GLY B N 1
ATOM 2847 C CA . GLY B 1 97 ? -13.141 -9.922 -19.328 1 94.44 97 GLY B CA 1
ATOM 2848 C C . GLY B 1 97 ? -13.195 -8.516 -19.891 1 94.44 97 GLY B C 1
ATOM 2849 O O . GLY B 1 97 ? -14.047 -8.203 -20.734 1 94.44 97 GLY B O 1
ATOM 2850 N N . VAL B 1 98 ? -12.398 -7.664 -19.375 1 95.31 98 VAL B N 1
ATOM 2851 C CA . VAL B 1 98 ? -12.398 -6.266 -19.797 1 95.31 98 VAL B CA 1
ATOM 2852 C C . VAL B 1 98 ? -11.242 -6.012 -20.766 1 95.31 98 VAL B C 1
ATOM 2854 O O . VAL B 1 98 ? -10.086 -6.293 -20.438 1 95.31 98 VAL B O 1
ATOM 2857 N N . ALA B 1 99 ? -11.578 -5.492 -21.891 1 94.44 99 ALA B N 1
ATOM 2858 C CA . ALA B 1 99 ? -10.57 -5.156 -22.891 1 94.44 99 ALA B CA 1
ATOM 2859 C C . ALA B 1 99 ? -9.828 -3.877 -22.516 1 94.44 99 ALA B C 1
ATOM 2861 O O . ALA B 1 99 ? -10.391 -3 -21.859 1 94.44 99 ALA B O 1
ATOM 2862 N N . PHE B 1 100 ? -8.594 -3.822 -22.953 1 96.38 100 PHE B N 1
ATOM 2863 C CA . PHE B 1 100 ? -7.785 -2.621 -22.766 1 96.38 100 PHE B CA 1
ATOM 2864 C C . PHE B 1 100 ? -6.762 -2.479 -23.891 1 96.38 100 PHE B C 1
ATOM 2866 O O . PHE B 1 100 ? -6.453 -3.447 -24.578 1 96.38 100 PHE B O 1
ATOM 2873 N N . THR B 1 101 ? -6.324 -1.268 -24.078 1 97 101 THR B N 1
ATOM 2874 C CA . THR B 1 101 ? -5.234 -0.978 -25 1 97 101 THR B CA 1
ATOM 2875 C C . THR B 1 101 ? -3.994 -0.507 -24.234 1 97 101 THR B C 1
ATOM 2877 O O . THR B 1 101 ? -4.074 -0.167 -23.062 1 97 101 THR B O 1
ATOM 2880 N N . GLU B 1 102 ? -2.801 -0.539 -25 1 96.62 102 GLU B N 1
ATOM 2881 C CA . GLU B 1 102 ? -1.573 -0.206 -24.281 1 96.62 102 GLU B CA 1
ATOM 2882 C C . GLU 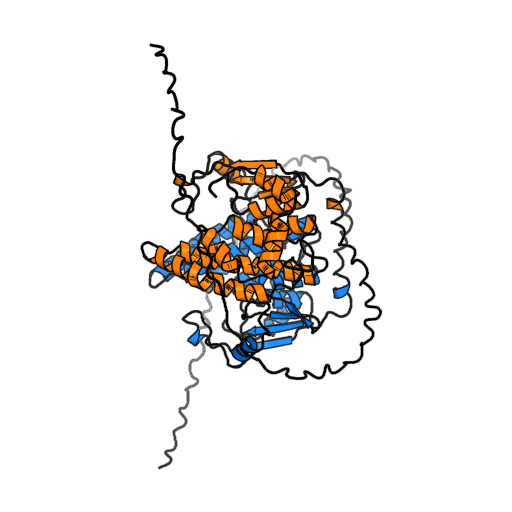B 1 102 ? -0.627 0.611 -25.156 1 96.62 102 GLU B C 1
ATOM 2884 O O . GLU B 1 102 ? -0.533 0.377 -26.359 1 96.62 102 GLU B O 1
ATOM 2889 N N . THR B 1 103 ? -0.076 1.555 -24.531 1 95.44 103 THR B N 1
ATOM 2890 C CA . THR B 1 103 ? 1.181 2.133 -25 1 95.44 103 THR B CA 1
ATOM 2891 C C . THR B 1 103 ? 2.363 1.533 -24.234 1 95.44 103 THR B C 1
ATOM 2893 O O . THR B 1 103 ? 2.436 1.626 -23.016 1 95.44 103 THR B O 1
ATOM 2896 N N . ARG B 1 104 ? 3.264 0.908 -24.953 1 94 104 ARG B N 1
ATOM 2897 C CA . ARG B 1 104 ? 4.438 0.274 -24.359 1 94 104 ARG B CA 1
ATOM 2898 C C . ARG B 1 104 ? 5.719 0.976 -24.781 1 94 104 ARG B C 1
ATOM 2900 O O . ARG B 1 104 ? 6.102 0.916 -25.953 1 94 104 ARG B O 1
ATOM 2907 N N . TRP B 1 105 ? 6.32 1.609 -23.844 1 92.62 105 TRP B N 1
ATOM 2908 C CA . TRP B 1 105 ? 7.594 2.252 -24.156 1 92.62 105 TRP B CA 1
ATOM 2909 C C . TRP B 1 105 ? 8.719 1.229 -24.188 1 92.62 105 TRP B C 1
ATOM 2911 O O . TRP B 1 105 ? 8.797 0.342 -23.344 1 92.62 105 TRP B O 1
ATOM 2921 N N . PRO B 1 106 ? 9.586 1.349 -25.156 1 87.81 106 PRO B N 1
ATOM 2922 C CA . PRO B 1 106 ? 10.711 0.411 -25.203 1 87.81 106 PRO B CA 1
ATOM 2923 C C . PRO B 1 106 ? 11.578 0.454 -23.953 1 87.81 106 PRO B C 1
ATOM 2925 O O . PRO B 1 106 ? 11.789 1.526 -23.375 1 87.81 106 PRO B O 1
ATOM 2928 N N . LEU B 1 107 ? 11.906 -0.668 -23.5 1 82.5 107 LEU B N 1
ATOM 2929 C CA . LEU B 1 107 ? 12.773 -0.83 -22.344 1 82.5 107 LEU B CA 1
ATOM 2930 C C . LEU B 1 107 ? 14.031 -1.618 -22.703 1 82.5 107 LEU B C 1
ATOM 2932 O O . LEU B 1 107 ? 13.938 -2.703 -23.281 1 82.5 107 LEU B O 1
ATOM 2936 N N . ASP B 1 108 ? 15.148 -0.963 -22.562 1 73.56 108 ASP B N 1
ATOM 2937 C CA . ASP B 1 108 ? 16.406 -1.687 -22.766 1 73.56 108 ASP B CA 1
ATOM 2938 C C . ASP B 1 108 ? 16.938 -2.24 -21.453 1 73.56 108 ASP B C 1
ATOM 2940 O O . ASP B 1 108 ? 17.609 -1.525 -20.703 1 73.56 108 ASP B O 1
ATOM 2944 N N . VAL B 1 109 ? 16.656 -3.408 -21.156 1 66.06 109 VAL B N 1
ATOM 2945 C CA . VAL B 1 109 ? 16.969 -4.055 -19.875 1 66.06 109 VAL B CA 1
ATOM 2946 C C . VAL B 1 109 ? 18.469 -4.176 -19.719 1 66.06 109 VAL B C 1
ATOM 2948 O O . VAL B 1 109 ? 18.984 -4.254 -18.594 1 66.06 109 VAL B O 1
ATOM 2951 N N . SER B 1 110 ? 19.156 -4.371 -20.766 1 63.69 110 SER B N 1
ATOM 2952 C CA . SER B 1 110 ? 20.609 -4.469 -20.672 1 63.69 110 SER B CA 1
ATOM 2953 C C . SER B 1 110 ? 21.219 -3.191 -20.109 1 63.69 110 SER B C 1
ATOM 2955 O O . SER B 1 110 ? 22.344 -3.201 -19.609 1 63.69 110 SER B O 1
ATOM 2957 N N . LYS B 1 111 ? 20.516 -2.264 -20.234 1 58.97 111 LYS B N 1
ATOM 2958 C CA . LYS B 1 111 ? 21.016 -0.984 -19.734 1 58.97 111 LYS B CA 1
ATOM 2959 C C . LYS B 1 111 ? 20.453 -0.65 -18.375 1 58.97 111 LYS B C 1
ATOM 2961 O O . LYS B 1 111 ? 20.719 0.416 -17.8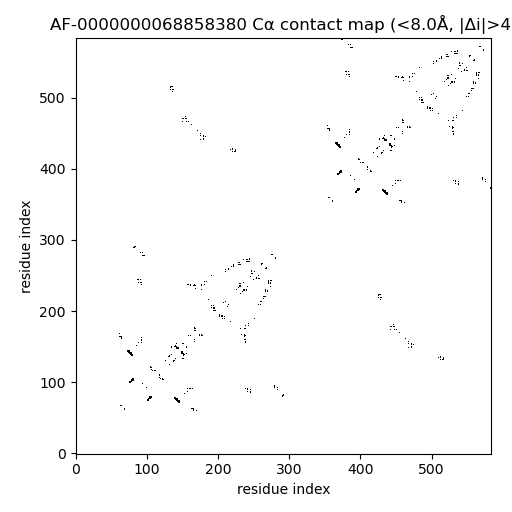12 1 58.97 111 LYS B O 1
ATOM 2966 N N . MET B 1 112 ? 19.547 -1.445 -17.875 1 57.56 112 MET B N 1
ATOM 2967 C CA . MET B 1 112 ? 18.891 -1.225 -16.594 1 57.56 112 MET B CA 1
ATOM 2968 C C . MET B 1 112 ? 19.875 -1.354 -15.445 1 57.56 112 MET B C 1
ATOM 2970 O O . MET B 1 112 ? 19.484 -1.3 -14.273 1 57.56 112 MET B O 1
ATOM 2974 N N . GLU B 1 113 ? 21.078 -1.378 -15.82 1 44.88 113 GLU B N 1
ATOM 2975 C CA . GLU B 1 113 ? 21.891 -1.587 -14.617 1 44.88 113 GLU B CA 1
ATOM 2976 C C . GLU B 1 113 ? 21.297 -0.849 -13.422 1 44.88 113 GLU B C 1
ATOM 2978 O O . GLU B 1 113 ? 21.141 -1.426 -12.344 1 44.88 113 GLU B O 1
ATOM 2983 N N . ASP B 1 114 ? 21.625 0.458 -13.203 1 42.34 114 ASP B N 1
ATOM 2984 C CA . ASP B 1 114 ? 21.375 1.094 -11.914 1 42.34 114 ASP B CA 1
ATOM 2985 C C . ASP B 1 114 ? 19.906 1.491 -11.766 1 42.34 114 ASP B C 1
ATOM 2987 O O . ASP B 1 114 ? 19.578 2.379 -10.984 1 42.34 114 ASP B O 1
ATOM 2991 N N . GLY B 1 115 ? 18.875 0.827 -12.18 1 44.25 115 GLY B N 1
ATOM 2992 C CA . GLY B 1 115 ? 17.469 1.077 -11.891 1 44.25 115 GLY B CA 1
ATOM 2993 C C . GLY B 1 115 ? 16.797 1.963 -12.922 1 44.25 115 GLY B C 1
ATOM 2994 O O . GLY B 1 115 ? 15.578 2.162 -12.875 1 44.25 115 GLY B O 1
ATOM 2995 N N . LEU B 1 116 ? 17.656 2.926 -13.461 1 46.94 116 LEU B N 1
ATOM 2996 C CA . LEU B 1 116 ? 17.031 3.891 -14.352 1 46.94 116 LEU B CA 1
ATOM 2997 C C . LEU B 1 116 ? 16.891 3.314 -15.758 1 46.94 116 LEU B C 1
ATOM 2999 O O . LEU B 1 116 ? 17.875 2.865 -16.359 1 46.94 116 LEU B O 1
ATOM 3003 N N . ALA B 1 117 ? 15.852 2.721 -16.094 1 50.41 117 ALA B N 1
ATOM 3004 C CA . ALA B 1 117 ? 15.57 2.387 -17.484 1 50.41 117 ALA B CA 1
ATOM 3005 C C . ALA B 1 117 ? 16.016 3.506 -18.422 1 50.41 117 ALA B C 1
ATOM 3007 O O . ALA B 1 117 ? 15.82 4.688 -18.125 1 50.41 117 ALA B O 1
ATOM 3008 N N . VAL B 1 118 ? 17.141 3.375 -19.078 1 55.12 118 VAL B N 1
ATOM 3009 C CA . VAL B 1 118 ? 17.484 4.266 -20.188 1 55.12 118 VAL B CA 1
ATOM 3010 C C . VAL B 1 118 ? 16.234 4.617 -20.969 1 55.12 118 VAL B C 1
ATOM 3012 O O . VAL B 1 118 ? 15.508 3.732 -21.438 1 55.12 118 VAL B O 1
ATOM 3015 N N . ALA B 1 119 ? 15.625 5.77 -20.625 1 61.12 119 ALA B N 1
ATOM 3016 C CA . ALA B 1 119 ? 14.312 6.254 -21.062 1 61.12 119 ALA B CA 1
ATOM 3017 C C . ALA B 1 119 ? 14.242 6.375 -22.578 1 61.12 119 ALA B C 1
ATOM 3019 O O . ALA B 1 119 ? 15.062 7.066 -23.188 1 61.12 119 ALA B O 1
ATOM 3020 N N . ALA B 1 120 ? 13.617 5.48 -23.328 1 77.69 120 ALA B N 1
ATOM 3021 C CA . ALA B 1 120 ? 13.133 5.555 -24.703 1 77.69 120 ALA B CA 1
ATOM 3022 C C . ALA B 1 120 ? 12.609 6.953 -25.031 1 77.69 120 ALA B C 1
ATOM 3024 O O . ALA B 1 120 ? 12.031 7.621 -24.172 1 77.69 120 ALA B O 1
ATOM 3025 N N . PRO B 1 121 ? 13.086 7.465 -26.172 1 87.62 121 PRO B N 1
ATOM 3026 C CA . PRO B 1 121 ? 12.602 8.789 -26.578 1 87.62 121 PRO B CA 1
ATOM 3027 C C . PRO B 1 121 ? 11.102 8.969 -26.328 1 87.62 121 PRO B C 1
ATOM 3029 O O . PRO B 1 121 ? 10.656 10.055 -25.953 1 87.62 121 PRO B O 1
ATOM 3032 N N . GLU B 1 122 ? 10.398 7.938 -26.562 1 90.69 122 GLU B N 1
ATOM 3033 C CA . GLU B 1 122 ? 8.953 8.016 -26.375 1 90.69 122 GLU B CA 1
ATOM 3034 C C . GLU B 1 122 ? 8.594 8.258 -24.906 1 90.69 122 GLU B C 1
ATOM 3036 O O . GLU B 1 122 ? 7.645 8.984 -24.609 1 90.69 122 GLU B O 1
ATOM 3041 N N . TYR B 1 123 ? 9.305 7.629 -24.047 1 91.81 123 TYR B N 1
ATOM 3042 C CA . TYR B 1 123 ? 9.086 7.84 -22.625 1 91.81 123 TYR B CA 1
ATOM 3043 C C . TYR B 1 123 ? 9.453 9.266 -22.219 1 91.81 123 TYR B C 1
ATOM 3045 O O . TYR B 1 123 ? 8.695 9.922 -21.5 1 91.81 123 TYR B O 1
ATOM 3053 N N . CYS B 1 124 ? 10.523 9.727 -22.719 1 91.75 124 CYS B N 1
ATOM 3054 C CA . CYS B 1 124 ? 10.953 11.094 -22.453 1 91.75 124 CYS B CA 1
ATOM 3055 C C . CYS B 1 124 ? 9.914 12.102 -22.938 1 91.75 124 CYS B C 1
ATOM 3057 O O . CYS B 1 124 ? 9.633 13.086 -22.25 1 91.75 124 CYS B O 1
ATOM 3059 N N . ALA B 1 125 ? 9.406 11.852 -24.094 1 94.25 125 ALA B N 1
ATOM 3060 C CA . ALA B 1 125 ? 8.367 12.719 -24.625 1 94.25 125 ALA B CA 1
ATOM 3061 C C . ALA B 1 125 ? 7.133 12.727 -23.734 1 94.25 125 ALA B C 1
ATOM 3063 O O . ALA B 1 125 ? 6.504 13.766 -23.531 1 94.25 125 ALA B O 1
ATOM 3064 N N . ALA B 1 126 ? 6.832 11.547 -23.203 1 93.81 126 ALA B N 1
ATOM 3065 C CA . ALA B 1 126 ? 5.691 11.438 -22.297 1 93.81 126 ALA B CA 1
ATOM 3066 C C . ALA B 1 126 ? 5.934 12.234 -21.016 1 93.81 126 ALA B C 1
ATOM 3068 O O . ALA B 1 126 ? 5.023 12.891 -20.5 1 93.81 126 ALA B O 1
ATOM 3069 N N . VAL B 1 127 ? 7.086 12.18 -20.5 1 93.62 127 VAL B N 1
ATOM 3070 C CA . VAL B 1 127 ? 7.449 12.938 -19.297 1 93.62 127 VAL B CA 1
ATOM 3071 C C . VAL B 1 127 ? 7.359 14.43 -19.578 1 93.62 127 VAL B C 1
ATOM 3073 O O . VAL B 1 127 ? 6.73 15.18 -18.828 1 93.62 127 VAL B O 1
ATOM 3076 N N . ASP B 1 128 ? 7.91 14.875 -20.688 1 94.81 128 ASP B N 1
ATOM 3077 C CA . ASP B 1 128 ? 8.008 16.281 -21.047 1 94.81 128 ASP B CA 1
ATOM 3078 C C . ASP B 1 128 ? 6.637 16.875 -21.328 1 94.81 128 ASP B C 1
ATOM 3080 O O . ASP B 1 128 ? 6.398 18.062 -21.062 1 94.81 128 ASP B O 1
ATOM 3084 N N . SER B 1 129 ? 5.734 16.109 -21.844 1 95.88 129 SER B N 1
ATOM 3085 C CA . SER B 1 129 ? 4.406 16.609 -22.188 1 95.88 129 SER B CA 1
ATOM 3086 C C . SER B 1 129 ? 3.545 16.812 -20.953 1 95.88 129 SER B C 1
ATOM 3088 O O . SER B 1 129 ? 2.498 17.469 -21.016 1 95.88 129 SER B O 1
ATOM 3090 N N . GLY B 1 130 ? 3.934 16.156 -19.875 1 95.44 130 GLY B N 1
ATOM 3091 C CA . GLY B 1 130 ? 3.16 16.266 -18.641 1 95.44 130 GLY B CA 1
ATOM 3092 C C . GLY B 1 130 ? 2.139 15.148 -18.484 1 95.44 130 GLY B C 1
ATOM 3093 O O . GLY B 1 130 ? 1.416 15.102 -17.484 1 95.44 130 GLY B O 1
ATOM 3094 N N . GLU B 1 131 ? 2.164 14.219 -19.438 1 94.81 131 GLU B N 1
ATOM 3095 C CA . GLU B 1 131 ? 1.171 13.156 -19.406 1 94.81 131 GLU B CA 1
ATOM 3096 C C . GLU B 1 131 ? 1.389 12.234 -18.203 1 94.81 131 GLU B C 1
ATOM 3098 O O . GLU B 1 131 ? 0.461 11.562 -17.75 1 94.81 131 GLU B O 1
ATOM 3103 N N . LEU B 1 132 ? 2.588 12.281 -17.656 1 96.44 132 LEU B N 1
ATOM 3104 C CA . LEU B 1 132 ? 2.912 11.398 -16.531 1 96.44 132 LEU B CA 1
ATOM 3105 C C . LEU B 1 132 ? 2.934 12.164 -15.219 1 96.44 132 LEU B C 1
ATOM 3107 O O . LEU B 1 132 ? 3.336 11.625 -14.188 1 96.44 132 LEU B O 1
ATOM 3111 N N . ASP B 1 133 ? 2.457 13.367 -15.172 1 96.38 133 ASP B N 1
ATOM 3112 C CA . ASP B 1 133 ? 2.514 14.211 -13.977 1 96.38 133 ASP B CA 1
ATOM 3113 C C . ASP B 1 133 ? 1.713 13.594 -12.836 1 96.38 133 ASP B C 1
ATOM 3115 O O . ASP B 1 133 ? 2.096 13.711 -11.672 1 96.38 133 ASP B O 1
ATOM 3119 N N . ALA B 1 134 ? 0.642 12.906 -13.211 1 97.06 134 ALA B N 1
ATOM 3120 C CA . ALA B 1 134 ? -0.188 12.289 -12.18 1 97.06 134 ALA B CA 1
ATOM 3121 C C . ALA B 1 134 ? 0.608 11.266 -11.375 1 97.06 134 ALA B C 1
ATOM 3123 O O . ALA B 1 134 ? 0.28 10.977 -10.219 1 97.06 134 ALA B O 1
ATOM 3124 N N . ASN B 1 135 ? 1.62 10.734 -12.047 1 98.19 135 ASN B N 1
ATOM 3125 C CA . ASN B 1 135 ? 2.469 9.75 -11.391 1 98.19 135 ASN B CA 1
ATOM 3126 C C . ASN B 1 135 ? 3.896 10.258 -11.227 1 98.19 135 ASN B C 1
ATOM 3128 O O . ASN B 1 135 ? 4.855 9.5 -11.391 1 98.19 135 ASN B O 1
ATOM 3132 N N . LEU B 1 136 ? 3.98 11.539 -11.07 1 97.56 136 LEU B N 1
ATOM 3133 C CA . LEU B 1 136 ? 5.234 12.195 -10.719 1 97.56 136 LEU B CA 1
ATOM 3134 C C . LEU B 1 136 ? 6.289 11.961 -11.797 1 97.56 136 LEU B C 1
ATOM 3136 O O . LEU B 1 136 ? 7.457 11.727 -11.492 1 97.56 136 LEU B O 1
ATOM 3140 N N . GLY B 1 137 ? 5.863 11.867 -12.992 1 94.75 137 GLY B N 1
ATOM 3141 C CA . GLY B 1 137 ? 6.766 11.75 -14.125 1 94.75 137 GLY B CA 1
ATOM 3142 C C . GLY B 1 137 ? 7.195 10.32 -14.398 1 94.75 137 GLY B C 1
ATOM 3143 O O . GLY B 1 137 ? 8.148 10.078 -15.141 1 94.75 137 GLY B O 1
ATOM 3144 N N . ARG B 1 138 ? 6.465 9.391 -13.789 1 94.19 138 ARG B N 1
ATOM 3145 C CA . ARG B 1 138 ? 6.812 7.984 -13.938 1 94.19 138 ARG B CA 1
ATOM 3146 C C . ARG B 1 138 ? 5.648 7.191 -14.523 1 94.19 138 ARG B C 1
ATOM 3148 O O . ARG B 1 138 ? 4.508 7.66 -14.523 1 94.19 138 ARG B O 1
ATOM 3155 N N . GLY B 1 139 ? 5.957 6.07 -15.172 1 93.69 139 GLY B N 1
ATOM 3156 C CA . GLY B 1 139 ? 4.941 5.066 -15.461 1 93.69 139 GLY B CA 1
ATOM 3157 C C . GLY B 1 139 ? 4.738 4.086 -14.32 1 93.69 139 GLY B C 1
ATOM 3158 O O . GLY B 1 139 ? 5.562 4 -13.406 1 93.69 139 GLY B O 1
ATOM 3159 N N . PRO B 1 140 ? 3.693 3.416 -14.297 1 96.88 140 PRO B N 1
ATOM 3160 C CA . PRO B 1 140 ? 2.588 3.4 -15.25 1 96.88 140 PRO B CA 1
ATOM 3161 C C . PRO B 1 140 ? 1.565 4.508 -14.992 1 96.88 140 PRO B C 1
ATOM 3163 O O . PRO B 1 140 ? 1.481 5.023 -13.875 1 96.88 140 PRO B O 1
ATOM 3166 N N . VAL B 1 141 ? 0.826 4.902 -16.031 1 98.19 141 VAL B N 1
ATOM 3167 C CA . VAL B 1 141 ? -0.445 5.605 -15.875 1 98.19 141 VAL B CA 1
ATOM 3168 C C . VAL B 1 141 ? -1.528 4.891 -16.688 1 98.19 141 VAL B C 1
ATOM 3170 O O . VAL B 1 141 ? -1.235 4.23 -17.672 1 98.19 141 VAL B O 1
ATOM 3173 N N . VAL B 1 142 ? -2.738 4.961 -16.203 1 98.56 142 VAL B N 1
ATOM 3174 C CA . VAL B 1 142 ? -3.895 4.402 -16.906 1 98.56 142 VAL B CA 1
ATOM 3175 C C . VAL B 1 142 ? -4.906 5.508 -17.188 1 98.56 142 VAL B C 1
ATOM 3177 O O . VAL B 1 142 ? -5.293 6.254 -16.297 1 98.56 142 VAL B O 1
ATOM 3180 N N . VAL B 1 143 ? -5.25 5.598 -18.422 1 97.5 143 VAL B N 1
ATOM 3181 C CA . VAL B 1 143 ? -6.281 6.551 -18.812 1 97.5 143 VAL B CA 1
ATOM 3182 C C . VAL B 1 143 ? -7.633 5.848 -18.891 1 97.5 143 VAL B C 1
ATOM 3184 O O . VAL B 1 143 ? -7.797 4.879 -19.641 1 97.5 143 VAL B O 1
ATOM 3187 N N . VAL B 1 144 ? -8.539 6.332 -18.109 1 95.75 144 VAL B N 1
ATOM 3188 C CA . VAL B 1 144 ? -9.875 5.762 -18.047 1 95.75 144 VAL B CA 1
ATOM 3189 C C . VAL B 1 144 ? -10.875 6.715 -18.703 1 95.75 144 VAL B C 1
ATOM 3191 O O . VAL B 1 144 ? -10.914 7.906 -18.375 1 95.75 144 VAL B O 1
ATOM 3194 N N . GLY B 1 145 ? -11.703 6.219 -19.562 1 92.25 145 GLY B N 1
ATOM 3195 C CA . GLY B 1 145 ? -12.711 7.02 -20.234 1 92.25 145 GLY B CA 1
ATOM 3196 C C . GLY B 1 145 ? -12.125 8.125 -21.094 1 92.25 145 GLY B C 1
ATOM 3197 O O . GLY B 1 145 ? -12.742 9.18 -21.266 1 92.25 145 GLY B O 1
ATOM 3198 N N . GLY B 1 146 ? -10.945 8.016 -21.406 1 90.62 146 GLY B N 1
ATOM 3199 C CA . GLY B 1 146 ? -10.289 8.961 -22.281 1 90.62 146 GLY B CA 1
ATOM 3200 C C . GLY B 1 146 ? -9.852 10.234 -21.594 1 90.62 146 GLY B C 1
ATOM 3201 O O . GLY B 1 146 ? -9.141 11.055 -22.172 1 90.62 146 GLY B O 1
ATOM 3202 N N . GLU B 1 147 ? -10.141 10.352 -20.375 1 90.25 147 GLU B N 1
ATOM 3203 C CA . GLU B 1 147 ? -9.906 11.648 -19.75 1 90.25 147 GLU B CA 1
ATOM 3204 C C . GLU B 1 147 ? -9.195 11.5 -18.406 1 90.25 147 GLU B C 1
ATOM 3206 O O . GLU B 1 147 ? -8.219 12.195 -18.141 1 90.25 147 GLU B O 1
ATOM 3211 N N . THR B 1 148 ? -9.641 10.602 -17.609 1 94.25 148 THR B N 1
ATOM 3212 C CA . THR B 1 148 ? -9.133 10.5 -16.25 1 94.25 148 THR B CA 1
ATOM 3213 C C . THR B 1 148 ? -7.859 9.664 -16.203 1 94.25 148 THR B C 1
ATOM 3215 O O . THR B 1 148 ? -7.812 8.562 -16.75 1 94.25 148 THR B O 1
ATOM 3218 N N . VAL B 1 149 ? -6.789 10.195 -15.531 1 97.12 149 VAL B N 1
ATOM 3219 C CA . VAL B 1 149 ? -5.504 9.508 -15.445 1 97.12 149 VAL B CA 1
ATOM 3220 C C . VAL B 1 149 ? -5.309 8.953 -14.039 1 97.12 149 VAL B C 1
ATOM 3222 O O . VAL B 1 149 ? -5.395 9.688 -13.055 1 97.12 149 VAL B O 1
ATOM 3225 N N . LEU B 1 150 ? -5.102 7.68 -13.992 1 98.19 150 LEU B N 1
ATOM 3226 C CA . LEU B 1 150 ? -4.777 6.996 -12.742 1 98.19 150 LEU B CA 1
ATOM 3227 C C . LEU B 1 150 ? -3.273 6.805 -12.594 1 98.19 150 LEU B C 1
ATOM 3229 O O . LEU B 1 150 ? -2.582 6.523 -13.578 1 98.19 150 LEU B O 1
ATOM 3233 N N . ALA B 1 151 ? -2.854 6.965 -11.367 1 98.31 151 ALA B N 1
ATOM 3234 C CA . ALA B 1 151 ? -1.434 6.809 -11.062 1 98.31 151 ALA B CA 1
ATOM 3235 C C . ALA B 1 151 ? -1.223 5.777 -9.961 1 98.31 151 ALA B C 1
ATOM 3237 O O . ALA B 1 151 ? -2.178 5.359 -9.297 1 98.31 151 ALA B O 1
ATOM 3238 N N . GLN B 1 152 ? 0.07 5.344 -9.812 1 98.5 152 GLN B N 1
ATOM 3239 C CA . GLN B 1 152 ? 0.488 4.398 -8.781 1 98.5 152 GLN B CA 1
ATOM 3240 C C . GLN B 1 152 ? -0.081 3.008 -9.039 1 98.5 152 GLN B C 1
ATOM 3242 O O . GLN B 1 152 ? -1.298 2.812 -9.008 1 98.5 152 GLN B O 1
ATOM 3247 N N . SER B 1 153 ? 0.778 2.082 -9.203 1 98.44 153 SER B N 1
ATOM 3248 C CA . SER B 1 153 ? 0.402 0.737 -9.633 1 98.44 153 SER B CA 1
ATOM 3249 C C . SER B 1 153 ? -0.543 0.083 -8.633 1 98.44 153 SER B C 1
ATOM 3251 O O . SER B 1 153 ? -1.508 -0.578 -9.023 1 98.44 153 SER B O 1
ATOM 3253 N N . LYS B 1 154 ? -0.298 0.281 -7.328 1 98.62 154 LYS B N 1
ATOM 3254 C CA . LYS B 1 154 ? -1.143 -0.352 -6.32 1 98.62 154 LYS B CA 1
ATOM 3255 C C . LYS B 1 154 ? -2.525 0.294 -6.277 1 98.62 154 LYS B C 1
ATOM 3257 O O . LYS B 1 154 ? -3.529 -0.39 -6.074 1 98.62 154 LYS B O 1
ATOM 3262 N N . ALA B 1 155 ? -2.576 1.629 -6.426 1 98.75 155 ALA B N 1
ATOM 3263 C CA . ALA B 1 155 ? -3.867 2.309 -6.516 1 98.75 155 ALA B CA 1
ATOM 3264 C C . ALA B 1 155 ? -4.645 1.845 -7.742 1 98.75 155 ALA B C 1
ATOM 3266 O O . ALA B 1 155 ? -5.859 1.641 -7.672 1 98.75 155 ALA B O 1
ATOM 3267 N N . ILE B 1 156 ? -3.945 1.683 -8.852 1 98.75 156 ILE B N 1
ATOM 3268 C CA . ILE B 1 156 ? -4.551 1.21 -10.094 1 98.75 156 ILE B CA 1
ATOM 3269 C C . ILE B 1 156 ? -5.098 -0.201 -9.891 1 98.75 156 ILE B C 1
ATOM 3271 O O . ILE B 1 156 ? -6.223 -0.499 -10.297 1 98.75 156 ILE B O 1
ATOM 3275 N N . GLU B 1 157 ? -4.32 -1.08 -9.227 1 98.75 157 GLU B N 1
ATOM 3276 C CA . GLU B 1 157 ? -4.77 -2.434 -8.922 1 98.75 157 GLU B CA 1
ATOM 3277 C C . GLU B 1 157 ? -6.078 -2.414 -8.133 1 98.75 157 GLU B C 1
ATOM 3279 O O . GLU B 1 157 ? -7.027 -3.121 -8.484 1 98.75 157 GLU B O 1
ATOM 3284 N N . ARG B 1 158 ? -6.102 -1.604 -7.121 1 98.5 158 ARG B N 1
ATOM 3285 C CA . ARG B 1 158 ? -7.277 -1.554 -6.262 1 98.5 158 ARG B CA 1
ATOM 3286 C C . ARG B 1 158 ? -8.469 -0.942 -6.996 1 98.5 158 ARG B C 1
ATOM 3288 O O . ARG B 1 158 ? -9.609 -1.346 -6.777 1 98.5 158 ARG B O 1
ATOM 3295 N N . PHE B 1 159 ? -8.234 0.03 -7.879 1 98.12 159 PHE B N 1
ATOM 3296 C CA . PHE B 1 159 ? -9.297 0.599 -8.695 1 98.12 159 PHE B CA 1
ATOM 3297 C C . PHE B 1 159 ? -9.953 -0.475 -9.555 1 98.12 159 PHE B C 1
ATOM 3299 O O . PHE B 1 159 ? -11.18 -0.636 -9.531 1 98.12 159 PHE B O 1
ATOM 3306 N N . PHE B 1 160 ? -9.156 -1.25 -10.273 1 97.62 160 PHE B N 1
ATOM 3307 C CA . PHE B 1 160 ? -9.703 -2.301 -11.125 1 97.62 160 PHE B CA 1
ATOM 3308 C C . PHE B 1 160 ? -10.406 -3.365 -10.289 1 97.62 160 PHE B C 1
ATOM 3310 O O . PHE B 1 160 ? -11.445 -3.885 -10.688 1 97.62 160 PHE B O 1
ATOM 3317 N N . ALA B 1 161 ? -9.805 -3.699 -9.164 1 97.75 161 ALA B N 1
ATOM 3318 C CA . ALA B 1 161 ? -10.422 -4.707 -8.305 1 97.75 161 ALA B CA 1
ATOM 3319 C C . ALA B 1 161 ? -11.82 -4.273 -7.871 1 97.75 161 ALA B C 1
ATOM 3321 O O . ALA B 1 161 ? -12.758 -5.078 -7.867 1 97.75 161 ALA B O 1
ATOM 3322 N N . ARG B 1 162 ? -11.938 -3.012 -7.527 1 95.19 162 ARG B N 1
ATOM 3323 C CA . ARG B 1 162 ? -13.258 -2.5 -7.152 1 95.19 162 ARG B CA 1
ATOM 3324 C C . ARG B 1 162 ? -14.211 -2.518 -8.344 1 95.19 162 ARG B C 1
ATOM 3326 O O . ARG B 1 162 ? -15.352 -2.963 -8.219 1 95.19 162 ARG B O 1
ATOM 3333 N N . MET B 1 163 ? -13.727 -2.092 -9.438 1 93.31 163 MET B N 1
ATOM 3334 C CA . MET B 1 163 ? -14.523 -2.045 -10.664 1 93.31 163 MET B CA 1
ATOM 3335 C C . MET B 1 163 ? -15.039 -3.432 -11.023 1 93.31 163 MET B C 1
ATOM 3337 O O . MET B 1 163 ? -16.156 -3.568 -11.523 1 93.31 163 MET B O 1
ATOM 3341 N N . LEU B 1 164 ? -14.297 -4.422 -10.68 1 94.94 164 LEU B N 1
ATOM 3342 C CA . LEU B 1 164 ? -14.578 -5.762 -11.18 1 94.94 164 LEU B CA 1
ATOM 3343 C C . LEU B 1 164 ? -15.172 -6.637 -10.086 1 94.94 164 LEU B C 1
ATOM 3345 O O . LEU B 1 164 ? -15.391 -7.832 -10.289 1 94.94 164 LEU B O 1
ATOM 3349 N N . GLY B 1 165 ? -15.336 -6.035 -8.898 1 93.62 165 GLY B N 1
ATOM 3350 C CA . GLY B 1 165 ? -15.898 -6.797 -7.797 1 93.62 165 GLY B CA 1
ATOM 3351 C C . GLY B 1 165 ? -14.914 -7.773 -7.18 1 93.62 165 GLY B C 1
ATOM 3352 O O . GLY B 1 165 ? -15.312 -8.828 -6.688 1 93.62 165 GLY B O 1
ATOM 3353 N N . LEU B 1 166 ? -13.68 -7.473 -7.184 1 97.38 166 LEU B N 1
ATOM 3354 C CA . LEU B 1 166 ? -12.625 -8.367 -6.711 1 97.38 166 LEU B CA 1
ATOM 3355 C C . LEU B 1 166 ? -12.141 -7.945 -5.328 1 97.38 166 LEU B C 1
ATOM 3357 O O . LEU B 1 166 ? -11.062 -8.359 -4.895 1 97.38 166 LEU B O 1
ATOM 3361 N N . MET B 1 167 ? -12.867 -7.082 -4.625 1 96.69 167 MET B N 1
ATOM 3362 C CA . MET B 1 167 ? -12.422 -6.617 -3.314 1 96.69 167 MET B CA 1
ATOM 3363 C C . MET B 1 167 ? -13.227 -7.281 -2.201 1 96.69 167 MET B C 1
ATOM 3365 O O . MET B 1 167 ? -13.086 -6.922 -1.031 1 96.69 167 MET B O 1
ATOM 3369 N N . GLY B 1 168 ? -13.953 -8.281 -2.506 1 92.69 168 GLY B N 1
ATOM 3370 C CA . GLY B 1 168 ? -14.789 -8.914 -1.503 1 92.69 168 GLY B CA 1
ATOM 3371 C C . GLY B 1 168 ? -16.219 -8.398 -1.508 1 92.69 168 GLY B C 1
ATOM 3372 O O . GLY B 1 168 ? -16.562 -7.527 -2.305 1 92.69 168 GLY B O 1
ATOM 3373 N N . GLU B 1 169 ? -17.047 -8.898 -0.565 1 91.38 169 GLU B N 1
ATOM 3374 C CA . GLU B 1 169 ? -18.5 -8.672 -0.622 1 91.38 169 GLU B CA 1
ATOM 3375 C C . GLU B 1 169 ? -18.906 -7.547 0.316 1 91.38 169 GLU B C 1
ATOM 3377 O O . GLU B 1 169 ? -20.031 -7.027 0.212 1 91.38 169 GLU B O 1
ATOM 3382 N N . ASP B 1 170 ? -18.078 -7.203 1.181 1 91.62 170 ASP B N 1
ATOM 3383 C CA . ASP B 1 170 ? -18.344 -6.129 2.133 1 91.62 170 ASP B CA 1
ATOM 3384 C C . ASP B 1 170 ? -17.062 -5.477 2.609 1 91.62 170 ASP B C 1
ATOM 3386 O O . ASP B 1 170 ? -15.969 -5.836 2.152 1 91.62 170 ASP B O 1
ATOM 3390 N N . GLU B 1 171 ? -17.156 -4.527 3.473 1 92 171 GLU B N 1
ATOM 3391 C CA . GLU B 1 171 ? -16 -3.729 3.879 1 92 171 GLU B CA 1
ATOM 3392 C C . GLU B 1 171 ? -14.992 -4.57 4.652 1 92 171 GLU B C 1
ATOM 3394 O O . GLU B 1 171 ? -13.789 -4.34 4.562 1 92 171 GLU B O 1
ATOM 3399 N N . LEU B 1 172 ? -15.5 -5.527 5.418 1 93.88 172 LEU B N 1
ATOM 3400 C CA . LEU B 1 172 ? -14.586 -6.367 6.188 1 93.88 172 LEU B CA 1
ATOM 3401 C C . LEU B 1 172 ? -13.82 -7.316 5.273 1 93.88 172 LEU B C 1
ATOM 3403 O O . LEU B 1 172 ? -12.617 -7.516 5.449 1 93.88 172 LEU B O 1
ATOM 3407 N N . SER B 1 173 ? -14.516 -7.91 4.309 1 94.94 173 SER B N 1
ATOM 3408 C CA . SER B 1 173 ? -13.812 -8.75 3.342 1 94.94 173 SER B CA 1
ATOM 3409 C C . SER B 1 173 ? -12.867 -7.926 2.48 1 94.94 173 SER B C 1
ATOM 3411 O O . SER B 1 173 ? -11.797 -8.406 2.09 1 94.94 173 SER B O 1
ATOM 3413 N N . ALA B 1 174 ? -13.242 -6.703 2.191 1 96.88 174 ALA B N 1
ATOM 3414 C CA . ALA B 1 174 ? -12.344 -5.816 1.453 1 96.88 174 ALA B CA 1
ATOM 3415 C C . ALA B 1 174 ? -11.062 -5.551 2.242 1 96.88 174 ALA B C 1
ATOM 3417 O O . ALA B 1 174 ? -9.969 -5.539 1.675 1 96.88 174 ALA B O 1
ATOM 3418 N N . ALA B 1 175 ? -11.219 -5.375 3.486 1 97.5 175 ALA B N 1
ATOM 3419 C CA . ALA B 1 175 ? -10.055 -5.16 4.344 1 97.5 175 ALA B CA 1
ATOM 3420 C C . ALA B 1 175 ? -9.156 -6.391 4.375 1 97.5 175 ALA B C 1
ATOM 3422 O O . ALA B 1 175 ? -7.93 -6.273 4.387 1 97.5 175 ALA B O 1
ATOM 3423 N N . ALA B 1 176 ? -9.773 -7.516 4.387 1 97.56 176 ALA B N 1
ATOM 3424 C CA . ALA B 1 176 ? -9.008 -8.758 4.387 1 97.56 176 ALA B CA 1
ATOM 3425 C C . ALA B 1 176 ? -8.242 -8.938 3.08 1 97.56 176 ALA B C 1
ATOM 3427 O O . ALA B 1 176 ? -7.078 -9.336 3.084 1 97.56 176 ALA B O 1
ATOM 3428 N N . VAL B 1 177 ? -8.906 -8.617 1.998 1 98.38 177 VAL B N 1
ATOM 3429 C CA . VAL B 1 177 ? -8.25 -8.672 0.694 1 98.38 177 VAL B CA 1
ATOM 3430 C C . VAL B 1 177 ? -7.059 -7.715 0.677 1 98.38 177 VAL B C 1
ATOM 3432 O O . VAL B 1 177 ? -5.957 -8.094 0.276 1 98.38 177 VAL B O 1
ATOM 3435 N N . ASP B 1 178 ? -7.289 -6.551 1.157 1 98.75 178 ASP B N 1
ATOM 3436 C CA . ASP B 1 178 ? -6.258 -5.52 1.19 1 98.75 178 ASP B CA 1
ATOM 3437 C C . ASP B 1 178 ? -5.09 -5.941 2.082 1 98.75 178 ASP B C 1
ATOM 3439 O O . ASP B 1 178 ? -3.926 -5.801 1.698 1 98.75 178 ASP B O 1
ATOM 3443 N N . ALA B 1 179 ? -5.398 -6.5 3.223 1 98.69 179 ALA B N 1
ATOM 3444 C CA . ALA B 1 179 ? -4.355 -6.941 4.148 1 98.69 179 ALA B CA 1
ATOM 3445 C C . ALA B 1 179 ? -3.477 -8.016 3.512 1 98.69 179 ALA B C 1
ATOM 3447 O O . ALA B 1 179 ? -2.252 -7.98 3.645 1 98.69 179 ALA B O 1
ATOM 3448 N N . PHE B 1 180 ? -4.078 -8.914 2.852 1 98.75 180 PHE B N 1
ATOM 3449 C CA . PHE B 1 180 ? -3.316 -9.977 2.215 1 98.75 180 PHE B CA 1
ATOM 3450 C C . PHE B 1 180 ? -2.371 -9.414 1.16 1 98.75 180 PHE B C 1
ATOM 3452 O O . PHE B 1 180 ? -1.211 -9.82 1.079 1 98.75 180 PHE B O 1
ATOM 3459 N N . THR B 1 181 ? -2.883 -8.492 0.334 1 98.81 181 THR B N 1
ATOM 3460 C CA . THR B 1 181 ? -2.043 -7.898 -0.697 1 98.81 181 THR B CA 1
ATOM 3461 C C . THR B 1 181 ? -0.864 -7.156 -0.072 1 98.81 181 THR B C 1
ATOM 3463 O O . THR B 1 181 ? 0.24 -7.16 -0.619 1 98.81 181 THR B O 1
ATOM 3466 N N . GLU B 1 182 ? -1.098 -6.523 1.069 1 98.75 182 GLU B N 1
ATOM 3467 C CA . GLU B 1 182 ? -0.014 -5.871 1.799 1 98.75 182 GLU B CA 1
ATOM 3468 C C . GLU B 1 182 ? 0.977 -6.895 2.346 1 98.75 182 GLU B C 1
ATOM 3470 O O . GLU B 1 182 ? 2.182 -6.637 2.393 1 98.75 182 GLU B O 1
ATOM 3475 N N . HIS B 1 183 ? 0.496 -8.047 2.82 1 98.75 183 HIS B N 1
ATOM 3476 C CA . HIS B 1 183 ? 1.398 -9.117 3.238 1 98.75 183 HIS B CA 1
ATOM 3477 C C . HIS B 1 183 ? 2.318 -9.531 2.096 1 98.75 183 HIS B C 1
ATOM 3479 O O . HIS B 1 183 ? 3.529 -9.68 2.289 1 98.75 183 HIS B O 1
ATOM 3485 N N . VAL B 1 184 ? 1.741 -9.672 0.955 1 98.69 184 VAL B N 1
ATOM 3486 C CA . VAL B 1 184 ? 2.533 -10.086 -0.196 1 98.69 184 VAL B CA 1
ATOM 3487 C C . VAL B 1 184 ? 3.549 -9 -0.546 1 98.69 184 VAL B C 1
ATOM 3489 O O . VAL B 1 184 ? 4.68 -9.305 -0.938 1 98.69 184 VAL B O 1
ATOM 3492 N N . ARG B 1 185 ? 3.109 -7.77 -0.418 1 98.38 185 ARG B N 1
ATOM 3493 C CA . ARG B 1 185 ? 4.047 -6.672 -0.632 1 98.38 185 ARG B CA 1
ATOM 3494 C C . ARG B 1 185 ? 5.23 -6.77 0.324 1 98.38 185 ARG B C 1
ATOM 3496 O O . ARG B 1 185 ? 6.379 -6.555 -0.076 1 98.38 185 ARG B O 1
ATOM 3503 N N . ASP B 1 186 ? 4.977 -7.105 1.592 1 97.94 186 ASP B N 1
ATOM 3504 C CA . ASP B 1 186 ? 6.047 -7.297 2.566 1 97.94 186 ASP B CA 1
ATOM 3505 C C . ASP B 1 186 ? 6.988 -8.414 2.131 1 97.94 186 ASP B C 1
ATOM 3507 O O . ASP B 1 186 ? 8.211 -8.305 2.293 1 97.94 186 ASP B O 1
ATOM 3511 N N . LEU B 1 187 ? 6.449 -9.445 1.6 1 98.44 187 LEU B N 1
ATOM 3512 C CA . LEU B 1 187 ? 7.242 -10.57 1.113 1 98.44 187 LEU B CA 1
ATOM 3513 C C . LEU B 1 187 ? 8.156 -10.141 -0.027 1 98.44 187 LEU B C 1
ATOM 3515 O O . LEU B 1 187 ? 9.344 -10.477 -0.04 1 98.44 187 LEU B O 1
ATOM 3519 N N . LYS B 1 188 ? 7.59 -9.383 -0.94 1 97.81 188 LYS B N 1
ATOM 3520 C CA . LYS B 1 188 ? 8.367 -8.906 -2.08 1 97.81 188 LYS B CA 1
ATOM 3521 C C . LYS B 1 188 ? 9.5 -7.988 -1.63 1 97.81 188 LYS B C 1
ATOM 3523 O O . LYS B 1 188 ? 10.586 -8 -2.217 1 97.81 188 LYS B O 1
ATOM 3528 N N . GLU B 1 189 ? 9.211 -7.207 -0.631 1 96.38 189 GLU B N 1
ATOM 3529 C CA . GLU B 1 189 ? 10.258 -6.344 -0.092 1 96.38 189 GLU B CA 1
ATOM 3530 C C . GLU B 1 189 ? 11.406 -7.164 0.482 1 96.38 189 GLU B C 1
ATOM 3532 O O . GLU B 1 189 ? 12.578 -6.809 0.308 1 96.38 189 GLU B O 1
ATOM 3537 N N . LYS B 1 190 ? 11.102 -8.227 1.208 1 97.12 190 LYS B N 1
ATOM 3538 C CA . LYS B 1 190 ? 12.148 -9.109 1.73 1 97.12 190 LYS B CA 1
ATOM 3539 C C . LYS B 1 190 ? 12.977 -9.711 0.6 1 97.12 190 LYS B C 1
ATOM 3541 O O . LYS B 1 190 ? 14.195 -9.805 0.703 1 97.12 190 LYS B O 1
ATOM 3546 N N . TYR B 1 191 ? 12.367 -10.086 -0.439 1 97.44 191 TYR B N 1
ATOM 3547 C CA . TYR B 1 191 ? 13.055 -10.633 -1.605 1 97.44 191 TYR B CA 1
ATOM 3548 C C . TYR B 1 191 ? 13.992 -9.602 -2.219 1 97.44 191 TYR B C 1
ATOM 3550 O O . TYR B 1 191 ? 15.141 -9.906 -2.541 1 97.44 191 TYR B O 1
ATOM 3558 N N . GLN B 1 192 ? 13.469 -8.359 -2.385 1 95.06 192 GLN B N 1
ATOM 3559 C CA . GLN B 1 192 ? 14.258 -7.297 -2.998 1 95.06 192 GLN B CA 1
ATOM 3560 C C . GLN B 1 192 ? 15.492 -6.973 -2.152 1 95.06 192 GLN B C 1
ATOM 3562 O O . GLN B 1 192 ? 16.547 -6.648 -2.691 1 95.06 192 GLN B O 1
ATOM 3567 N N . ARG B 1 193 ? 15.289 -7.051 -0.87 1 93.25 193 ARG B N 1
ATOM 3568 C CA . ARG B 1 193 ? 16.438 -6.832 0.007 1 93.25 193 ARG B CA 1
ATOM 3569 C C . ARG B 1 193 ? 17.5 -7.895 -0.215 1 93.25 193 ARG B C 1
ATOM 3571 O O . ARG B 1 193 ? 18.703 -7.582 -0.278 1 93.25 193 ARG B O 1
ATOM 3578 N N . ALA B 1 194 ? 17.109 -9.102 -0.323 1 95.06 194 ALA B N 1
ATOM 3579 C CA . ALA B 1 194 ? 18.047 -10.195 -0.576 1 95.06 194 ALA B CA 1
ATOM 3580 C C . ALA B 1 194 ? 18.719 -10.031 -1.935 1 95.06 194 ALA B C 1
ATOM 3582 O O . ALA B 1 194 ? 19.938 -10.172 -2.051 1 95.06 194 ALA B O 1
ATOM 3583 N N . ARG B 1 195 ? 17.984 -9.656 -2.918 1 93.31 195 ARG B N 1
ATOM 3584 C CA . ARG B 1 195 ? 18.469 -9.492 -4.285 1 93.31 195 ARG B CA 1
ATOM 3585 C C . ARG B 1 195 ? 19.406 -8.297 -4.395 1 93.31 195 ARG B C 1
ATOM 3587 O O . ARG B 1 195 ? 20.297 -8.273 -5.25 1 93.31 195 ARG B O 1
ATOM 3594 N N . GLY B 1 196 ? 19.141 -7.355 -3.57 1 89.12 196 GLY B N 1
ATOM 3595 C CA . GLY B 1 196 ? 19.891 -6.109 -3.639 1 89.12 196 GLY B CA 1
ATOM 3596 C C . GLY B 1 196 ? 21.234 -6.18 -2.93 1 89.12 196 GLY B C 1
ATOM 3597 O O . GLY B 1 196 ? 22.016 -5.234 -2.988 1 89.12 196 GLY B O 1
ATOM 3598 N N . ALA B 1 197 ? 21.406 -7.285 -2.383 1 85.69 197 ALA B N 1
ATOM 3599 C CA . ALA B 1 197 ? 22.703 -7.438 -1.734 1 85.69 197 ALA B CA 1
ATOM 3600 C C . ALA B 1 197 ? 23.828 -7.461 -2.764 1 85.69 197 ALA B C 1
ATOM 3602 O O . ALA B 1 197 ? 23.578 -7.695 -3.951 1 85.69 197 ALA B O 1
ATOM 3603 N N . GLY B 1 198 ? 24.969 -6.977 -2.494 1 80.75 198 GLY B N 1
ATOM 3604 C CA . GLY B 1 198 ? 26.078 -6.871 -3.441 1 80.75 198 GLY B CA 1
ATOM 3605 C C . GLY B 1 198 ? 27.031 -8.039 -3.371 1 80.75 198 GLY B C 1
ATOM 3606 O O . GLY B 1 198 ? 27.219 -8.641 -2.311 1 80.75 198 GLY B O 1
ATOM 3607 N N . GLY B 1 199 ? 27.531 -8.414 -4.57 1 81.56 199 GLY B N 1
ATOM 3608 C CA . GLY B 1 199 ? 28.641 -9.344 -4.684 1 81.56 199 GLY B CA 1
ATOM 3609 C C . GLY B 1 199 ? 28.328 -10.727 -4.145 1 81.56 199 GLY B C 1
ATOM 3610 O O . GLY B 1 199 ? 27.297 -11.305 -4.484 1 81.56 199 GLY B O 1
ATOM 3611 N N . ALA B 1 200 ? 29.219 -11.242 -3.369 1 86.69 200 ALA B N 1
ATOM 3612 C CA . ALA B 1 200 ? 29.141 -12.57 -2.773 1 86.69 200 ALA B CA 1
ATOM 3613 C C . ALA B 1 200 ? 28.016 -12.641 -1.747 1 86.69 200 ALA B C 1
ATOM 3615 O O . ALA B 1 200 ? 27.406 -13.703 -1.544 1 86.69 200 ALA B O 1
ATOM 3616 N N . GLU B 1 201 ? 27.656 -11.531 -1.231 1 92.38 201 GLU B N 1
ATOM 3617 C CA . GLU B 1 201 ? 26.594 -11.5 -0.219 1 92.38 201 GLU B CA 1
ATOM 3618 C C . GLU B 1 201 ? 25.234 -11.758 -0.837 1 92.38 201 GLU B C 1
ATOM 3620 O O . GLU B 1 201 ? 24.312 -12.25 -0.163 1 92.38 201 GLU B O 1
ATOM 3625 N N . ARG B 1 202 ? 25.125 -11.539 -2.139 1 93.25 202 ARG B N 1
ATOM 3626 C CA . ARG B 1 202 ? 23.844 -11.727 -2.82 1 93.25 202 ARG B CA 1
ATOM 3627 C C . ARG B 1 202 ? 23.469 -13.211 -2.881 1 93.25 202 ARG B C 1
ATOM 3629 O O . ARG B 1 202 ? 22.328 -13.578 -2.611 1 93.25 202 ARG B O 1
ATOM 3636 N N . GLU B 1 203 ? 24.422 -13.961 -3.191 1 93.94 203 GLU B N 1
ATOM 3637 C CA . GLU B 1 203 ? 24.156 -15.398 -3.281 1 93.94 203 GLU B CA 1
ATOM 3638 C C . GLU B 1 203 ? 23.734 -15.961 -1.931 1 93.94 203 GLU B C 1
ATOM 3640 O O . GLU B 1 203 ? 22.766 -16.734 -1.853 1 93.94 203 GLU B O 1
ATOM 3645 N N . ARG B 1 204 ? 24.422 -15.562 -0.96 1 96 204 ARG B N 1
ATOM 3646 C CA . ARG B 1 204 ? 24.078 -16.031 0.382 1 96 204 ARG B CA 1
ATOM 3647 C C . ARG B 1 204 ? 22.719 -15.523 0.815 1 96 204 ARG B C 1
ATOM 3649 O O . ARG B 1 204 ? 21.906 -16.281 1.365 1 96 204 ARG B O 1
ATOM 3656 N N . ALA B 1 205 ? 22.438 -14.297 0.565 1 97.12 205 ALA B N 1
ATOM 3657 C CA . ALA B 1 205 ? 21.172 -13.68 0.949 1 97.12 205 ALA B CA 1
ATOM 3658 C C . ALA B 1 205 ? 20 -14.352 0.231 1 97.12 205 ALA B C 1
ATOM 3660 O O . ALA B 1 205 ? 18.953 -14.594 0.833 1 97.12 205 ALA B O 1
ATOM 3661 N N . LEU B 1 206 ? 20.203 -14.633 -1.002 1 96.81 206 LEU B N 1
ATOM 3662 C CA . LEU B 1 206 ? 19.156 -15.289 -1.773 1 96.81 206 LEU B CA 1
ATOM 3663 C C . LEU B 1 206 ? 18.953 -16.734 -1.307 1 96.81 206 LEU B C 1
ATOM 3665 O O . LEU B 1 206 ? 17.828 -17.219 -1.258 1 96.81 206 LEU B O 1
ATOM 3669 N N . ALA B 1 207 ? 20.047 -17.391 -1.016 1 96.5 207 ALA B N 1
ATOM 3670 C CA . ALA B 1 207 ? 19.938 -18.734 -0.465 1 96.5 207 ALA B CA 1
ATOM 3671 C C . ALA B 1 207 ? 19.156 -18.734 0.845 1 96.5 207 ALA B C 1
ATOM 3673 O O . ALA B 1 207 ? 18.297 -19.578 1.06 1 96.5 207 ALA B O 1
ATOM 3674 N N . ASP B 1 208 ? 19.422 -17.766 1.691 1 97.56 208 ASP B N 1
ATOM 3675 C CA . ASP B 1 208 ? 18.703 -17.625 2.953 1 97.56 208 ASP B CA 1
ATOM 3676 C C . ASP B 1 208 ? 17.234 -17.312 2.713 1 97.56 208 ASP B C 1
ATOM 3678 O O . ASP B 1 208 ? 16.359 -17.797 3.428 1 97.56 208 ASP B O 1
ATOM 3682 N N . PHE B 1 209 ? 17.016 -16.531 1.705 1 98.19 209 PHE B N 1
ATOM 3683 C CA . PHE B 1 209 ? 15.641 -16.156 1.39 1 98.19 209 PHE B CA 1
ATOM 3684 C C . PHE B 1 209 ? 14.828 -17.375 0.982 1 98.19 209 PHE B C 1
ATOM 3686 O O . PHE B 1 209 ? 13.781 -17.656 1.566 1 98.19 209 PHE B O 1
ATOM 3693 N N . TYR B 1 210 ? 15.273 -18.125 0.059 1 97.88 210 TYR B N 1
ATOM 3694 C CA . TYR B 1 210 ? 14.523 -19.266 -0.467 1 97.88 210 TYR B CA 1
ATOM 3695 C C . TYR B 1 210 ? 14.523 -20.422 0.521 1 97.88 210 TYR B C 1
ATOM 3697 O O . TYR B 1 210 ? 13.562 -21.188 0.582 1 97.88 210 TYR B O 1
ATOM 3705 N N . GLY B 1 211 ? 15.562 -20.516 1.288 1 97.62 211 GLY B N 1
ATOM 3706 C CA . GLY B 1 211 ? 15.711 -21.656 2.18 1 97.62 211 GLY B CA 1
ATOM 3707 C C . GLY B 1 211 ? 14.984 -21.469 3.5 1 97.62 211 GLY B C 1
ATOM 3708 O O . GLY B 1 211 ? 14.602 -22.453 4.141 1 97.62 211 GLY B O 1
ATOM 3709 N N . GLN B 1 212 ? 14.781 -20.234 3.918 1 97.81 212 GLN B N 1
ATOM 3710 C CA . GLN B 1 212 ? 14.227 -20.016 5.25 1 97.81 212 GLN B CA 1
ATOM 3711 C C . GLN B 1 212 ? 13.18 -18.922 5.238 1 97.81 212 GLN B C 1
ATOM 3713 O O . GLN B 1 212 ? 12.039 -19.125 5.656 1 97.81 212 GLN B O 1
ATOM 3718 N N . THR B 1 213 ? 13.5 -17.766 4.742 1 98.25 213 THR B N 1
ATOM 3719 C CA . THR B 1 213 ? 12.633 -16.594 4.836 1 98.25 213 THR B CA 1
ATOM 3720 C C . THR B 1 213 ? 11.297 -16.844 4.137 1 98.25 213 THR B C 1
ATOM 3722 O O . THR B 1 213 ? 10.234 -16.641 4.723 1 98.25 213 THR B O 1
ATOM 3725 N N . LEU B 1 214 ? 11.375 -17.297 2.9 1 98.5 214 LEU B N 1
ATOM 3726 C CA . LEU B 1 214 ? 10.172 -17.516 2.102 1 98.5 214 LEU B CA 1
ATOM 3727 C C . LEU B 1 214 ? 9.297 -18.609 2.707 1 98.5 214 LEU B C 1
ATOM 3729 O O . LEU B 1 214 ? 8.109 -18.391 2.969 1 98.5 214 LEU B O 1
ATOM 3733 N N . PRO B 1 215 ? 9.836 -19.766 3.047 1 98.25 215 PRO B N 1
ATOM 3734 C CA . PRO B 1 215 ? 8.992 -20.812 3.646 1 98.25 215 PRO B CA 1
ATOM 3735 C C . PRO B 1 215 ? 8.367 -20.375 4.969 1 98.25 215 PRO B C 1
ATOM 3737 O O . PRO B 1 215 ? 7.176 -20.609 5.199 1 98.25 215 PRO B O 1
ATOM 3740 N N . ASP B 1 216 ? 9.133 -19.719 5.848 1 97.69 216 ASP B N 1
ATOM 3741 C CA . ASP B 1 216 ? 8.609 -19.25 7.125 1 97.69 216 ASP B CA 1
ATOM 3742 C C . ASP B 1 216 ? 7.477 -18.234 6.918 1 97.69 216 ASP B C 1
ATOM 3744 O O . ASP B 1 216 ? 6.453 -18.297 7.602 1 97.69 216 ASP B O 1
ATOM 3748 N N . PHE B 1 217 ? 7.723 -17.359 6.016 1 98.5 217 PHE B N 1
ATOM 3749 C CA . PHE B 1 217 ? 6.723 -16.344 5.719 1 98.5 217 PHE B CA 1
ATOM 3750 C C . PHE B 1 217 ? 5.434 -16.984 5.211 1 98.5 217 PHE B C 1
ATOM 3752 O O . PHE B 1 217 ? 4.34 -16.609 5.641 1 98.5 217 PHE B O 1
ATOM 3759 N N . LEU B 1 218 ? 5.539 -17.922 4.328 1 98.56 218 LEU B N 1
ATOM 3760 C CA . LEU B 1 218 ? 4.371 -18.578 3.734 1 98.56 218 LEU B CA 1
ATOM 3761 C C . LEU B 1 218 ? 3.598 -19.359 4.781 1 98.56 218 LEU B C 1
ATOM 3763 O O . LEU B 1 218 ? 2.367 -19.438 4.723 1 98.56 218 LEU B O 1
ATOM 3767 N N . GLN B 1 219 ? 4.27 -19.922 5.691 1 97.81 219 GLN B N 1
ATOM 3768 C CA . GLN B 1 219 ? 3.584 -20.625 6.773 1 97.81 219 GLN B CA 1
ATOM 3769 C C . GLN B 1 219 ? 2.723 -19.656 7.59 1 97.81 219 GLN B C 1
ATOM 3771 O O . GLN B 1 219 ? 1.602 -20 7.977 1 97.81 219 GLN B O 1
ATOM 3776 N N . GLN B 1 220 ? 3.271 -18.531 7.867 1 97.56 220 GLN B N 1
ATOM 3777 C CA . GLN B 1 220 ? 2.482 -17.516 8.562 1 97.56 220 GLN B CA 1
ATOM 3778 C C . GLN B 1 220 ? 1.318 -17.047 7.699 1 97.56 220 GLN B C 1
ATOM 3780 O O . GLN B 1 220 ? 0.201 -16.875 8.195 1 97.56 220 GLN B O 1
ATOM 3785 N N . LEU B 1 221 ? 1.613 -16.828 6.434 1 98.44 221 LEU B N 1
ATOM 3786 C CA . LEU B 1 221 ? 0.588 -16.391 5.5 1 98.44 221 LEU B CA 1
ATOM 3787 C C . LEU B 1 221 ? -0.533 -17.406 5.387 1 98.44 221 LEU B C 1
ATOM 3789 O O . LEU B 1 221 ? -1.706 -17.047 5.281 1 98.44 221 LEU B O 1
ATOM 3793 N N . GLU B 1 222 ? -0.225 -18.656 5.395 1 98 222 GLU B N 1
ATOM 3794 C CA . GLU B 1 222 ? -1.171 -19.766 5.336 1 98 222 GLU B CA 1
ATOM 3795 C C . GLU B 1 222 ? -2.211 -19.672 6.449 1 98 222 GLU B C 1
ATOM 3797 O O . GLU B 1 222 ? -3.385 -19.984 6.238 1 98 222 GLU B O 1
ATOM 3802 N N . LYS B 1 223 ? -1.791 -19.156 7.574 1 95.75 223 LYS B N 1
ATOM 3803 C CA . LYS B 1 223 ? -2.674 -19.047 8.734 1 95.75 223 LYS B CA 1
ATOM 3804 C C . LYS B 1 223 ? -3.746 -17.984 8.5 1 95.75 223 LYS B C 1
ATOM 3806 O O . LYS B 1 223 ? -4.777 -17.984 9.18 1 95.75 223 LYS B O 1
ATOM 3811 N N . THR B 1 224 ? -3.467 -17.094 7.598 1 96.81 224 THR B N 1
ATOM 3812 C CA . THR B 1 224 ? -4.402 -16 7.379 1 96.81 224 THR B CA 1
ATOM 3813 C C . THR B 1 224 ? -5.457 -16.391 6.344 1 96.81 224 THR B C 1
ATOM 3815 O O . THR B 1 224 ? -6.398 -15.625 6.098 1 96.81 224 THR B O 1
ATOM 3818 N N . VAL B 1 225 ? -5.309 -17.516 5.695 1 97 225 VAL B N 1
ATOM 3819 C CA . VAL B 1 225 ? -6.195 -17.938 4.617 1 97 225 VAL B CA 1
ATOM 3820 C C . VAL B 1 225 ? -7.133 -19.031 5.129 1 97 225 VAL B C 1
ATOM 3822 O O . VAL B 1 225 ? -6.684 -20.047 5.652 1 97 225 VAL B O 1
ATOM 3825 N N . ALA B 1 226 ? -8.453 -18.688 5.008 1 88 226 ALA B N 1
ATOM 3826 C CA . ALA B 1 226 ? -9.43 -19.703 5.402 1 88 226 ALA B CA 1
ATOM 3827 C C . ALA B 1 226 ? -9.523 -20.812 4.363 1 88 226 ALA B C 1
ATOM 3829 O O . ALA B 1 226 ? -9.195 -20.609 3.191 1 88 226 ALA B O 1
ATOM 3830 N N . PRO B 1 227 ? -9.93 -21.953 4.824 1 87.5 227 PRO B N 1
ATOM 3831 C CA . PRO B 1 227 ? -10.156 -23.016 3.836 1 87.5 227 PRO B CA 1
ATOM 3832 C C . PRO B 1 227 ? -11.227 -22.641 2.812 1 87.5 227 PRO B C 1
ATOM 3834 O O . PRO B 1 227 ? -12.141 -21.859 3.117 1 87.5 227 PRO B O 1
ATOM 3837 N N . GLY B 1 228 ? -11.133 -23.078 1.503 1 88.38 228 GLY B N 1
ATOM 3838 C CA . GLY B 1 228 ? -12.195 -22.812 0.543 1 88.38 228 GLY B CA 1
ATOM 3839 C C . GLY B 1 228 ? -11.672 -22.562 -0.861 1 88.38 228 GLY B C 1
ATOM 3840 O O . GLY B 1 228 ? -12.461 -22.328 -1.784 1 88.38 228 GLY B O 1
ATOM 3841 N N . GLY B 1 229 ? -10.445 -22.547 -0.999 1 95.25 229 GLY B N 1
ATOM 3842 C CA . GLY B 1 229 ? -9.891 -22.5 -2.344 1 95.25 229 GLY B CA 1
ATOM 3843 C C . GLY B 1 229 ? -9.594 -21.094 -2.818 1 95.25 229 GLY B C 1
ATOM 3844 O O . GLY B 1 229 ? -9.078 -20.906 -3.922 1 95.25 229 GLY B O 1
ATOM 3845 N N . HIS B 1 230 ? -10.008 -20.125 -1.978 1 97.94 230 HIS B N 1
ATOM 3846 C CA . HIS B 1 230 ? -9.695 -18.719 -2.227 1 97.94 230 HIS B CA 1
ATOM 3847 C C . HIS B 1 230 ? -9.102 -18.062 -0.987 1 97.94 230 HIS B C 1
ATOM 3849 O O . HIS B 1 230 ? -9.258 -18.562 0.127 1 97.94 230 HIS B O 1
ATOM 3855 N N . VAL B 1 231 ? -8.422 -16.969 -1.196 1 98.06 231 VAL B N 1
ATOM 3856 C CA . VAL B 1 231 ? -7.762 -16.312 -0.078 1 98.06 231 VAL B CA 1
ATOM 3857 C C . VAL B 1 231 ? -8.805 -15.727 0.876 1 98.06 231 VAL B C 1
ATOM 3859 O O . VAL B 1 231 ? -8.664 -15.836 2.096 1 98.06 231 VAL B O 1
ATOM 3862 N N . VAL B 1 232 ? -9.875 -15.078 0.223 1 96.12 232 VAL B N 1
ATOM 3863 C CA . VAL B 1 232 ? -10.898 -14.43 1.038 1 96.12 232 VAL B CA 1
ATOM 3864 C C . VAL B 1 232 ? -12.289 -14.828 0.528 1 96.12 232 VAL B C 1
ATOM 3866 O O . VAL B 1 232 ? -12.586 -14.672 -0.659 1 96.12 232 VAL B O 1
ATOM 3869 N N . GLY B 1 233 ? -13.258 -15.273 1.31 1 89.38 233 GLY B N 1
ATOM 3870 C CA . GLY B 1 233 ? -14.695 -15.305 1.128 1 89.38 233 GLY B CA 1
ATOM 3871 C C . GLY B 1 233 ? -15.141 -16.328 0.097 1 89.38 233 GLY B C 1
ATOM 3872 O O . GLY B 1 233 ? -16.234 -16.203 -0.467 1 89.38 233 GLY B O 1
ATOM 3873 N N . GLY B 1 234 ? -14.328 -17.141 -0.421 1 90.75 234 GLY B N 1
ATOM 3874 C CA . GLY B 1 234 ? -14.773 -18.203 -1.308 1 90.75 234 GLY B CA 1
ATOM 3875 C C . GLY B 1 234 ? -14.891 -17.766 -2.754 1 90.75 234 GLY B C 1
ATOM 3876 O O . GLY B 1 234 ? -15.516 -18.453 -3.566 1 90.75 234 GLY B O 1
ATOM 3877 N N . HIS B 1 235 ? -14.547 -16.609 -3.049 1 93.12 235 HIS B N 1
ATOM 3878 C CA . HIS B 1 235 ? -14.531 -16.094 -4.418 1 93.12 235 HIS B CA 1
ATOM 3879 C C . HIS B 1 235 ? -13.172 -15.492 -4.762 1 93.12 235 HIS B C 1
ATOM 3881 O O . HIS B 1 235 ? -12.422 -15.094 -3.867 1 93.12 235 HIS B O 1
ATOM 3887 N N . LEU B 1 236 ? -13 -15.414 -6.059 1 97.56 236 LEU B N 1
ATOM 3888 C CA . LEU B 1 236 ? -11.758 -14.805 -6.516 1 97.56 236 LEU B CA 1
ATOM 3889 C C . LEU B 1 236 ? -11.703 -13.328 -6.145 1 97.56 236 LEU B C 1
ATOM 3891 O O . LEU B 1 236 ? -12.695 -12.617 -6.273 1 97.56 236 LEU B O 1
ATOM 3895 N N . SER B 1 237 ? -10.602 -12.906 -5.703 1 98.19 237 SER B N 1
ATOM 3896 C CA . SER B 1 237 ? -10.375 -11.516 -5.324 1 98.19 237 SER B CA 1
ATOM 3897 C C . SER B 1 237 ? -8.992 -11.039 -5.766 1 98.19 237 SER B C 1
ATOM 3899 O O . SER B 1 237 ? -8.219 -11.812 -6.332 1 98.19 237 SER B O 1
ATOM 3901 N N . LEU B 1 238 ? -8.734 -9.773 -5.543 1 98.75 238 LEU B N 1
ATOM 3902 C CA . LEU B 1 238 ? -7.422 -9.195 -5.828 1 98.75 238 LEU B CA 1
ATOM 3903 C C . LEU B 1 238 ? -6.324 -9.938 -5.078 1 98.75 238 LEU B C 1
ATOM 3905 O O . LEU B 1 238 ? -5.195 -10.047 -5.566 1 98.75 238 LEU B O 1
ATOM 3909 N N . ALA B 1 239 ? -6.672 -10.461 -3.887 1 98.81 239 ALA B N 1
ATOM 3910 C CA . ALA B 1 239 ? -5.703 -11.227 -3.102 1 98.81 239 ALA B CA 1
ATOM 3911 C C . ALA B 1 239 ? -5.234 -12.461 -3.861 1 98.81 239 ALA B C 1
ATOM 3913 O O . ALA B 1 239 ? -4.035 -12.742 -3.922 1 98.81 239 ALA B O 1
ATOM 3914 N N . ASP B 1 240 ? -6.145 -13.141 -4.484 1 98.81 240 ASP B N 1
ATOM 3915 C CA . ASP B 1 240 ? -5.805 -14.336 -5.25 1 98.81 240 ASP B CA 1
ATOM 3916 C C . ASP B 1 240 ? -4.941 -13.984 -6.457 1 98.81 240 ASP B C 1
ATOM 3918 O O . ASP B 1 240 ? -3.963 -14.672 -6.75 1 98.81 240 ASP B O 1
ATOM 3922 N N . VAL B 1 241 ? -5.32 -12.961 -7.145 1 98.88 241 VAL B N 1
ATOM 3923 C CA . VAL B 1 241 ? -4.609 -12.523 -8.344 1 98.88 241 VAL B CA 1
ATOM 3924 C C . VAL B 1 241 ? -3.178 -12.133 -7.984 1 98.88 241 VAL B C 1
ATOM 3926 O O . VAL B 1 241 ? -2.232 -12.492 -8.688 1 98.88 241 VAL B O 1
ATOM 3929 N N . THR B 1 242 ? -3.043 -11.383 -6.891 1 98.81 242 THR B N 1
ATOM 3930 C CA . THR B 1 242 ? -1.734 -10.938 -6.426 1 98.81 242 THR B CA 1
ATOM 3931 C C . THR B 1 242 ? -0.846 -12.133 -6.086 1 98.81 242 THR B C 1
ATOM 3933 O O . THR B 1 242 ? 0.328 -12.164 -6.461 1 98.81 242 THR B O 1
ATOM 3936 N N . LEU B 1 243 ? -1.427 -13.094 -5.391 1 98.69 243 LEU B N 1
ATOM 3937 C CA . LEU B 1 243 ? -0.699 -14.312 -5.059 1 98.69 243 LEU B CA 1
ATOM 3938 C C . LEU B 1 243 ? -0.228 -15.023 -6.324 1 98.69 243 LEU B C 1
ATOM 3940 O O . LEU B 1 243 ? 0.951 -15.367 -6.445 1 98.69 243 LEU B O 1
ATOM 3944 N N . TYR B 1 244 ? -1.107 -15.195 -7.227 1 98.5 244 TYR B N 1
ATOM 3945 C CA . TYR B 1 244 ? -0.817 -15.906 -8.469 1 98.5 244 TYR B CA 1
ATOM 3946 C C . TYR B 1 244 ? 0.292 -15.211 -9.242 1 98.5 244 TYR B C 1
ATOM 3948 O O . TYR B 1 244 ? 1.272 -15.844 -9.641 1 98.5 244 TYR B O 1
ATOM 3956 N N . GLN B 1 245 ? 0.105 -13.961 -9.438 1 98.19 245 GLN B N 1
ATOM 3957 C CA . GLN B 1 245 ? 1.077 -13.195 -10.211 1 98.19 245 GLN B CA 1
ATOM 3958 C C . GLN B 1 245 ? 2.463 -13.266 -9.578 1 98.19 245 GLN B C 1
ATOM 3960 O O . GLN B 1 245 ? 3.465 -13.43 -10.273 1 98.19 245 GLN B O 1
ATOM 3965 N N . THR B 1 246 ? 2.557 -13.109 -8.266 1 97.94 246 THR B N 1
ATOM 3966 C CA . THR B 1 246 ? 3.824 -13.094 -7.547 1 97.94 246 THR B CA 1
ATOM 3967 C C . THR B 1 246 ? 4.57 -14.406 -7.742 1 97.94 246 THR B C 1
ATOM 3969 O O . THR B 1 246 ? 5.758 -14.414 -8.078 1 97.94 246 THR B O 1
ATOM 3972 N N . PHE B 1 247 ? 3.9 -15.484 -7.695 1 97.56 247 PHE B N 1
ATOM 3973 C CA . PHE B 1 247 ? 4.559 -16.781 -7.734 1 97.56 247 PHE B CA 1
ATOM 3974 C C . PHE B 1 247 ? 4.723 -17.266 -9.172 1 97.56 247 PHE B C 1
ATOM 3976 O O . PHE B 1 247 ? 5.426 -18.234 -9.43 1 97.56 247 PHE B O 1
ATOM 3983 N N . THR B 1 248 ? 4.145 -16.547 -10.117 1 95.75 248 THR B N 1
ATOM 3984 C CA . THR B 1 248 ? 4.305 -16.891 -11.531 1 95.75 248 THR B CA 1
ATOM 3985 C C . THR B 1 248 ? 5.441 -16.078 -12.148 1 95.75 248 THR B C 1
ATOM 3987 O O . THR B 1 248 ? 6.207 -16.594 -12.961 1 95.75 248 THR B O 1
ATOM 3990 N N . ASP B 1 249 ? 5.555 -14.805 -11.648 1 93.56 249 ASP B N 1
ATOM 3991 C CA . ASP B 1 249 ? 6.371 -13.914 -12.469 1 93.56 249 ASP B CA 1
ATOM 3992 C C . ASP B 1 249 ? 7.434 -13.211 -11.633 1 93.56 249 ASP B C 1
ATOM 3994 O O . ASP B 1 249 ? 8.391 -12.648 -12.172 1 93.56 249 ASP B O 1
ATOM 3998 N N . TYR B 1 250 ? 7.391 -13.195 -10.367 1 94.88 250 TYR B N 1
ATOM 3999 C CA . TYR B 1 250 ? 8.141 -12.188 -9.617 1 94.88 250 TYR B CA 1
ATOM 4000 C C . TYR B 1 250 ? 9.5 -12.719 -9.195 1 94.88 250 TYR B C 1
ATOM 4002 O O . TYR B 1 250 ? 10.508 -12.016 -9.312 1 94.88 250 TYR B O 1
ATOM 4010 N N . PHE B 1 251 ? 9.578 -13.93 -8.727 1 95.12 251 PHE B N 1
ATOM 4011 C CA . PHE B 1 251 ? 10.805 -14.469 -8.156 1 95.12 251 PHE B CA 1
ATOM 4012 C C . PHE B 1 251 ? 11.742 -14.953 -9.258 1 95.12 251 PHE B C 1
ATOM 4014 O O . PHE B 1 251 ? 11.297 -15.469 -10.281 1 95.12 251 PHE B O 1
ATOM 4021 N N . ASP B 1 252 ? 13.023 -14.844 -9.078 1 92.25 252 ASP B N 1
ATOM 4022 C CA . ASP B 1 252 ? 14.016 -15.203 -10.086 1 92.25 252 ASP B CA 1
ATOM 4023 C C . ASP B 1 252 ? 14.211 -16.719 -10.156 1 92.25 252 ASP B C 1
ATOM 4025 O O . ASP B 1 252 ? 14.773 -17.234 -11.125 1 92.25 252 ASP B O 1
ATOM 4029 N N . ASP B 1 253 ? 13.805 -17.469 -9.164 1 94.5 253 ASP B N 1
ATOM 4030 C CA . ASP B 1 253 ? 13.844 -18.922 -9.125 1 94.5 253 ASP B CA 1
ATOM 4031 C C . ASP B 1 253 ? 12.461 -19.5 -8.875 1 94.5 253 ASP B C 1
ATOM 4033 O O . ASP B 1 253 ? 12.125 -19.859 -7.738 1 94.5 253 ASP B O 1
ATOM 4037 N N . PRO B 1 254 ? 11.75 -19.641 -9.891 1 92.12 254 PRO B N 1
ATOM 4038 C CA . PRO B 1 254 ? 10.367 -20.094 -9.75 1 92.12 254 PRO B CA 1
ATOM 4039 C C . PRO B 1 254 ? 10.25 -21.484 -9.133 1 92.12 254 PRO B C 1
ATOM 4041 O O . PRO B 1 254 ? 9.273 -21.766 -8.43 1 92.12 254 PRO B O 1
ATOM 4044 N N . ALA B 1 255 ? 11.164 -22.328 -9.344 1 95.12 255 ALA B N 1
ATOM 4045 C CA . ALA B 1 255 ? 11.125 -23.672 -8.789 1 95.12 255 ALA B CA 1
ATOM 4046 C C . ALA B 1 255 ? 11.234 -23.641 -7.27 1 95.12 255 ALA B C 1
ATOM 4048 O O . ALA B 1 255 ? 10.477 -24.328 -6.574 1 95.12 255 ALA B O 1
ATOM 4049 N N . LYS B 1 256 ? 12.148 -22.828 -6.789 1 96.38 256 LYS B N 1
ATOM 4050 C CA . LYS B 1 256 ? 12.297 -22.719 -5.344 1 96.38 256 LYS B CA 1
ATOM 4051 C C . LYS B 1 256 ? 11.078 -22.062 -4.711 1 96.38 256 LYS B C 1
ATOM 4053 O O . LYS B 1 256 ? 10.656 -22.438 -3.613 1 96.38 256 LYS B O 1
ATOM 4058 N N . ALA B 1 257 ? 10.57 -21.078 -5.418 1 96.62 257 ALA B N 1
ATOM 4059 C CA . ALA B 1 257 ? 9.359 -20.422 -4.922 1 96.62 257 ALA B CA 1
ATOM 4060 C C . ALA B 1 257 ? 8.195 -21.406 -4.852 1 96.62 257 ALA B C 1
ATOM 4062 O O . ALA B 1 257 ? 7.469 -21.453 -3.855 1 96.62 257 ALA B O 1
ATOM 4063 N N . ALA B 1 258 ? 8.039 -22.188 -5.863 1 95.44 258 ALA B N 1
ATOM 4064 C CA . ALA B 1 258 ? 6.973 -23.188 -5.914 1 95.44 258 ALA B CA 1
ATOM 4065 C C . ALA B 1 258 ? 7.148 -24.234 -4.82 1 95.44 258 ALA B C 1
ATOM 4067 O O . ALA B 1 258 ? 6.172 -24.656 -4.195 1 95.44 258 ALA B O 1
ATOM 4068 N N . ALA B 1 259 ? 8.32 -24.656 -4.609 1 96.75 259 ALA B N 1
ATOM 4069 C CA . ALA B 1 259 ? 8.609 -25.641 -3.58 1 96.75 259 ALA B CA 1
ATOM 4070 C C . ALA B 1 259 ? 8.188 -25.141 -2.201 1 96.75 259 ALA B C 1
ATOM 4072 O O . ALA B 1 259 ? 7.668 -25.906 -1.387 1 96.75 259 ALA B O 1
ATOM 4073 N N . ALA B 1 260 ? 8.398 -23.875 -1.981 1 96.75 260 ALA B N 1
ATOM 4074 C CA . ALA B 1 260 ? 8.062 -23.297 -0.688 1 96.75 260 ALA B CA 1
ATOM 4075 C C . ALA B 1 260 ? 6.551 -23.297 -0.469 1 96.75 260 ALA B C 1
ATOM 4077 O O . ALA B 1 260 ? 6.082 -23.281 0.673 1 96.75 260 ALA B O 1
ATOM 4078 N N . MET B 1 261 ? 5.82 -23.266 -1.509 1 96.31 261 MET B N 1
ATOM 4079 C CA . MET B 1 261 ? 4.367 -23.188 -1.42 1 96.31 261 MET B CA 1
ATOM 4080 C C . MET B 1 261 ? 3.758 -24.562 -1.179 1 96.31 261 MET B C 1
ATOM 4082 O O . MET B 1 261 ? 2.59 -24.672 -0.802 1 96.31 261 MET B O 1
ATOM 4086 N N . LEU B 1 262 ? 4.445 -25.688 -1.455 1 95.44 262 LEU B N 1
ATOM 4087 C CA . LEU B 1 262 ? 3.928 -27.047 -1.36 1 95.44 262 LEU B CA 1
ATOM 4088 C C . LEU B 1 262 ? 3.479 -27.359 0.064 1 95.44 262 LEU B C 1
ATOM 4090 O O . LEU B 1 262 ? 2.541 -28.125 0.268 1 95.44 262 LEU B O 1
ATOM 4094 N N . GLY B 1 263 ? 4.047 -26.734 1.069 1 94.31 263 GLY B N 1
ATOM 4095 C CA . GLY B 1 263 ? 3.668 -26.953 2.457 1 94.31 263 GLY B CA 1
ATOM 4096 C C . GLY B 1 263 ? 2.506 -26.078 2.896 1 94.31 263 GLY B C 1
ATOM 4097 O O . GLY B 1 263 ? 2.141 -26.078 4.074 1 94.31 263 GLY B O 1
ATOM 4098 N N . CYS B 1 264 ? 1.929 -25.359 1.978 1 98 264 CYS B N 1
ATOM 4099 C CA . CYS B 1 264 ? 0.845 -24.422 2.262 1 98 264 CYS B CA 1
ATOM 4100 C C . CYS B 1 264 ? -0.373 -24.719 1.396 1 98 264 CYS B C 1
ATOM 4102 O O . CYS B 1 264 ? -0.646 -24 0.432 1 98 264 CYS B O 1
ATOM 4104 N N . PRO B 1 265 ? -1.191 -25.688 1.81 1 97.44 265 PRO B N 1
ATOM 4105 C CA . PRO B 1 265 ? -2.264 -26.188 0.941 1 97.44 265 PRO B CA 1
ATOM 4106 C C . PRO B 1 265 ? -3.32 -25.125 0.648 1 97.44 265 PRO B C 1
ATOM 4108 O O . PRO B 1 265 ? -3.924 -25.125 -0.428 1 97.44 265 PRO B O 1
ATOM 4111 N N . ARG B 1 266 ? -3.639 -24.281 1.571 1 97.94 266 ARG B N 1
ATOM 4112 C CA . ARG B 1 266 ? -4.652 -23.25 1.327 1 97.94 266 ARG B CA 1
ATOM 4113 C C . ARG B 1 266 ? -4.156 -22.219 0.316 1 97.94 266 ARG B C 1
ATOM 4115 O O . ARG B 1 266 ? -4.902 -21.828 -0.582 1 97.94 266 ARG B O 1
ATOM 4122 N N . LEU B 1 267 ? -2.91 -21.797 0.443 1 98.44 267 LEU B N 1
ATOM 4123 C CA . LEU B 1 267 ? -2.314 -20.891 -0.526 1 98.44 267 LEU B CA 1
ATOM 4124 C C . LEU B 1 267 ? -2.244 -21.531 -1.907 1 98.44 267 LEU B C 1
ATOM 4126 O O . LEU B 1 267 ? -2.518 -20.875 -2.916 1 98.44 267 LEU B O 1
ATOM 4130 N N . LEU B 1 268 ? -1.854 -22.781 -1.904 1 97.75 268 LEU B N 1
ATOM 4131 C CA . LEU B 1 268 ? -1.749 -23.516 -3.17 1 97.75 268 LEU B CA 1
ATOM 4132 C C . LEU B 1 268 ? -3.107 -23.594 -3.857 1 97.75 268 LEU B C 1
ATOM 4134 O O . LEU B 1 268 ? -3.207 -23.406 -5.07 1 97.75 268 LEU B O 1
ATOM 4138 N N . ALA B 1 269 ? -4.148 -23.859 -3.094 1 97.75 269 ALA B N 1
ATOM 4139 C CA . ALA B 1 269 ? -5.496 -23.938 -3.652 1 97.75 269 ALA B CA 1
ATOM 4140 C C . ALA B 1 269 ? -5.918 -22.594 -4.246 1 97.75 269 ALA B C 1
ATOM 4142 O O . ALA B 1 269 ? -6.539 -22.547 -5.312 1 97.75 269 ALA B O 1
ATOM 4143 N N . ALA B 1 270 ? -5.617 -21.562 -3.557 1 98.25 270 ALA B N 1
ATOM 4144 C CA . ALA B 1 270 ? -5.938 -20.219 -4.047 1 98.25 270 ALA B CA 1
ATOM 4145 C C . ALA B 1 270 ? -5.172 -19.906 -5.332 1 98.25 270 ALA B C 1
ATOM 4147 O O . ALA B 1 270 ? -5.727 -19.328 -6.27 1 98.25 270 ALA B O 1
ATOM 4148 N N . PHE B 1 271 ? -3.908 -20.266 -5.332 1 98.12 271 PHE B N 1
ATOM 4149 C CA . PHE B 1 271 ? -3.092 -20.109 -6.531 1 98.12 271 PHE B CA 1
ATOM 4150 C C . PHE B 1 271 ? -3.709 -20.859 -7.707 1 98.12 271 PHE B C 1
ATOM 4152 O O . PHE B 1 271 ? -3.871 -20.297 -8.789 1 98.12 271 PHE B O 1
ATOM 4159 N N . ASP B 1 272 ? -4.125 -22.047 -7.504 1 97.56 272 ASP B N 1
ATOM 4160 C CA . ASP B 1 272 ? -4.672 -22.922 -8.539 1 97.56 272 ASP B CA 1
ATOM 4161 C C . ASP B 1 272 ? -6 -22.375 -9.07 1 97.56 272 ASP B C 1
ATOM 4163 O O . ASP B 1 272 ? -6.316 -22.531 -10.25 1 97.56 272 ASP B O 1
ATOM 4167 N N . ALA B 1 273 ? -6.734 -21.781 -8.195 1 98 273 ALA B N 1
ATOM 4168 C CA . ALA B 1 273 ? -8.023 -21.219 -8.594 1 98 273 ALA B CA 1
ATOM 4169 C C . ALA B 1 273 ? -7.848 -20.172 -9.68 1 98 273 ALA B C 1
ATOM 4171 O O . ALA B 1 273 ? -8.641 -20.094 -10.617 1 98 273 ALA B O 1
ATOM 4172 N N . VAL B 1 274 ? -6.82 -19.375 -9.586 1 98.38 274 VAL B N 1
ATOM 4173 C CA . VAL B 1 274 ? -6.555 -18.359 -10.602 1 98.38 274 VAL B CA 1
ATOM 4174 C C . VAL B 1 274 ? -5.949 -19.016 -11.836 1 98.38 274 VAL B C 1
ATOM 4176 O O . VAL B 1 274 ? -6.363 -18.719 -12.961 1 98.38 274 VAL B O 1
ATOM 4179 N N . GLU B 1 275 ? -5.02 -19.875 -11.617 1 97.69 275 GLU B N 1
ATOM 4180 C CA . GLU B 1 275 ? -4.293 -20.531 -12.695 1 97.69 275 GLU B CA 1
ATOM 4181 C C . GLU B 1 275 ? -5.238 -21.297 -13.617 1 97.69 275 GLU B C 1
ATOM 4183 O O . GLU B 1 275 ? -5.031 -21.328 -14.836 1 97.69 275 GLU B O 1
ATOM 4188 N N . SER B 1 276 ? -6.262 -21.812 -13.078 1 97.5 276 SER B N 1
ATOM 4189 C CA . SER B 1 276 ? -7.152 -22.688 -13.828 1 97.5 276 SER B CA 1
ATOM 4190 C C . SER B 1 276 ? -8.297 -21.906 -14.461 1 97.5 276 SER B C 1
ATOM 4192 O O . SER B 1 276 ? -9.078 -22.453 -15.242 1 97.5 276 SER B O 1
ATOM 4194 N N . HIS B 1 277 ? -8.391 -20.672 -14.102 1 97.94 277 HIS B N 1
ATOM 4195 C CA . HIS B 1 277 ? -9.484 -19.875 -14.648 1 97.94 277 HIS B CA 1
ATOM 4196 C C . HIS B 1 277 ? -9.352 -19.719 -16.156 1 97.94 277 HIS B C 1
ATOM 4198 O O . HIS B 1 277 ? -8.281 -19.328 -16.656 1 97.94 277 HIS B O 1
ATOM 4204 N N . PRO B 1 278 ? -10.367 -19.922 -16.938 1 98 278 PRO B N 1
ATOM 4205 C CA . PRO B 1 278 ? -10.266 -19.938 -18.391 1 98 278 PRO B CA 1
ATOM 4206 C C . PRO B 1 278 ? -9.781 -18.609 -18.969 1 98 278 PRO B C 1
ATOM 4208 O O . PRO B 1 278 ? -8.961 -18.578 -19.891 1 98 278 PRO B O 1
ATOM 4211 N N . ARG B 1 279 ? -10.242 -17.531 -18.453 1 97.5 279 ARG B N 1
ATOM 4212 C CA . ARG B 1 279 ? -9.852 -16.234 -18.969 1 97.5 279 ARG B CA 1
ATOM 4213 C C . ARG B 1 279 ? -8.383 -15.938 -18.672 1 97.5 279 ARG B C 1
ATOM 4215 O O . ARG B 1 279 ? -7.703 -15.281 -19.453 1 97.5 279 ARG B O 1
ATOM 4222 N N . VAL B 1 280 ? -7.969 -16.375 -17.516 1 97.75 280 VAL B N 1
ATOM 4223 C CA . VAL B 1 280 ? -6.562 -16.203 -17.172 1 97.75 280 VAL B CA 1
ATOM 4224 C C . VAL B 1 280 ? -5.688 -17.062 -18.078 1 97.75 280 VAL B C 1
ATOM 4226 O O . VAL B 1 280 ? -4.66 -16.594 -18.578 1 97.75 280 VAL B O 1
ATOM 4229 N N . LYS B 1 281 ? -6.109 -18.25 -18.297 1 97.88 281 LYS B N 1
ATOM 4230 C CA . LYS B 1 281 ? -5.375 -19.125 -19.203 1 97.88 281 LYS B CA 1
ATOM 4231 C C . LYS B 1 281 ? -5.258 -18.516 -20.594 1 97.88 281 LYS B C 1
ATOM 4233 O O . LYS B 1 281 ? -4.184 -18.531 -21.203 1 97.88 281 LYS B O 1
ATOM 4238 N N . GLN B 1 282 ? -6.328 -18.016 -21.062 1 97.38 282 GLN B N 1
ATOM 4239 C CA . GLN B 1 282 ? -6.336 -17.359 -22.375 1 97.38 282 GLN B CA 1
ATOM 4240 C C . GLN B 1 282 ? -5.375 -16.172 -22.406 1 97.38 282 GLN B C 1
ATOM 4242 O O . GLN B 1 282 ? -4.605 -16.016 -23.344 1 97.38 282 GLN B O 1
ATOM 4247 N N . TYR B 1 283 ? -5.461 -15.344 -21.406 1 97.31 283 TYR B N 1
ATOM 4248 C CA . TYR B 1 283 ? -4.586 -14.18 -21.312 1 97.31 283 TYR B CA 1
ATOM 4249 C C . TYR B 1 283 ? -3.119 -14.602 -21.297 1 97.31 283 TYR B C 1
ATOM 4251 O O . TYR B 1 283 ? -2.299 -14.047 -22.031 1 97.31 283 TYR B O 1
ATOM 4259 N N . MET B 1 284 ? -2.807 -15.562 -20.453 1 96.81 284 MET B N 1
ATOM 4260 C CA . MET B 1 284 ? -1.427 -16 -20.281 1 96.81 284 MET B CA 1
ATOM 4261 C C . MET B 1 284 ? -0.883 -16.609 -21.578 1 96.81 284 MET B C 1
ATOM 4263 O O . MET B 1 284 ? 0.293 -16.438 -21.891 1 96.81 284 MET B O 1
ATOM 4267 N N . ALA B 1 285 ? -1.688 -17.234 -22.312 1 95.75 285 ALA B N 1
ATOM 4268 C CA . ALA B 1 285 ? -1.287 -17.844 -23.578 1 95.75 285 ALA B CA 1
ATOM 4269 C C . ALA B 1 285 ? -0.973 -16.781 -24.625 1 95.75 285 ALA B C 1
ATOM 4271 O O . ALA B 1 285 ? -0.117 -17 -25.484 1 95.75 285 ALA B O 1
ATOM 4272 N N . GLY B 1 286 ? -1.653 -15.68 -24.547 1 93.88 286 GLY B N 1
ATOM 4273 C CA . GLY B 1 286 ? -1.521 -14.664 -25.578 1 93.88 286 GLY B CA 1
ATOM 4274 C C . GLY B 1 286 ? -0.667 -13.484 -25.141 1 93.88 286 GLY B C 1
ATOM 4275 O O . GLY B 1 286 ? -0.356 -12.609 -25.953 1 93.88 286 GLY B O 1
ATOM 4276 N N . ARG B 1 287 ? -0.268 -13.461 -23.891 1 90.94 287 ARG B N 1
ATOM 4277 C CA . ARG B 1 287 ? 0.421 -12.266 -23.422 1 90.94 287 ARG B CA 1
ATOM 4278 C C . ARG B 1 287 ? 1.823 -12.172 -24 1 90.94 287 ARG B C 1
ATOM 4280 O O . ARG B 1 287 ? 2.467 -13.188 -24.266 1 90.94 287 ARG B O 1
ATOM 4287 N N . LYS B 1 288 ? 2.225 -11.023 -24.219 1 85.56 288 LYS B N 1
ATOM 4288 C CA . LYS B 1 288 ? 3.545 -10.773 -24.781 1 85.56 288 LYS B CA 1
ATOM 4289 C C . LYS B 1 288 ? 4.648 -11.281 -23.859 1 85.56 288 LYS B C 1
ATOM 4291 O O . LYS B 1 288 ? 4.613 -11.055 -22.656 1 85.56 288 LYS B O 1
ATOM 4296 N N . GLN B 1 289 ? 5.551 -11.969 -24.406 1 84.25 289 GLN B N 1
ATOM 4297 C CA . GLN B 1 289 ? 6.672 -12.469 -23.625 1 84.25 289 GLN B CA 1
ATOM 4298 C C . GLN B 1 289 ? 7.734 -11.391 -23.422 1 84.25 289 GLN B C 1
ATOM 4300 O O . GLN B 1 289 ? 8.203 -10.789 -24.391 1 84.25 289 GLN B O 1
ATOM 4305 N N . THR B 1 290 ? 7.902 -11.047 -22.203 1 83.81 290 THR B N 1
ATOM 4306 C CA . THR B 1 290 ? 8.922 -10.062 -21.844 1 83.81 290 THR B CA 1
ATOM 4307 C C . THR B 1 290 ? 9.82 -10.609 -20.734 1 83.81 290 THR B C 1
ATOM 4309 O O . THR B 1 290 ? 9.461 -11.562 -20.047 1 83.81 290 THR B O 1
ATOM 4312 N N . ARG B 1 291 ? 11.008 -10.062 -20.609 1 73.75 291 ARG B N 1
ATOM 4313 C CA . ARG B 1 291 ? 11.961 -10.516 -19.609 1 73.75 291 ARG B CA 1
ATOM 4314 C C . ARG B 1 291 ? 11.461 -10.203 -18.203 1 73.75 291 ARG B C 1
ATOM 4316 O O . ARG B 1 291 ? 11.695 -10.977 -17.266 1 73.75 291 ARG B O 1
ATOM 4323 N N . LEU B 1 292 ? 10.922 -8.992 -18.188 1 78.81 292 LEU B N 1
ATOM 4324 C CA . LEU B 1 292 ? 10.422 -8.555 -16.891 1 78.81 292 LEU B CA 1
ATOM 4325 C C . LEU B 1 292 ? 8.945 -8.18 -16.969 1 78.81 292 LEU B C 1
ATOM 4327 O O . LEU B 1 292 ? 8.469 -7.73 -18.016 1 78.81 292 LEU B O 1
#

InterPro domains:
  IPR004045 Glutathione S-transferase, N-terminal [PS50404] (73-168)
  IPR004046 Glutathione S-transferase, C-terminal [PF14497] (201-285)
  IPR010987 Glutathione S-transferase, C-terminal-like [PS50405] (170-292)
  IPR036282 Glutathione S-transferase, C-terminal domain superfamily [SSF47616] (166-290)
  IPR050213 Glutathione S-transferase superfamily [PTHR11571] (76-289)

pLDDT: mean 76.72, std 30.39, range [16.02, 98.88]

Organism: Emiliania huxleyi (strain CCMP1516) (NCBI:txid280463)

Nearest PDB structures (foldseek):
  1gsq-assembly1_A  TM=8.337E-01  e=1.059E-10  Todarodes pacificus
  4edy-assembly1_B  TM=8.064E-01  e=1.378E-10  Homo sapiens
  5djm-assembly1_A  TM=8.404E-01  e=1.330E-09  Homo sapiens
  2caq-assembly1_A-2  TM=7.708E-01  e=2.639E-09  Schistosoma haematobium
  2c80-assembly1_B  TM=7.544E-01  e=3.258E-09  Schistosoma haematobium

Radius of gyration: 31.34 Å; Cα contacts (8 Å, |Δi|>4): 730; chains: 2; bounding box: 61×130×115 Å

Foldseek 3Di:
DPDDPDDPPPDPDDDDDDPPPPDPPPPDDDDDDDPDPPDPPPPCPDPPCPPDPPDDPPLPFPPQPPCLVPDFWAKEKEEAPDCPLQVLVVLLCLLLVHDYHYDHFYFDVVVCVVVDRPGHPVLVVCLVVCVCVQAPSHDIWMDTNNHDIDYDSVRSSVVSQSNRSQQDRDDVSNVLLVVLLVLVVVLLVQQVVLCPDDDPSNVVSNCCCLVPVLLVSLVVLLVQADAQLARTDNDHHSSLSSLLCCLPQPHPDNVSNVVSCVVRVSSVSSNVVSVVRPSSVVCVVPPDDDPD/DPDDPDDPDPDDDDDDDDDDPDDDDDDDDDDDDDPDPPPPPPPCPDPPCPPDPPPPPPLPQPPFPPCLVPDFWAKEKEEAPDCPLCVLVVLLCLLLVHDYHYHHAYFDVVVCVPPDGPGHPVLVVCLVVCVCVQAPSHDIWMDTNNHDIDYDSVRSSVVSQSNRSQQDRDDVSNVLLVVLLVLVVVLLVQQVVLCPDDDPSNVVSNCCCLVPVLLVSLVVQLVQADAQLARTDNDHHSSLSSLLCCLPQPHPDNVSNVVSCVVRVSSVSSNVVSVVRPSSVVCVVPPDDDPD

Sequence (584 aa):
MRSGLRRLAVPAALTAAATTALGAGRLVASQSGHVAAASAEADASPAIDADSAAASPSGERRPPPAWVAHRHPSILIKYFDARGVMEVSRLALALGGVAFTETRWPLDVSKMEDGLAVAAPEYCAAVDSGELDANLGRGPVVVVGGETVLAQSKAIERFFARMLGLMGEDELSAAAVDAFTEHVRDLKEKYQRARGAGGAERERALADFYGQTLPDFLQQLEKTVAPGGHVVGGHLSLADVTLYQTFTDYFDDPAKAAAAMLGCPRLLAAFDAVESHPRVKQYMAGRKQTRLMRSGLRRLAVPAALTAAATTALGAGRLVASQSGHVAAASAEADASPAIDADSAAASPSGERRPPPAWVAHRHPSILIKYFDARGVMEVSRLALALGGVAFTETRWPLDVSKMEDGLAVAAPEYCAAVDSGELDANLGRGPVVVVGGETVLAQSKAIERFFARMLGLMGEDELSAAAVDAFTEHVRDLKEKYQRARGAGGAERERALADFYGQTLPDFLQQLEKTVAPGGHVVGGHLSLADVTLYQTFTDYFDDPAKAAAAMLGCPRLLAAFDAVESHPRVKQYMAGRKQTRL

Secondary structure (DSSP, 8-state):
-----------------------------------------------------------------HHHHSS---EEEEEESS-GGGHHHHHHHHHHT---EEEEE---GGGGGGSS----HHHHHHHHHTTTGGGTT-S-EEEETTTEEEESHHHHHHHHHHHTT-S-SSHHHHHHHHHHHHHHHHHHHHHHHHHT--THHHHHHHHHIIIIIHHHHHHHHHTTS-SSSSSBTTB--HHHHHHHHIIIII-S-HHHHHHHHTT-HHHHHHHHHHHT-HHHHHHHHHSPP---/-----------------------------------------------------------------HHHHSS---EEEEEESS-GGGHHHHHHHHHHT---EEEEE---GGG-TTS-----HHHHHHHHHTTTGGGTT-S-EEEETTTEEEESHHHHHHHHHHHTT-S-SSHHHHHHHHHHHHHHHHHHHHHHHHHT--THHHHHHHHHIIIIIHHHHHHHHHTTS-SSSSSBTTB--HHHHHHHHIIIII-S-HHHHHHHHTT-HHHHHHHHHHHT-HHHHHHHHHS-----